Protein AF-A0A7C3BY90-F1 (afdb_monomer)

Sequence (572 aa):
ADVFVTVDCGITNHAELKSLVEDGVAVVVTDHHHPGKAPPPGTVVHPAYDPALEDRPKPTGAGVAFFLLWEVRRLLEKEPPLAYADLAAVGTIADVAPLLGLNRALVQAGLSRVRGSAHLGLRLLAERLLTRGTAIEVAFRVAPRINAAGRLGEPMTALRLLLTEDLFEARELADRLDRLNAERQRIEEAMLARVLPTLDPEDPAHVVHDPEGHPGVMGIVASRILERTGKPVFIIAKGKGSVRSPAGVSAVEALRAAAEHLLGFGGHAQAAGFSIEEEKIPAFREAIHAYVRAHPPRPPEILLDGPLFREELAEVWPALLELEPIGEGNPEPLFYLRGRPERVKPLAEGRHVSFFLGGVRVVRWRDAGEGLSGEVEVAAGVVLHEWNGEKSLELRAEAYRPPRGVRGSGPAALAVRRRELREALAEVVADRIPSFAEGEGAAWLRERRVPVVAPAEAEYWFAVPEACFELRPVVLALGDQALRALARARVSRAGFREAQRRRTAGLPLPPPYDRVLAEAGDDPYRSPTYRALLVLTAYARRLAWAYRAGDDALLAEALVGYRHALCQLERL

Mean predicted aligned error: 6.31 Å

pLDDT: mean 93.7, std 4.9, range [60.34, 98.69]

Nearest PDB structures (foldseek):
  2zxp-assembly1_A  TM=8.855E-01  e=9.952E-56  Thermus thermophilus HB8
  2zxr-assembly1_A  TM=9.068E-01  e=5.891E-51  Thermus thermophilus HB8
  6lrd-assembly1_A  TM=8.231E-01  e=9.473E-49  Deinococcus radiodurans
  5f54-assembly1_A  TM=8.459E-01  e=8.162E-48  Deinococcus radiodurans
  1ir6-assembly1_A  TM=8.995E-01  e=2.371E-36  Thermus thermophilus

Radius of gyration: 29.49 Å; Cα contacts (8 Å, |Δi|>4): 1053; chains: 1; bounding box: 70×57×81 Å

Solvent-accessible surface area (backbone atoms only — not comparable to full-atom values): 30432 Å² total; per-residue (Å²): 114,71,64,47,75,43,70,59,36,55,53,74,42,41,69,65,40,40,53,40,48,75,72,68,26,46,41,35,34,26,27,51,72,89,70,55,100,56,82,38,62,60,49,76,49,45,49,90,77,36,79,94,33,71,97,44,60,61,54,37,26,40,35,48,52,50,53,50,52,31,51,55,27,53,77,67,76,41,74,75,60,66,77,53,27,29,62,22,23,49,41,29,48,57,67,60,43,40,38,37,71,65,41,30,54,42,32,50,58,3,40,78,32,32,65,73,34,82,39,50,22,50,16,56,51,26,63,76,62,39,90,86,47,46,55,60,47,39,45,75,50,52,36,48,26,48,50,23,20,51,44,71,74,40,46,64,52,42,52,48,21,58,67,36,85,47,71,67,60,23,50,54,34,50,56,47,29,53,51,36,29,54,50,49,51,51,52,38,51,54,48,42,66,64,49,60,80,72,61,61,90,82,52,66,41,50,71,42,81,36,78,89,43,56,71,62,42,38,54,60,42,20,44,56,49,21,75,74,68,64,31,34,19,36,34,33,20,79,51,36,33,24,33,24,27,44,60,67,31,46,32,35,59,41,48,59,72,28,43,95,46,43,80,46,73,52,66,40,49,50,38,24,40,34,28,38,55,80,89,32,48,68,61,36,45,53,40,40,37,55,49,32,67,78,32,54,61,52,80,89,81,83,78,60,84,38,78,60,56,79,88,42,50,83,65,48,52,65,57,58,62,70,60,56,60,45,43,42,87,30,63,79,67,24,25,37,40,75,44,55,61,35,82,74,39,69,35,85,93,42,45,17,22,33,30,26,46,90,87,39,47,36,38,32,76,83,32,72,57,84,77,58,87,47,53,30,34,34,38,26,28,80,40,82,47,75,55,99,90,44,76,45,79,34,32,40,41,80,46,70,43,63,77,78,80,80,84,57,88,32,64,84,84,50,54,34,38,78,45,58,42,70,60,49,53,53,52,31,52,74,71,40,45,41,21,19,48,56,74,69,57,32,53,58,36,47,77,61,65,19,46,74,44,56,75,94,69,21,51,38,29,47,46,78,80,92,61,63,73,83,90,64,65,33,35,42,24,64,43,73,68,47,39,54,57,34,55,47,73,71,64,49,71,69,56,51,55,50,40,52,52,29,56,75,69,74,42,86,58,61,84,66,46,54,60,31,54,73,55,16,70,93,42,62,81,64,7,67,64,43,47,35,37,46,51,27,28,52,22,27,34,43,28,42,48,21,61,71,67,70,38,39,39,34,29,31,39,19,48,52,48,26,40,51,28,38,47,50,48,74,73,105

Secondary structure (DSSP, 8-state):
--EEEEES--TT-HHHHHHHHHTT-EEEEE--SPP-SSPPSSEEE-GGG-GGGTTSPPP-HHHHHHHHHHHHHHHTTPPP-GGGHHHHHHHHHHTT---SHHHHHHHHHHHHHHTT-SSHHHHHHHHHH-SS--HHHIIIIIHHHHHHHHHTT-HHHHHHHHH---HHHHHHHHHHHHHHHHHHHHHHHHHHHHHGGG--TTSSSEEEE-TT--TTTHHHHHHHHHHHH-S-EEEEETTEEEEE--TTS-HHHHHHHTGGGEEEEEE-SSEEEEEE-GGGHHHHHHHHHHHHHHSPPPPPP----EE--GGGHHHHHHHHHHTPSPBTTBPPP-EEEEE--EEEEEETTTTEEEEEETTEEEEESS---TTTTS-EEEEEEEEEEEETTEEEEEEEEEEEES---------TTS-EEE--HHHHHHHHHHHT--EE--HHHHHHHHHTT--B--TTT-SEESS--SS------EEE---HHHHHHHHS-S--HHHHHHHHHHHHTTPPPPTTHHHHHHHHTT-GGG-HHHHHHHHHHHHHHHHHHHHHHT-HHHHHHHHHHHHHHHHHHHH-

Foldseek 3Di:
DQEDEDFQDDLAVQPVVVVCVVVNHAYEYQHEDDHDPDGHPHHYDYLCPDPVPVVHFGAGSLRSVQVVVQVVCVVVVHDRPLLCLLVSLLRRLQVQTACDDPNVVSNVSNLVCQCVHPQLLSVVQCVVQPDRSASVSSNPRVSLLQLLCVLVVNNVLSVCLRPDPDNVSSVVSSVVSVVSSVVLVVLLVVVLVVQVVVDDLPQQAAAEEDQVHRQSNQQVSQVVVCVVNVHWYWYDYPQKIKIAGAPQAAPVVLCVQLVVQFPDKDDTGGIIMTGGDPVSSVVSSVSSSVRCVVGPHDPDDDDAPEADDPQCLVVVVVVQVVLPPAGRNRHFHKHKDKDQWAPWDADPVQQWIWTDGNNAIEIEGRGNCPANHGMKIFIWGWDWDADPNDTDIHTYTPDMHDDDFDAAPFDPPQQEAEDAQVVVVVVCLVVLFAEADDDPVLVVCVVSNRHHDDPVRGQEYQAQDLAADDGHNHYYHYDPVRLVVLLDQPDDPVLLVVQVVCVVVVHDRDPPNVQQCVQAPPHSVRRPLSVLSRQLSVLSNQLSVVSVSRHRRSNNRSSVSNNVSNVSNVVD

Structure (mmCIF, N/CA/C/O backbone):
data_AF-A0A7C3BY90-F1
#
_entry.id   AF-A0A7C3BY90-F1
#
loop_
_atom_site.group_PDB
_atom_site.id
_atom_site.type_symbol
_atom_site.label_atom_id
_atom_site.label_alt_id
_atom_site.label_comp_id
_atom_site.label_asym_id
_atom_site.label_entity_id
_atom_site.label_seq_id
_atom_site.pdbx_PDB_ins_code
_atom_site.Cartn_x
_atom_site.Cartn_y
_atom_site.Cartn_z
_atom_site.occupancy
_atom_site.B_iso_or_equiv
_atom_site.auth_seq_id
_atom_site.auth_comp_id
_atom_site.auth_asym_id
_atom_site.auth_atom_id
_atom_site.pdbx_PDB_model_num
ATOM 1 N N . ALA A 1 1 ? -31.889 11.657 24.280 1.00 80.94 1 ALA A N 1
ATOM 2 C CA . ALA A 1 1 ? -31.666 12.341 22.992 1.00 80.94 1 ALA A CA 1
ATOM 3 C C . ALA A 1 1 ? -32.780 11.902 22.063 1.00 80.94 1 ALA A C 1
ATOM 5 O O . ALA A 1 1 ? -33.119 10.730 22.124 1.00 80.94 1 ALA A O 1
ATOM 6 N N . ASP A 1 2 ? -33.344 12.793 21.251 1.00 95.00 2 ASP A N 1
ATOM 7 C CA . ASP A 1 2 ? -34.418 12.421 20.311 1.00 95.00 2 ASP A CA 1
ATOM 8 C C . ASP A 1 2 ? -33.874 11.663 19.090 1.00 95.00 2 ASP A C 1
ATOM 10 O O . ASP A 1 2 ? -34.561 10.836 18.495 1.00 95.00 2 ASP A O 1
ATOM 14 N N . VAL A 1 3 ? -32.606 11.919 18.748 1.00 97.25 3 VAL A N 1
ATOM 15 C CA . VAL A 1 3 ? -31.863 11.235 17.687 1.00 97.25 3 VAL A CA 1
ATOM 16 C C . VAL A 1 3 ? -30.525 10.746 18.240 1.00 97.25 3 VAL A C 1
ATOM 18 O O . VAL A 1 3 ? -29.826 11.487 18.935 1.00 97.25 3 VAL A O 1
ATOM 21 N N . PHE A 1 4 ? -30.158 9.512 17.910 1.00 97.5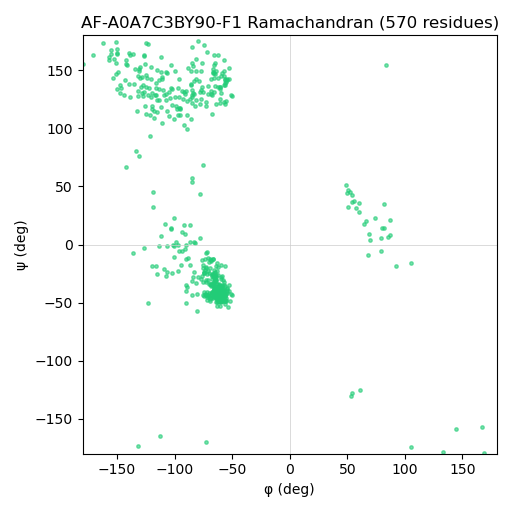6 4 PHE A N 1
ATOM 22 C CA . PHE A 1 4 ? -28.881 8.892 18.238 1.00 97.56 4 PHE A CA 1
ATOM 23 C C . PHE A 1 4 ? -28.154 8.501 16.951 1.00 97.56 4 PHE A C 1
ATOM 25 O O . PHE A 1 4 ? -28.646 7.675 16.183 1.00 97.56 4 PHE A O 1
ATOM 32 N N . VAL A 1 5 ? -26.992 9.112 16.710 1.00 97.94 5 VAL A N 1
ATOM 33 C CA . VAL A 1 5 ? -26.163 8.850 15.527 1.00 97.94 5 VAL A CA 1
ATOM 34 C C . VAL A 1 5 ? -24.887 8.152 15.972 1.00 97.94 5 VAL A C 1
ATOM 36 O O . VAL A 1 5 ? -24.115 8.727 16.740 1.00 97.94 5 VAL A O 1
ATOM 39 N N . THR A 1 6 ? -24.654 6.930 15.499 1.00 98.00 6 THR A N 1
ATOM 40 C CA . THR A 1 6 ? -23.360 6.265 15.691 1.00 98.00 6 THR A CA 1
ATOM 41 C C . THR A 1 6 ? -22.395 6.680 14.592 1.00 98.00 6 THR A C 1
ATOM 43 O O . THR A 1 6 ? -22.812 6.962 13.469 1.00 98.00 6 THR A O 1
ATOM 46 N N . VAL A 1 7 ? -21.103 6.714 14.912 1.00 97.69 7 VAL A N 1
ATOM 47 C CA . VAL A 1 7 ? -20.023 6.931 13.947 1.00 97.69 7 VAL A CA 1
ATOM 48 C C . VAL A 1 7 ? -18.965 5.876 14.198 1.00 97.69 7 VAL A C 1
ATOM 50 O O . VAL A 1 7 ? -18.517 5.736 15.335 1.00 97.69 7 VAL A O 1
ATOM 53 N N . ASP A 1 8 ? -18.574 5.167 13.139 1.00 96.25 8 ASP A N 1
ATOM 54 C CA . ASP A 1 8 ? -17.520 4.142 13.172 1.00 96.25 8 ASP A CA 1
ATOM 55 C C . ASP A 1 8 ? -17.857 2.927 14.058 1.00 96.25 8 ASP A C 1
ATOM 57 O O . ASP A 1 8 ? -16.982 2.182 14.494 1.00 96.25 8 ASP A O 1
ATOM 61 N N . CYS A 1 9 ? -19.139 2.743 14.384 1.00 94.81 9 CYS A N 1
ATOM 62 C CA . CYS A 1 9 ? -19.621 1.616 15.174 1.00 94.81 9 CYS A CA 1
ATOM 63 C C . CYS A 1 9 ? -21.135 1.419 15.020 1.00 94.81 9 CYS A C 1
ATOM 65 O O . CYS A 1 9 ? -21.847 2.253 14.453 1.00 94.81 9 CYS A O 1
ATOM 67 N N . GLY A 1 10 ? -21.644 0.330 15.596 1.00 94.00 10 GLY A N 1
ATOM 68 C CA . GLY A 1 10 ? -23.075 0.055 15.699 1.00 94.00 10 GLY A CA 1
ATOM 69 C C . GLY A 1 10 ? -23.591 -1.011 14.736 1.00 94.00 10 GLY A C 1
ATOM 70 O O . GLY A 1 10 ? -24.657 -1.563 15.002 1.00 94.00 10 GLY A O 1
ATOM 71 N N . ILE A 1 11 ? -22.850 -1.387 13.680 1.00 95.38 11 ILE A N 1
ATOM 72 C CA . ILE A 1 11 ? -23.347 -2.347 12.671 1.00 95.38 11 ILE A CA 1
ATOM 73 C C . ILE A 1 11 ? -23.654 -3.744 13.238 1.00 95.38 11 ILE A C 1
ATOM 75 O O . ILE A 1 11 ? -24.409 -4.503 12.635 1.00 95.38 11 ILE A O 1
ATOM 79 N N . THR A 1 12 ? -23.104 -4.081 14.410 1.00 92.00 12 THR A N 1
ATOM 80 C CA . THR A 1 12 ? -23.347 -5.353 15.116 1.00 92.00 12 THR A CA 1
ATOM 81 C C . THR A 1 12 ? -24.092 -5.199 16.450 1.00 92.00 12 THR A C 1
ATOM 83 O O . THR A 1 12 ? -24.421 -6.203 17.082 1.00 92.00 12 THR A O 1
ATOM 86 N N . ASN A 1 13 ? -24.424 -3.976 16.876 1.00 93.81 13 ASN A N 1
ATOM 87 C CA . ASN A 1 13 ? -25.049 -3.686 18.175 1.00 93.81 13 ASN A CA 1
ATOM 88 C C . ASN A 1 13 ? -26.579 -3.827 18.140 1.00 93.81 13 ASN A C 1
ATOM 90 O O . ASN A 1 13 ? -27.328 -2.892 18.414 1.00 93.81 13 ASN A O 1
ATOM 94 N N . HIS A 1 14 ? -27.072 -5.006 17.757 1.00 95.25 14 HIS A N 1
ATOM 95 C CA . HIS A 1 14 ? -28.507 -5.232 17.568 1.00 95.25 14 HIS A CA 1
ATOM 96 C C . HIS A 1 14 ? -29.330 -5.004 18.840 1.00 95.25 14 HIS A C 1
ATOM 98 O O . HIS A 1 14 ? -30.404 -4.412 18.766 1.00 95.25 14 HIS A O 1
ATOM 104 N N . ALA A 1 15 ? -28.860 -5.501 19.987 1.00 94.81 15 ALA A N 1
ATOM 105 C CA . ALA A 1 15 ? -29.618 -5.454 21.234 1.00 94.81 15 ALA A CA 1
ATOM 106 C C . ALA A 1 15 ? -29.677 -4.028 21.796 1.00 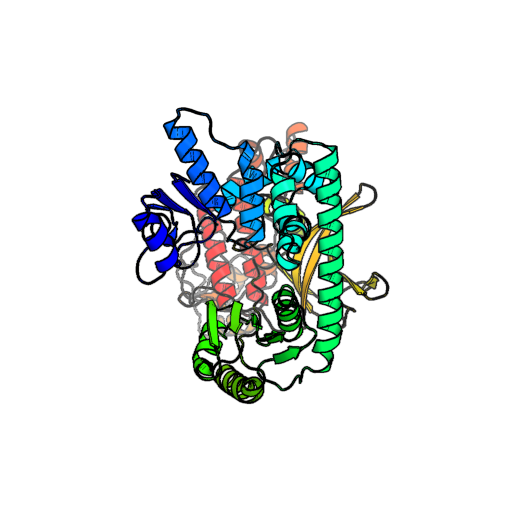94.81 15 ALA A C 1
ATOM 108 O O . ALA A 1 15 ? -30.750 -3.552 22.165 1.00 94.81 15 ALA A O 1
ATOM 109 N N . GLU A 1 16 ? -28.541 -3.332 21.799 1.00 95.62 16 GLU A N 1
ATOM 110 C CA . GLU A 1 16 ? -28.425 -1.969 22.313 1.00 95.62 16 GLU A CA 1
ATOM 111 C C . GLU A 1 16 ? -29.242 -0.989 21.466 1.00 95.62 16 GLU A C 1
ATOM 113 O O . GLU A 1 16 ? -29.997 -0.178 22.002 1.00 95.62 16 GLU A O 1
ATOM 118 N N . LEU A 1 17 ? -29.150 -1.098 20.136 1.00 96.75 17 LEU A N 1
ATOM 119 C CA . LEU A 1 17 ? -29.892 -0.224 19.228 1.00 96.75 17 LEU A CA 1
ATOM 120 C C . LEU A 1 17 ? -31.394 -0.532 19.226 1.00 96.75 17 LEU A C 1
ATOM 122 O O . LEU A 1 17 ? -32.199 0.383 19.072 1.00 96.75 17 LEU A O 1
ATOM 126 N N . LYS A 1 18 ? -31.791 -1.792 19.455 1.00 96.88 18 LYS A N 1
ATOM 127 C CA . LYS A 1 18 ? -33.202 -2.158 19.631 1.00 96.88 18 LYS A CA 1
ATOM 128 C C . LYS A 1 18 ? -33.816 -1.461 20.844 1.00 96.88 18 LYS A C 1
ATOM 130 O O . LYS A 1 18 ? -34.882 -0.875 20.701 1.00 96.88 18 LYS A O 1
ATOM 135 N N . SER A 1 19 ? -33.131 -1.486 21.990 1.00 96.75 19 SER A N 1
ATOM 136 C CA . SER A 1 19 ? -33.604 -0.821 23.211 1.00 96.75 19 SER A CA 1
ATOM 137 C C . SER A 1 19 ? -33.859 0.669 22.974 1.00 96.75 19 SER A C 1
ATOM 139 O O . SER A 1 19 ? -34.906 1.175 23.352 1.00 96.75 19 SER A O 1
ATOM 141 N N . LEU A 1 20 ? -32.946 1.360 22.279 1.00 96.69 20 LEU A N 1
ATOM 142 C CA . LEU A 1 20 ? -33.113 2.782 21.958 1.00 96.69 20 LEU A CA 1
ATOM 143 C C . LEU A 1 20 ? -34.345 3.049 21.085 1.00 96.69 20 LEU A C 1
ATOM 145 O O . LEU A 1 20 ? -35.088 3.995 21.338 1.00 96.69 20 LEU A O 1
ATOM 149 N N . VAL A 1 21 ? -34.573 2.215 20.069 1.00 96.06 21 VAL A N 1
ATOM 150 C CA . VAL A 1 21 ? -35.748 2.340 19.197 1.00 96.06 21 VAL A CA 1
ATOM 151 C C . VAL A 1 21 ? -37.043 2.075 19.972 1.00 96.06 21 VAL A C 1
ATOM 153 O O . VAL A 1 21 ? -38.026 2.785 19.769 1.00 96.06 21 VAL A O 1
ATOM 156 N N . GLU A 1 22 ? -37.052 1.084 20.868 1.00 96.31 22 GLU A N 1
ATOM 157 C CA . GLU A 1 22 ? -38.202 0.772 21.731 1.00 96.31 22 GLU A CA 1
ATOM 158 C C . GLU A 1 22 ? -38.514 1.909 22.717 1.00 96.31 22 GLU A C 1
ATOM 160 O O . GLU A 1 22 ? -39.686 2.178 22.981 1.00 96.31 22 GLU A O 1
ATOM 165 N N . ASP A 1 23 ? -37.493 2.645 23.159 1.00 96.56 23 ASP A N 1
ATOM 166 C CA . ASP A 1 23 ? -37.627 3.855 23.981 1.00 96.56 23 ASP A CA 1
ATOM 167 C C . ASP A 1 23 ? -38.040 5.106 23.171 1.00 96.56 23 ASP A C 1
ATOM 169 O O . ASP A 1 23 ? -38.102 6.215 23.707 1.00 96.56 23 ASP A O 1
ATOM 173 N N . GLY A 1 24 ? -38.335 4.955 21.875 1.00 96.44 24 GLY A N 1
ATOM 174 C CA . GLY A 1 24 ? -38.795 6.037 21.002 1.00 96.44 24 GLY A CA 1
ATOM 175 C C . GLY A 1 24 ? -37.686 6.950 20.470 1.00 96.44 24 GLY A C 1
ATOM 176 O O . GLY A 1 24 ? -37.986 8.018 19.937 1.00 96.44 24 GLY A O 1
ATOM 177 N N . VAL A 1 25 ? -36.415 6.554 20.588 1.00 98.06 25 VAL A N 1
ATOM 178 C CA . VAL A 1 25 ? -35.271 7.307 20.053 1.00 98.06 25 VAL A CA 1
ATOM 179 C C . VAL A 1 25 ? -35.061 6.964 18.578 1.00 98.06 25 VAL A C 1
ATOM 181 O O . VAL A 1 25 ? -34.953 5.795 18.203 1.00 98.06 25 VAL A O 1
ATOM 184 N N . ALA A 1 26 ? -34.939 7.978 17.718 1.00 97.94 26 ALA A N 1
ATOM 185 C CA . ALA A 1 26 ? -34.577 7.757 16.322 1.00 97.94 26 ALA A CA 1
ATOM 186 C C . ALA A 1 26 ? -33.092 7.376 16.209 1.00 97.94 26 ALA A C 1
ATOM 188 O O . ALA A 1 26 ? -32.218 8.132 16.629 1.00 97.94 26 ALA A O 1
ATOM 189 N N . VAL A 1 27 ? -32.790 6.221 15.614 1.00 98.12 27 VAL A N 1
ATOM 190 C CA . VAL A 1 27 ? -31.416 5.711 15.481 1.00 98.12 27 VAL A CA 1
ATOM 191 C C . VAL A 1 27 ? -30.928 5.823 14.036 1.00 98.12 27 VAL A C 1
ATOM 193 O O . VAL A 1 27 ? -31.588 5.339 13.112 1.00 98.12 27 VAL A O 1
ATOM 196 N N . VAL A 1 28 ? -29.744 6.413 13.854 1.00 97.94 28 VAL A N 1
ATOM 197 C CA . VAL A 1 28 ? -28.980 6.404 12.599 1.00 97.94 28 VAL A CA 1
ATOM 198 C C . VAL A 1 28 ? -27.626 5.746 12.849 1.00 97.94 28 VAL A C 1
ATOM 200 O O . VAL A 1 28 ? -26.833 6.226 13.654 1.00 97.94 28 VAL A O 1
ATOM 203 N N . VAL A 1 29 ? -27.351 4.651 12.149 1.00 98.19 29 VAL A N 1
ATOM 204 C CA . VAL A 1 29 ? -26.088 3.919 12.253 1.00 98.19 29 VAL A CA 1
ATOM 205 C C . VAL A 1 29 ? -25.186 4.319 11.096 1.00 98.19 29 VAL A C 1
ATOM 207 O O . VAL A 1 29 ? -25.553 4.086 9.944 1.00 98.19 29 VAL A O 1
ATOM 210 N N . THR A 1 30 ? -24.016 4.895 11.382 1.00 97.88 30 THR A N 1
ATOM 211 C CA . THR A 1 30 ? -22.986 5.159 10.364 1.00 97.88 30 THR A CA 1
ATOM 212 C C . THR A 1 30 ? -21.720 4.384 10.702 1.00 97.88 30 THR A C 1
ATOM 214 O O . THR A 1 30 ? -21.107 4.582 11.750 1.00 97.88 30 THR A O 1
ATOM 217 N N . ASP A 1 31 ? -21.364 3.436 9.840 1.00 96.62 31 ASP A N 1
ATOM 218 C CA . ASP A 1 31 ? -20.301 2.465 10.104 1.00 96.62 31 ASP A CA 1
ATOM 219 C C . ASP A 1 31 ? -19.724 1.940 8.773 1.00 96.62 31 ASP A C 1
ATOM 221 O O . ASP A 1 31 ? -20.295 2.171 7.703 1.00 96.62 31 ASP A O 1
ATOM 225 N N . HIS A 1 32 ? -18.587 1.253 8.835 1.00 95.00 32 HIS A N 1
ATOM 226 C CA . HIS A 1 32 ? -17.909 0.628 7.695 1.00 95.00 32 HIS A CA 1
ATOM 227 C C . HIS A 1 32 ? -17.393 -0.797 7.982 1.00 95.00 32 HIS A C 1
ATOM 229 O O . HIS A 1 32 ? -16.919 -1.475 7.062 1.00 95.00 32 HIS A O 1
ATOM 235 N N . HIS A 1 33 ? -17.479 -1.255 9.236 1.00 91.31 33 HIS A N 1
ATOM 236 C CA . HIS A 1 33 ? -17.055 -2.589 9.652 1.00 91.31 33 HIS A CA 1
ATOM 237 C C . HIS A 1 33 ? -17.842 -3.711 8.959 1.00 91.31 33 HIS A C 1
ATOM 239 O O . HIS A 1 33 ? -18.912 -3.511 8.394 1.00 91.31 33 HIS A O 1
ATOM 245 N N . HIS A 1 34 ? -17.326 -4.942 8.999 1.00 87.75 34 HIS A N 1
ATOM 246 C CA . HIS A 1 34 ? -18.009 -6.060 8.348 1.00 87.75 34 HIS A CA 1
ATOM 247 C C . HIS A 1 34 ? -19.416 -6.276 8.944 1.00 87.75 34 HIS A C 1
ATOM 249 O O . HIS A 1 34 ? -19.518 -6.523 10.151 1.00 87.75 34 HIS A O 1
ATOM 255 N N . PRO A 1 35 ? -20.495 -6.208 8.139 1.00 89.81 35 PRO A N 1
ATOM 256 C CA . PRO A 1 35 ? -21.840 -6.376 8.667 1.00 89.81 35 PRO A CA 1
ATOM 257 C C . PRO A 1 35 ? -22.101 -7.785 9.203 1.00 89.81 35 PRO A C 1
ATOM 259 O O . PRO A 1 35 ? -21.496 -8.767 8.766 1.00 89.81 35 PRO A O 1
ATOM 262 N N . GLY A 1 36 ? -23.047 -7.884 10.138 1.00 87.25 36 GLY A N 1
ATOM 263 C CA . GLY A 1 36 ? -23.603 -9.162 10.572 1.00 87.25 36 GLY A CA 1
ATOM 264 C C . GLY A 1 36 ? -24.526 -9.792 9.521 1.00 87.25 36 GLY A C 1
ATOM 265 O O . GLY A 1 36 ? -24.642 -9.334 8.388 1.00 87.25 36 GLY A O 1
ATOM 266 N N . LYS A 1 37 ? -25.245 -10.850 9.917 1.00 88.44 37 LYS A N 1
ATOM 267 C CA . LYS A 1 37 ? -26.210 -11.541 9.036 1.00 88.44 37 LYS A CA 1
ATOM 268 C C . LYS A 1 37 ? -27.393 -10.662 8.611 1.00 88.44 37 LYS A C 1
ATOM 270 O O . LYS A 1 37 ? -28.017 -10.939 7.594 1.00 88.44 37 LYS A O 1
ATOM 275 N N . ALA A 1 38 ? -27.729 -9.662 9.417 1.00 92.38 38 ALA A N 1
ATOM 276 C CA . ALA A 1 38 ? -28.795 -8.707 9.162 1.00 92.38 38 ALA A CA 1
ATOM 277 C C . ALA A 1 38 ? -28.339 -7.316 9.631 1.00 92.38 38 ALA A C 1
ATOM 279 O O . ALA A 1 38 ? -27.495 -7.241 10.526 1.00 92.38 38 ALA A O 1
ATOM 280 N N . PRO A 1 39 ? -28.880 -6.225 9.069 1.00 94.81 39 PRO A N 1
ATOM 281 C CA . PRO A 1 39 ? -28.648 -4.886 9.596 1.00 94.81 39 PRO A CA 1
ATOM 282 C C . PRO A 1 39 ? -29.294 -4.708 10.986 1.00 94.81 39 PRO A C 1
ATOM 284 O O . PRO A 1 39 ? -30.302 -5.360 11.287 1.00 94.81 39 PRO A O 1
ATOM 287 N N . PRO A 1 40 ? -28.737 -3.840 11.848 1.00 96.06 40 PRO A N 1
ATOM 288 C CA . PRO A 1 40 ? -29.344 -3.497 13.131 1.00 96.06 40 PRO A CA 1
ATOM 289 C C . PRO A 1 40 ? -30.602 -2.622 12.959 1.00 96.06 40 PRO A C 1
ATOM 291 O O . PRO A 1 40 ? -30.825 -2.068 11.879 1.00 96.06 40 PRO A O 1
ATOM 294 N N . PRO A 1 41 ? -31.430 -2.470 14.013 1.00 96.06 41 PRO A N 1
ATOM 295 C CA . PRO A 1 41 ? -32.549 -1.528 14.014 1.00 96.06 41 PRO A CA 1
ATOM 296 C C . PRO A 1 41 ? -32.104 -0.076 13.784 1.00 96.06 41 PRO A C 1
ATOM 298 O O . PRO A 1 41 ? -31.041 0.337 14.246 1.00 96.06 41 PRO A O 1
ATOM 301 N N . GLY A 1 42 ? -32.960 0.705 13.120 1.00 95.50 42 GLY A N 1
ATOM 302 C CA . GLY A 1 42 ? -32.700 2.102 12.761 1.00 95.50 42 GLY A CA 1
ATOM 303 C C . GLY A 1 42 ? -32.378 2.297 11.277 1.00 95.50 42 GLY A C 1
ATOM 304 O O . GLY A 1 42 ? -32.484 1.377 10.468 1.00 95.50 42 GLY A O 1
ATOM 305 N N . THR A 1 43 ? -32.011 3.525 10.909 1.00 96.69 43 THR A N 1
ATOM 306 C CA . THR A 1 43 ? -31.549 3.849 9.550 1.00 96.69 43 THR A CA 1
ATOM 307 C C . THR A 1 43 ? -30.059 3.561 9.446 1.00 96.69 43 THR A C 1
ATOM 309 O O . THR A 1 43 ? -29.278 4.143 10.192 1.00 96.69 43 THR A O 1
ATOM 312 N N . VAL A 1 44 ? -29.648 2.693 8.524 1.00 97.56 44 VAL A N 1
ATOM 313 C CA . VAL A 1 44 ? -28.244 2.278 8.389 1.00 97.56 44 VAL A CA 1
ATOM 314 C C . VAL A 1 44 ? -27.610 2.902 7.150 1.00 97.56 44 VAL A C 1
ATOM 316 O O . VAL A 1 44 ? -28.087 2.705 6.035 1.00 97.56 44 VAL A O 1
ATOM 319 N N . VAL A 1 45 ? -26.504 3.617 7.347 1.00 96.94 45 VAL A N 1
ATOM 320 C CA . VAL A 1 45 ? -25.651 4.172 6.294 1.00 96.94 45 VAL A CA 1
ATOM 321 C C . VAL A 1 45 ? -24.336 3.406 6.313 1.00 96.94 45 VAL A C 1
ATOM 323 O O . VAL A 1 45 ? -23.513 3.587 7.210 1.00 96.94 45 VAL A O 1
ATOM 326 N N . HIS A 1 46 ? -24.155 2.516 5.337 1.00 96.88 46 HIS A N 1
ATOM 327 C CA . HIS A 1 46 ? -23.017 1.606 5.312 1.00 96.88 46 HIS A CA 1
ATOM 328 C C . HIS A 1 46 ? -22.566 1.304 3.876 1.00 96.88 46 HIS A C 1
ATOM 330 O O . HIS A 1 46 ? -23.391 0.883 3.061 1.00 96.88 46 HIS A O 1
ATOM 336 N N . PRO A 1 47 ? -21.266 1.422 3.547 1.00 95.44 47 PRO A N 1
ATOM 337 C CA . PRO A 1 47 ? -20.785 1.250 2.176 1.00 95.44 47 PRO A CA 1
ATOM 338 C C . PRO A 1 47 ? -20.920 -0.185 1.654 1.00 95.44 47 PRO A C 1
ATOM 340 O O . PRO A 1 47 ? -21.024 -0.395 0.454 1.00 95.44 47 PRO A O 1
ATOM 343 N N . ALA A 1 48 ? -20.947 -1.190 2.535 1.00 92.88 48 ALA A N 1
ATOM 344 C CA . ALA A 1 48 ? -21.187 -2.579 2.124 1.00 92.88 48 ALA A CA 1
ATOM 345 C C . ALA A 1 48 ? -22.616 -2.851 1.614 1.00 92.88 48 ALA A C 1
ATOM 347 O O . ALA A 1 48 ? -22.834 -3.905 1.027 1.00 92.88 48 ALA A O 1
ATOM 348 N N . TYR A 1 49 ? -23.568 -1.937 1.833 1.00 93.81 49 TYR A N 1
ATOM 349 C CA . TYR A 1 49 ? -24.930 -2.047 1.302 1.00 93.81 49 TYR A CA 1
ATOM 350 C C . TYR A 1 49 ? -25.148 -1.226 0.026 1.00 93.81 49 TYR A C 1
ATOM 352 O O . TYR A 1 49 ? -26.262 -1.210 -0.490 1.00 93.81 49 TYR A O 1
ATOM 360 N N . ASP A 1 50 ? -24.110 -0.560 -0.491 1.00 92.88 50 ASP A N 1
ATOM 361 C CA . ASP A 1 50 ? -24.161 0.159 -1.762 1.00 92.88 50 ASP A CA 1
ATOM 362 C C . ASP A 1 50 ? -23.599 -0.725 -2.895 1.00 92.88 50 ASP A C 1
ATOM 364 O O . ASP A 1 50 ? -22.386 -0.965 -2.937 1.00 92.88 50 ASP A O 1
ATOM 368 N N . PRO A 1 51 ? -24.437 -1.187 -3.845 1.00 92.19 51 PRO A N 1
ATOM 369 C CA . PRO A 1 51 ? -23.980 -1.978 -4.987 1.00 92.19 51 PRO A CA 1
ATOM 370 C C . PRO A 1 51 ? -22.935 -1.257 -5.849 1.00 92.19 51 PRO A C 1
ATOM 372 O O . PRO A 1 51 ? -22.090 -1.898 -6.469 1.00 92.19 51 PRO A O 1
ATOM 375 N N . ALA A 1 52 ? -22.933 0.082 -5.878 1.00 91.06 52 ALA A N 1
ATOM 376 C CA . ALA A 1 52 ? -21.944 0.849 -6.633 1.00 91.06 52 ALA A CA 1
ATOM 377 C C . ALA A 1 52 ? -20.528 0.768 -6.030 1.00 91.06 52 ALA A C 1
ATOM 379 O O . ALA A 1 52 ? -19.559 1.178 -6.683 1.00 91.06 52 ALA A O 1
ATOM 380 N N . LEU A 1 53 ? -20.403 0.258 -4.798 1.00 91.06 53 LEU A N 1
ATOM 381 C CA . LEU A 1 53 ? -19.154 0.117 -4.053 1.00 91.06 53 LEU A CA 1
ATOM 382 C C . LEU A 1 53 ? -18.722 -1.342 -3.840 1.00 91.06 53 LEU A C 1
ATOM 384 O O . LEU A 1 53 ? -17.753 -1.570 -3.116 1.00 91.06 53 LEU A O 1
ATOM 388 N N . GLU A 1 54 ? -19.398 -2.323 -4.449 1.00 88.81 54 GLU A N 1
ATOM 389 C CA . GLU A 1 54 ? -19.132 -3.753 -4.225 1.00 88.81 54 GLU A CA 1
ATOM 390 C C . GLU A 1 54 ? -17.652 -4.116 -4.454 1.00 88.81 54 GLU A C 1
ATOM 392 O O . GLU A 1 54 ? -16.986 -4.576 -3.523 1.00 88.81 54 GLU A O 1
ATOM 397 N N . ASP A 1 55 ? -17.119 -3.764 -5.628 1.00 89.69 55 ASP A N 1
ATOM 398 C CA . ASP A 1 55 ? -15.727 -4.004 -6.043 1.00 89.69 55 ASP A CA 1
ATOM 399 C C . ASP A 1 55 ? -14.826 -2.766 -5.900 1.00 89.69 55 ASP A C 1
ATOM 401 O O . ASP A 1 55 ? -13.817 -2.615 -6.598 1.00 89.69 55 ASP A O 1
ATOM 405 N N . ARG A 1 56 ? -15.204 -1.812 -5.042 1.00 91.75 56 ARG A N 1
ATOM 406 C CA . ARG A 1 56 ? -14.469 -0.551 -4.882 1.00 91.75 56 ARG A CA 1
ATOM 407 C C . ARG A 1 56 ? -13.978 -0.357 -3.450 1.00 91.75 56 ARG A C 1
ATOM 409 O O . ARG A 1 56 ? -14.605 -0.838 -2.509 1.00 91.75 56 ARG A O 1
ATOM 416 N N . PRO A 1 57 ? -12.875 0.391 -3.263 1.00 92.25 57 PRO A N 1
ATOM 417 C CA . PRO A 1 57 ? -12.475 0.889 -1.953 1.00 92.25 57 PRO A CA 1
ATOM 418 C C . PRO A 1 57 ? -13.644 1.579 -1.247 1.00 92.25 57 PRO A C 1
ATOM 420 O O . PRO A 1 57 ? -14.278 2.473 -1.814 1.00 92.25 57 PRO A O 1
ATOM 423 N N . LYS A 1 58 ? -13.913 1.158 -0.011 1.00 94.06 58 LYS A N 1
ATOM 424 C CA . LYS A 1 58 ? -15.032 1.648 0.797 1.00 94.06 58 LYS A CA 1
ATOM 425 C C . LYS A 1 58 ? -14.554 2.768 1.734 1.00 94.06 58 LYS A C 1
ATOM 427 O O . LYS A 1 58 ? -13.428 2.683 2.233 1.00 94.06 58 LYS A O 1
ATOM 432 N N . PRO A 1 59 ? -15.367 3.815 1.960 1.00 96.94 59 PRO A N 1
ATOM 433 C CA . PRO A 1 59 ? -15.066 4.840 2.954 1.00 96.94 59 PRO A CA 1
ATOM 434 C C . PRO A 1 59 ? -15.040 4.264 4.372 1.00 96.94 59 PRO A C 1
ATOM 436 O O . PRO A 1 59 ? -15.773 3.325 4.677 1.00 96.94 59 PRO A O 1
ATOM 439 N N . THR A 1 60 ? -14.207 4.853 5.228 1.00 97.81 60 THR A N 1
ATOM 440 C CA . THR A 1 60 ? -14.118 4.545 6.670 1.00 97.81 60 THR A CA 1
ATOM 441 C C . THR A 1 60 ? -15.233 5.235 7.447 1.00 97.81 60 THR A C 1
ATOM 443 O O . THR A 1 60 ? -15.939 6.063 6.866 1.00 97.81 60 THR A O 1
ATOM 446 N N . GLY A 1 61 ? -15.382 4.995 8.755 1.00 97.75 61 GLY A N 1
ATOM 447 C CA . GLY A 1 61 ? -16.393 5.699 9.557 1.00 97.75 61 GLY A CA 1
ATOM 448 C C . GLY A 1 61 ? -16.284 7.226 9.465 1.00 97.75 61 GLY A C 1
ATOM 449 O O . GLY A 1 61 ? -17.288 7.913 9.273 1.00 97.75 61 GLY A O 1
ATOM 450 N N . ALA A 1 62 ? -15.062 7.773 9.469 1.00 98.38 62 ALA A N 1
ATOM 451 C CA . ALA A 1 62 ? -14.835 9.206 9.259 1.00 98.38 62 ALA A CA 1
ATOM 452 C C . ALA A 1 62 ? -15.221 9.672 7.839 1.00 98.38 62 ALA A C 1
ATOM 454 O O . ALA A 1 62 ? -15.761 10.766 7.667 1.00 98.38 62 ALA A O 1
ATOM 455 N N . GLY A 1 63 ? -14.979 8.841 6.819 1.00 98.31 63 GLY A N 1
ATOM 456 C CA . GLY A 1 63 ? -15.420 9.099 5.447 1.00 98.31 63 GLY A CA 1
ATOM 457 C C . GLY A 1 63 ? -16.946 9.071 5.305 1.00 98.31 63 GLY A C 1
ATOM 458 O O . GLY A 1 63 ? -17.522 9.975 4.702 1.00 98.31 63 GLY A O 1
ATOM 459 N N . VAL A 1 64 ? -17.619 8.086 5.907 1.00 98.38 64 VAL A N 1
ATOM 460 C CA . VAL A 1 64 ? -19.087 7.987 5.925 1.00 98.38 64 VAL A CA 1
ATOM 461 C C . VAL A 1 64 ? -19.696 9.193 6.642 1.00 98.38 64 VAL A C 1
ATOM 463 O O . VAL A 1 64 ? -20.617 9.807 6.108 1.00 98.38 64 VAL A O 1
ATOM 466 N N . ALA A 1 65 ? -19.148 9.602 7.791 1.00 98.50 65 ALA A N 1
ATOM 467 C CA . ALA A 1 65 ? -19.593 10.799 8.506 1.00 98.50 65 ALA A CA 1
ATOM 468 C C . ALA A 1 65 ? -19.451 12.077 7.656 1.00 98.50 65 ALA A C 1
ATOM 470 O O . ALA A 1 65 ? -20.351 12.920 7.642 1.00 98.50 65 ALA A O 1
ATOM 471 N N . PHE A 1 66 ? -18.356 12.207 6.900 1.00 98.62 66 PHE A N 1
ATOM 472 C CA . PHE A 1 66 ? -18.151 13.320 5.972 1.00 98.62 66 PHE A CA 1
ATOM 473 C C . PHE A 1 66 ? -19.200 13.346 4.854 1.00 98.62 66 PHE A C 1
ATOM 475 O O . PHE A 1 66 ? -19.773 14.401 4.577 1.00 98.62 66 PHE A O 1
ATOM 482 N N . PHE A 1 67 ? -19.490 12.199 4.234 1.00 97.75 67 PHE A N 1
ATOM 483 C CA . PHE A 1 67 ? -20.507 12.115 3.184 1.00 97.75 67 PHE A CA 1
ATOM 484 C C . PHE A 1 67 ? -21.931 12.301 3.723 1.00 97.75 67 PHE A C 1
ATOM 486 O O . PHE A 1 67 ? -22.743 12.938 3.055 1.00 97.75 67 PHE A O 1
ATOM 493 N N . LEU A 1 68 ? -22.224 11.850 4.947 1.00 97.88 68 LEU A N 1
ATOM 494 C CA . LEU A 1 68 ? -23.493 12.150 5.609 1.00 97.88 68 LEU A CA 1
ATOM 495 C C . LEU A 1 68 ? -23.654 13.660 5.826 1.00 97.88 68 LEU A C 1
ATOM 497 O O . LEU A 1 68 ? -24.684 14.226 5.466 1.00 97.88 68 LEU A O 1
ATOM 501 N N . LEU A 1 69 ? -22.632 14.337 6.363 1.00 98.25 69 LEU A N 1
ATOM 502 C CA . LEU A 1 69 ? -22.655 15.794 6.521 1.00 98.25 69 LEU A CA 1
ATOM 503 C C . LEU A 1 69 ? -22.807 16.500 5.169 1.00 98.25 69 LEU A C 1
ATOM 505 O O . LEU A 1 69 ? -23.521 17.499 5.073 1.00 98.25 69 LEU A O 1
ATOM 509 N N . TRP A 1 70 ? -22.152 15.991 4.126 1.00 98.19 70 TRP A N 1
ATOM 510 C CA . TRP A 1 70 ? -22.295 16.517 2.773 1.00 98.19 70 TRP A CA 1
ATOM 511 C C . TRP A 1 70 ? -23.745 16.446 2.308 1.00 98.19 70 TRP A C 1
ATOM 513 O O . TRP A 1 70 ? -24.284 17.454 1.853 1.00 98.19 70 TRP A O 1
ATOM 523 N N . GLU A 1 71 ? -24.391 15.294 2.470 1.00 97.56 71 GLU A N 1
ATOM 524 C CA . GLU A 1 71 ? -25.780 15.103 2.063 1.00 97.56 71 GLU A CA 1
ATOM 525 C C . GLU A 1 71 ? -26.741 15.979 2.873 1.00 97.56 71 GLU A C 1
ATOM 527 O O . GLU A 1 71 ? -27.606 16.641 2.301 1.00 97.56 71 GLU A O 1
ATOM 532 N N . VAL A 1 72 ? -26.529 16.098 4.187 1.00 97.62 72 VAL A N 1
ATOM 533 C CA . VAL A 1 72 ? -27.290 17.029 5.034 1.00 97.62 72 VAL A CA 1
ATOM 534 C C . VAL A 1 72 ? -27.146 18.467 4.531 1.00 97.62 72 VAL A C 1
ATOM 536 O O . VAL A 1 72 ? -28.139 19.183 4.419 1.00 97.62 72 VAL A O 1
ATOM 539 N N . ARG A 1 73 ? -25.932 18.915 4.183 1.00 98.12 73 ARG A N 1
ATOM 540 C CA . ARG A 1 73 ? -25.728 20.266 3.634 1.00 98.12 73 ARG A CA 1
ATOM 541 C C . ARG A 1 73 ? -26.387 20.436 2.271 1.00 98.12 73 ARG A C 1
ATOM 543 O O . ARG A 1 73 ? -26.988 21.482 2.053 1.00 98.12 73 ARG A O 1
ATOM 550 N N . ARG A 1 74 ? -26.342 19.420 1.406 1.00 98.31 74 ARG A N 1
ATOM 551 C CA . ARG A 1 74 ? -27.015 19.429 0.101 1.00 98.31 74 ARG A CA 1
ATOM 552 C C . ARG A 1 74 ? -28.529 19.596 0.253 1.00 98.31 74 ARG A C 1
ATOM 554 O O . ARG A 1 74 ? -29.110 20.427 -0.435 1.00 98.31 74 ARG A O 1
ATOM 561 N N . LEU A 1 75 ? -29.152 18.848 1.167 1.00 98.31 75 LEU A N 1
ATOM 562 C CA . LEU A 1 75 ? -30.585 18.953 1.476 1.00 98.31 75 LEU A CA 1
ATOM 563 C C . LEU A 1 75 ? -30.971 20.317 2.064 1.00 98.31 75 LEU A C 1
ATOM 565 O O . LEU A 1 75 ? -32.098 20.763 1.887 1.00 98.31 75 LEU A O 1
ATOM 569 N N . LEU A 1 76 ? -30.034 20.981 2.742 1.00 98.44 76 LEU A N 1
ATOM 570 C CA . LEU A 1 76 ? -30.191 22.339 3.268 1.00 98.44 76 LEU A CA 1
ATOM 571 C C . LEU A 1 76 ? -29.738 23.434 2.286 1.00 98.44 76 LEU A C 1
ATOM 573 O O . LEU A 1 76 ? -29.614 24.583 2.707 1.00 98.44 76 LEU A O 1
ATOM 577 N N . GLU A 1 77 ? -29.437 23.088 1.029 1.00 98.06 77 GLU A N 1
ATOM 578 C CA . GLU A 1 77 ? -28.951 24.013 -0.010 1.00 98.06 77 GLU A CA 1
ATOM 579 C C . GLU A 1 77 ? -27.699 24.812 0.415 1.00 98.06 77 GLU A C 1
ATOM 581 O O . GLU A 1 77 ? -27.527 25.987 0.096 1.00 98.06 77 GLU A O 1
ATOM 586 N N . LYS A 1 78 ? -26.799 24.169 1.168 1.00 98.25 78 LYS A N 1
ATOM 587 C CA . LYS A 1 78 ? -25.516 24.730 1.611 1.00 98.25 78 LYS A CA 1
ATOM 588 C C . LYS A 1 78 ? -24.358 24.178 0.785 1.00 98.25 78 LYS A C 1
ATOM 590 O O . LYS A 1 78 ? -24.398 23.049 0.304 1.00 98.25 78 LYS A O 1
ATOM 595 N N . GLU A 1 79 ? -23.280 24.95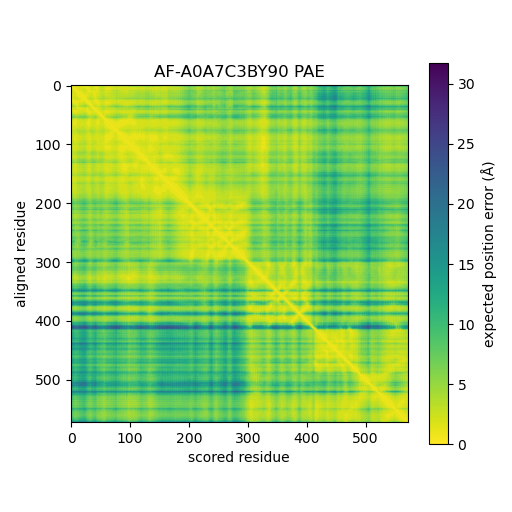7 0.720 1.00 97.56 79 GLU A N 1
ATOM 596 C CA . GLU A 1 79 ? -22.019 24.543 0.097 1.00 97.56 79 GLU A CA 1
ATOM 597 C C . GLU A 1 79 ? -21.501 23.194 0.639 1.00 97.56 79 GLU A C 1
ATOM 599 O O . GLU A 1 79 ? -21.723 22.868 1.814 1.00 97.56 79 GLU A O 1
ATOM 604 N N . PRO A 1 80 ? -20.739 22.419 -0.150 1.00 97.69 80 PRO A N 1
ATOM 605 C CA . PRO A 1 80 ? -20.066 21.218 0.332 1.00 97.69 80 PRO A CA 1
ATOM 606 C C . PRO A 1 80 ? -19.204 21.460 1.589 1.00 97.69 80 PRO A C 1
ATOM 608 O O . PRO A 1 80 ? -18.545 22.498 1.704 1.00 97.69 80 PRO A O 1
ATOM 611 N N . PRO A 1 81 ? -19.156 20.523 2.555 1.00 97.56 81 PRO A N 1
ATOM 612 C CA . PRO A 1 81 ? -18.421 20.674 3.815 1.00 97.56 81 PRO A CA 1
ATOM 613 C C . PRO A 1 81 ? -16.904 20.458 3.661 1.00 97.56 81 PRO A C 1
ATOM 615 O O . PRO A 1 81 ? -16.284 19.808 4.495 1.00 97.56 81 PRO A O 1
ATOM 618 N N . LEU A 1 82 ? -16.261 21.008 2.624 1.00 97.50 82 LEU A N 1
ATOM 619 C CA . LEU A 1 82 ? -14.833 20.769 2.343 1.00 97.50 82 LEU A CA 1
ATOM 620 C C . LEU A 1 82 ? -13.886 21.194 3.479 1.00 97.50 82 LEU A C 1
ATOM 622 O O . LEU A 1 82 ? -12.747 20.736 3.511 1.00 97.50 82 LEU A O 1
ATOM 626 N N . ALA A 1 83 ? -14.341 22.039 4.409 1.00 96.50 83 ALA A N 1
ATOM 627 C CA . ALA A 1 83 ? -13.603 22.389 5.622 1.00 96.50 83 ALA A CA 1
ATOM 628 C C . ALA A 1 83 ? -13.363 21.192 6.563 1.00 96.50 83 ALA A C 1
ATOM 630 O O . ALA A 1 83 ? -12.404 21.235 7.313 1.00 96.50 83 ALA A O 1
ATOM 631 N N . TYR A 1 84 ? -14.178 20.133 6.472 1.00 98.38 84 TYR A N 1
ATOM 632 C CA . TYR A 1 84 ? -14.078 18.912 7.287 1.00 98.38 84 TYR A CA 1
ATOM 633 C C . TYR A 1 84 ? -13.317 17.773 6.582 1.00 98.38 84 TYR A C 1
ATOM 635 O O . TYR A 1 84 ? -13.180 16.675 7.126 1.00 98.38 84 TYR A O 1
ATOM 643 N N . ALA A 1 85 ? -12.851 17.993 5.345 1.00 98.56 85 ALA A N 1
ATOM 644 C CA . ALA A 1 85 ? -12.182 16.957 4.557 1.00 98.56 85 ALA A CA 1
ATOM 645 C C . ALA A 1 85 ? -10.838 16.529 5.171 1.00 98.56 85 ALA A C 1
ATOM 647 O O . ALA A 1 85 ? -10.400 15.403 4.966 1.00 98.56 85 ALA A O 1
ATOM 648 N N . ASP A 1 86 ? -10.177 17.407 5.923 1.00 98.38 86 ASP A N 1
ATOM 649 C CA . ASP A 1 86 ? -8.927 17.118 6.628 1.00 98.38 86 ASP A CA 1
ATOM 650 C C . ASP A 1 86 ? -9.130 16.176 7.824 1.00 98.38 86 ASP A C 1
ATOM 652 O O . ASP A 1 86 ? -8.382 15.209 7.953 1.00 98.38 86 ASP A O 1
ATOM 656 N N . LEU A 1 87 ? -10.171 16.378 8.636 1.00 98.56 87 LEU A N 1
ATOM 657 C CA . LEU A 1 87 ? -10.570 15.454 9.701 1.00 98.56 87 LEU A CA 1
ATOM 658 C C . LEU A 1 87 ? -10.903 14.075 9.124 1.00 98.56 87 LEU A C 1
ATOM 660 O O . LEU A 1 87 ? -10.400 13.056 9.600 1.00 98.56 87 LEU A O 1
ATOM 664 N N . ALA A 1 88 ? -11.701 14.051 8.054 1.00 98.69 88 ALA A N 1
ATOM 665 C CA . ALA A 1 88 ? -12.083 12.819 7.379 1.00 98.69 88 ALA A CA 1
ATOM 666 C C . ALA A 1 88 ? -10.873 12.102 6.753 1.00 98.69 88 ALA A C 1
ATOM 668 O O . ALA A 1 88 ? -10.761 10.879 6.849 1.00 98.69 88 ALA A O 1
ATOM 669 N N . ALA A 1 89 ? -9.923 12.847 6.178 1.00 98.62 89 ALA A N 1
ATOM 670 C CA . ALA A 1 89 ? -8.676 12.298 5.654 1.00 98.62 89 ALA A CA 1
ATOM 671 C C . ALA A 1 89 ? -7.788 11.712 6.759 1.00 98.62 89 ALA A C 1
ATOM 673 O O . ALA A 1 89 ? -7.258 10.617 6.584 1.00 98.62 89 ALA A O 1
ATOM 674 N N . VAL A 1 90 ? -7.652 12.394 7.904 1.00 98.56 90 VAL A N 1
ATOM 675 C CA . VAL A 1 90 ? -6.911 11.870 9.064 1.00 98.56 90 VAL A CA 1
ATOM 676 C C . VAL A 1 90 ? -7.528 10.560 9.542 1.00 98.56 90 VAL A C 1
ATOM 678 O O . VAL A 1 90 ? -6.785 9.602 9.734 1.00 98.56 90 VAL A O 1
ATOM 681 N N . GLY A 1 91 ? -8.857 10.486 9.671 1.00 98.31 91 GLY A N 1
ATOM 682 C CA . GLY A 1 91 ? -9.551 9.245 10.029 1.00 98.31 91 GLY A CA 1
ATOM 683 C C . GLY A 1 91 ? -9.355 8.135 8.992 1.00 98.31 91 GLY A C 1
ATOM 684 O O . GLY A 1 91 ? -9.010 7.017 9.350 1.00 98.31 91 GLY A O 1
ATOM 685 N N . THR A 1 92 ? -9.479 8.455 7.701 1.00 98.44 92 THR A N 1
ATOM 686 C CA . THR A 1 92 ? -9.277 7.497 6.595 1.00 98.44 92 THR A CA 1
ATOM 687 C C . THR A 1 92 ? -7.861 6.913 6.586 1.00 98.44 92 THR A C 1
ATOM 689 O O . THR A 1 92 ? -7.683 5.709 6.425 1.00 98.44 92 THR A O 1
ATOM 692 N N . ILE A 1 93 ? -6.844 7.757 6.792 1.00 98.31 93 ILE A N 1
ATOM 693 C CA . ILE A 1 93 ? -5.441 7.329 6.868 1.00 98.31 93 ILE A CA 1
ATOM 694 C C . ILE A 1 93 ? -5.176 6.535 8.156 1.00 98.31 93 ILE A C 1
ATOM 696 O O . ILE A 1 93 ? -4.460 5.537 8.121 1.00 98.31 93 ILE A O 1
ATOM 700 N N . ALA A 1 94 ? -5.726 6.974 9.293 1.00 96.94 94 ALA A N 1
ATOM 701 C CA . ALA A 1 94 ? -5.533 6.323 10.590 1.00 96.94 94 ALA A CA 1
ATOM 702 C C . ALA A 1 94 ? -6.110 4.902 10.634 1.00 96.94 94 ALA A C 1
ATOM 704 O O . ALA A 1 94 ? -5.572 4.053 11.344 1.00 96.94 94 ALA A O 1
ATOM 705 N N . ASP A 1 95 ? -7.169 4.668 9.865 1.00 95.69 95 ASP A N 1
ATOM 706 C CA . ASP A 1 95 ? -7.844 3.382 9.724 1.00 95.69 95 ASP A CA 1
ATOM 707 C C . ASP A 1 95 ? -7.219 2.484 8.636 1.00 95.69 95 ASP A C 1
ATOM 709 O O . ASP A 1 95 ? -7.665 1.369 8.389 1.00 95.69 95 ASP A O 1
ATOM 713 N N . VAL A 1 96 ? -6.130 2.943 8.000 1.00 94.50 96 VAL A N 1
ATOM 714 C CA . VAL A 1 96 ? -5.368 2.167 7.006 1.00 94.50 96 VAL A CA 1
ATOM 715 C C . VAL A 1 96 ? -6.273 1.694 5.856 1.00 94.50 96 VAL A C 1
ATOM 717 O O . VAL A 1 96 ? -6.143 0.588 5.346 1.00 94.50 96 VAL A O 1
ATOM 720 N N . ALA A 1 97 ? -7.226 2.530 5.437 1.00 95.06 97 ALA A N 1
ATOM 721 C CA . ALA A 1 97 ? -8.108 2.191 4.328 1.00 95.06 97 ALA A CA 1
ATOM 722 C C . ALA A 1 97 ? -7.399 2.351 2.972 1.00 95.06 97 ALA A C 1
ATOM 724 O O . ALA A 1 97 ? -6.570 3.255 2.820 1.00 95.06 97 ALA A O 1
ATOM 725 N N . PRO A 1 98 ? -7.757 1.549 1.947 1.00 96.31 98 PRO A N 1
ATOM 726 C CA . PRO A 1 98 ? -7.166 1.682 0.621 1.00 96.31 98 PRO A CA 1
ATOM 727 C C . PRO A 1 98 ? -7.348 3.096 0.046 1.00 96.31 98 PRO A C 1
ATOM 729 O O . PRO A 1 98 ? -8.477 3.573 -0.106 1.00 96.31 98 PRO A O 1
ATOM 732 N N . LEU A 1 99 ? -6.243 3.759 -0.308 1.00 97.31 99 LEU A N 1
ATOM 733 C CA . LEU A 1 99 ? -6.172 5.132 -0.826 1.00 97.31 99 LEU A CA 1
ATOM 734 C C . LEU A 1 99 ? -6.406 5.187 -2.341 1.00 97.31 99 LEU A C 1
ATOM 736 O O . LEU A 1 99 ? -5.629 5.748 -3.116 1.00 97.31 99 LEU A O 1
ATOM 740 N N . LEU A 1 100 ? -7.526 4.606 -2.755 1.00 96.19 100 LEU A N 1
ATOM 741 C CA . LEU A 1 100 ? -7.998 4.529 -4.132 1.00 96.19 100 LEU A CA 1
ATOM 742 C C . LEU A 1 100 ? -9.436 5.075 -4.213 1.00 96.19 100 LEU A C 1
ATOM 744 O O . LEU A 1 100 ? -10.123 5.207 -3.199 1.00 96.19 100 LEU A O 1
ATOM 748 N N . GLY A 1 101 ? -9.905 5.425 -5.414 1.00 95.12 101 GLY A N 1
ATOM 749 C CA . GLY A 1 101 ? -11.287 5.878 -5.633 1.00 95.12 101 GLY A CA 1
ATOM 750 C C . GLY A 1 101 ? -11.710 7.058 -4.741 1.00 95.12 101 GLY A C 1
ATOM 751 O O . GLY A 1 101 ? -11.020 8.078 -4.683 1.00 95.12 101 GLY A O 1
ATOM 752 N N . LEU A 1 102 ? -12.844 6.913 -4.041 1.00 95.56 102 LEU A N 1
ATOM 753 C CA . LEU A 1 102 ? -13.393 7.950 -3.155 1.00 95.56 102 LEU A CA 1
ATOM 754 C C . LEU A 1 102 ? -12.433 8.320 -2.019 1.00 95.56 102 LEU A C 1
ATOM 756 O O . LEU A 1 102 ? -12.256 9.505 -1.740 1.00 95.56 102 LEU A O 1
ATOM 760 N N . ASN A 1 103 ? -11.764 7.332 -1.417 1.00 97.94 103 ASN A N 1
ATOM 761 C CA . ASN A 1 103 ? -10.790 7.571 -0.352 1.00 97.94 103 ASN A CA 1
ATOM 762 C C . ASN A 1 103 ? -9.615 8.405 -0.863 1.00 97.94 103 ASN A C 1
ATOM 764 O O . ASN A 1 103 ? -9.200 9.346 -0.194 1.00 97.94 103 ASN A O 1
ATOM 768 N N . ARG A 1 104 ? -9.118 8.126 -2.077 1.00 98.00 104 ARG A N 1
ATOM 769 C CA . ARG A 1 104 ? -8.056 8.931 -2.701 1.00 98.00 104 ARG A CA 1
ATOM 770 C C . ARG A 1 104 ? -8.482 10.386 -2.874 1.00 98.00 104 ARG A C 1
ATOM 772 O O . ARG A 1 104 ? -7.731 11.280 -2.495 1.00 98.00 104 ARG A O 1
ATOM 779 N N . ALA A 1 105 ? -9.679 10.620 -3.415 1.00 97.62 105 ALA A N 1
ATOM 780 C CA . ALA A 1 105 ? -10.202 11.968 -3.632 1.00 97.62 105 ALA A CA 1
ATOM 781 C C . ALA A 1 105 ? -10.384 12.732 -2.308 1.00 97.62 105 ALA A C 1
ATOM 783 O O . ALA A 1 105 ? -9.945 13.878 -2.185 1.00 97.62 105 ALA A O 1
ATOM 784 N N . LEU A 1 106 ? -10.972 12.079 -1.299 1.00 98.44 106 LEU A N 1
ATOM 785 C CA . LEU A 1 106 ? -11.159 12.637 0.040 1.00 98.44 106 LEU A CA 1
ATOM 786 C C . LEU A 1 106 ? -9.819 12.973 0.701 1.00 98.44 106 LEU A C 1
ATOM 788 O O . LEU A 1 106 ? -9.633 14.081 1.202 1.00 98.44 106 LEU A O 1
ATOM 792 N N . VAL A 1 107 ? -8.866 12.042 0.659 1.00 98.50 107 VAL A N 1
ATOM 793 C CA . VAL A 1 107 ? -7.549 12.221 1.269 1.00 98.50 107 VAL A CA 1
ATOM 794 C C . VAL A 1 107 ? -6.745 13.302 0.550 1.00 98.50 107 VAL A C 1
ATOM 796 O O . VAL A 1 107 ? -6.155 14.140 1.223 1.00 98.50 107 VAL A O 1
ATOM 799 N N . GLN A 1 108 ? -6.768 13.383 -0.784 1.00 98.00 108 GLN A N 1
ATOM 800 C CA . GLN A 1 108 ? -6.142 14.494 -1.515 1.00 98.00 108 GLN A CA 1
ATOM 801 C C . GLN A 1 108 ? -6.730 15.851 -1.100 1.00 98.00 108 GLN A C 1
ATOM 803 O O . GLN A 1 108 ? -5.988 16.789 -0.789 1.00 98.00 108 GLN A O 1
ATOM 808 N N . ALA A 1 109 ? -8.061 15.950 -1.027 1.00 98.00 109 ALA A N 1
ATOM 809 C CA . ALA A 1 109 ? -8.731 17.164 -0.577 1.00 98.00 109 ALA A CA 1
ATOM 810 C C . ALA A 1 109 ? -8.360 17.520 0.874 1.00 98.00 109 ALA A C 1
ATOM 812 O O . ALA A 1 109 ? -8.071 18.686 1.157 1.00 98.00 109 ALA A O 1
ATOM 813 N N . GLY A 1 110 ? -8.301 16.543 1.777 1.00 98.19 110 GLY A N 1
ATOM 814 C CA . GLY A 1 110 ? -7.943 16.758 3.177 1.00 98.19 110 GLY A CA 1
ATOM 815 C C . GLY A 1 110 ? -6.471 17.109 3.397 1.00 98.19 110 GLY A C 1
ATOM 816 O O . GLY A 1 110 ? -6.172 18.077 4.093 1.00 98.19 110 GLY A O 1
ATOM 817 N N . LEU A 1 111 ? -5.533 16.404 2.759 1.00 97.81 111 LEU A N 1
ATOM 818 C CA . LEU A 1 111 ? -4.094 16.677 2.884 1.00 97.81 111 LEU A CA 1
ATOM 819 C C . LEU A 1 111 ? -3.717 18.063 2.352 1.00 97.81 111 LEU A C 1
ATOM 821 O O . LEU A 1 111 ? -2.867 18.731 2.935 1.00 97.81 111 LEU A O 1
ATOM 825 N N . SER A 1 112 ? -4.398 18.551 1.308 1.00 96.75 112 SER A N 1
ATOM 826 C CA . SER A 1 112 ? -4.201 19.930 0.831 1.00 96.75 112 SER A CA 1
ATOM 827 C C . SER A 1 112 ? -4.610 20.999 1.860 1.00 96.75 112 SER A C 1
ATOM 829 O O . SER A 1 112 ? -4.180 22.146 1.757 1.00 96.75 112 SER A O 1
ATOM 831 N N . ARG A 1 113 ? -5.416 20.627 2.867 1.00 96.81 113 ARG A N 1
ATOM 832 C CA . ARG A 1 113 ? -5.960 21.515 3.907 1.00 96.81 113 ARG A CA 1
ATOM 833 C C . ARG A 1 113 ? -5.317 21.316 5.276 1.00 96.81 113 ARG A C 1
ATOM 835 O O . ARG A 1 113 ? -5.244 22.274 6.031 1.00 96.81 113 ARG A O 1
ATOM 842 N N . VAL A 1 114 ? -4.797 20.126 5.589 1.00 97.12 114 VAL A N 1
ATOM 843 C CA . VAL A 1 114 ? -4.407 19.725 6.956 1.00 97.12 114 VAL A CA 1
ATOM 844 C C . VAL A 1 114 ? -3.456 20.706 7.660 1.00 97.12 114 VAL A C 1
ATOM 846 O O . VAL A 1 114 ? -3.633 20.997 8.839 1.00 97.12 114 VAL A O 1
ATOM 849 N N . ARG A 1 115 ? -2.475 21.275 6.944 1.00 95.38 115 ARG A N 1
ATOM 850 C CA . ARG A 1 115 ? -1.509 22.239 7.513 1.00 95.38 115 ARG A CA 1
ATOM 851 C C . ARG A 1 115 ? -2.107 23.624 7.773 1.00 95.38 115 ARG A C 1
ATOM 853 O O . ARG A 1 115 ? -1.568 24.366 8.580 1.00 95.38 115 ARG A O 1
ATOM 860 N N . GLY A 1 116 ? -3.196 23.964 7.090 1.00 95.06 116 GLY A N 1
ATOM 861 C CA . GLY A 1 116 ? -3.949 25.208 7.248 1.00 95.06 116 GLY A CA 1
ATOM 862 C C . GLY A 1 116 ? -5.386 24.947 7.692 1.00 95.06 116 GLY A C 1
ATOM 863 O O . GLY A 1 116 ? -6.283 25.671 7.270 1.00 95.06 116 GLY A O 1
ATOM 864 N N . SER A 1 117 ? -5.599 23.886 8.479 1.00 97.19 117 SER A N 1
ATOM 865 C CA . SER A 1 117 ? -6.929 23.414 8.864 1.00 97.19 117 SER A CA 1
ATOM 866 C C . SER A 1 117 ? -7.763 24.526 9.506 1.00 97.19 117 SER A C 1
ATOM 868 O O . SER A 1 117 ? -7.249 25.336 10.284 1.00 97.19 117 SER A O 1
ATOM 870 N N . ALA A 1 118 ? -9.065 24.539 9.207 1.00 95.94 118 ALA A N 1
ATOM 871 C CA . ALA A 1 118 ? -10.029 25.385 9.909 1.00 95.94 118 ALA A CA 1
ATOM 872 C C . ALA A 1 118 ? -10.255 24.912 11.358 1.00 95.94 118 ALA A C 1
ATOM 874 O O . ALA A 1 118 ? -10.684 25.693 12.204 1.00 95.94 118 ALA A O 1
ATOM 875 N N . HIS A 1 119 ? -9.928 23.652 11.654 1.00 97.56 119 HIS A N 1
ATOM 876 C CA . HIS A 1 119 ? -10.027 23.061 12.980 1.00 97.56 119 HIS A CA 1
ATOM 877 C C . HIS A 1 119 ? -8.754 23.356 13.771 1.00 97.56 119 HIS A C 1
ATOM 879 O O . HIS A 1 119 ? -7.686 22.797 13.502 1.00 97.56 119 HIS A O 1
ATOM 885 N N . LEU A 1 120 ? -8.870 24.245 14.760 1.00 97.75 120 LEU A N 1
ATOM 886 C CA . LEU A 1 120 ? -7.736 24.809 15.489 1.00 97.75 120 LEU A CA 1
ATOM 887 C C . LEU A 1 120 ? -6.787 23.742 16.045 1.00 97.75 120 LEU A C 1
ATOM 889 O O . LEU A 1 120 ? -5.578 23.827 15.820 1.00 97.75 120 LEU A O 1
ATOM 893 N N . GLY A 1 121 ? -7.314 22.721 16.724 1.00 97.75 121 GLY A N 1
ATOM 894 C CA . GLY A 1 121 ? -6.482 21.666 17.296 1.00 97.75 121 GLY A CA 1
ATOM 895 C C . GLY A 1 121 ? -5.766 20.805 16.255 1.00 97.75 121 GLY A C 1
ATOM 896 O O . GLY A 1 121 ? -4.588 20.488 16.437 1.00 97.75 121 GLY A O 1
ATOM 897 N N . LEU A 1 122 ? -6.421 20.479 15.132 1.00 97.88 122 LEU A N 1
ATOM 898 C CA . LEU A 1 122 ? -5.770 19.755 14.035 1.00 97.88 122 LEU A CA 1
ATOM 899 C C . LEU A 1 122 ? -4.673 20.607 13.393 1.00 97.88 122 LEU A C 1
ATOM 901 O O . LEU A 1 122 ? -3.579 20.099 13.158 1.00 97.88 122 LEU A O 1
ATOM 905 N N . ARG A 1 123 ? -4.931 21.901 13.166 1.00 97.50 123 ARG A N 1
ATOM 906 C CA . ARG A 1 123 ? -3.929 22.835 12.640 1.00 97.50 123 ARG A CA 1
ATOM 907 C C . ARG A 1 123 ? -2.688 22.884 13.531 1.00 97.50 123 ARG A C 1
ATOM 909 O O . ARG A 1 123 ? -1.584 22.730 13.023 1.00 97.50 123 ARG A O 1
ATOM 916 N N . LEU A 1 124 ? -2.854 23.018 14.850 1.00 96.75 124 LEU A N 1
ATOM 917 C CA . LEU A 1 124 ? -1.722 23.052 15.786 1.00 96.75 124 LEU A CA 1
ATOM 918 C C . LEU A 1 124 ? -0.916 21.746 15.785 1.00 96.75 124 LEU A C 1
ATOM 920 O O . LEU A 1 124 ? 0.315 21.782 15.816 1.00 96.75 124 LEU A O 1
ATOM 924 N N . LEU A 1 125 ? -1.583 20.588 15.729 1.00 95.88 125 LEU A N 1
ATOM 925 C CA . LEU A 1 125 ? -0.889 19.309 15.564 1.00 95.88 125 LEU A CA 1
ATOM 926 C C . LEU A 1 125 ? -0.145 19.254 14.227 1.00 95.88 125 LEU A C 1
ATOM 928 O O . LEU A 1 125 ? 1.012 18.841 14.180 1.00 95.88 125 LEU A O 1
ATOM 932 N N . ALA A 1 126 ? -0.787 19.677 13.142 1.00 95.81 126 ALA A N 1
ATOM 933 C CA . ALA A 1 126 ? -0.212 19.647 11.809 1.00 95.81 126 ALA A CA 1
ATOM 934 C C . ALA A 1 126 ? 1.028 20.545 11.698 1.00 95.81 126 ALA A C 1
ATOM 936 O O . ALA A 1 126 ? 2.056 20.092 11.206 1.00 95.81 126 ALA A O 1
ATOM 937 N N . GLU A 1 127 ? 0.968 21.777 12.204 1.00 93.81 127 GLU A N 1
ATOM 938 C CA . GLU A 1 127 ? 2.093 22.722 12.230 1.00 93.81 127 GLU A CA 1
ATOM 939 C C . GLU A 1 127 ? 3.303 22.167 12.992 1.00 93.81 127 GLU A C 1
ATOM 941 O O . GLU A 1 127 ? 4.444 22.347 12.567 1.00 93.81 127 GLU A O 1
ATOM 946 N N . ARG A 1 128 ? 3.061 21.453 14.099 1.00 92.44 128 ARG A N 1
ATOM 947 C CA . ARG A 1 128 ? 4.119 20.854 14.927 1.00 92.44 128 ARG A CA 1
ATOM 948 C C . ARG A 1 128 ? 4.740 19.606 14.303 1.00 92.44 128 ARG A C 1
ATOM 950 O O . ARG A 1 128 ? 5.905 19.311 14.559 1.00 92.44 128 ARG A O 1
ATOM 957 N N . LEU A 1 129 ? 3.958 18.828 13.554 1.00 95.69 129 LEU A N 1
ATOM 958 C CA . LEU A 1 129 ? 4.302 17.441 13.220 1.00 95.69 129 LEU A CA 1
ATOM 959 C C . LEU A 1 129 ? 4.531 17.192 11.735 1.00 95.69 129 LEU A C 1
ATOM 961 O O . LEU A 1 129 ? 5.234 16.242 11.382 1.00 95.69 129 LEU A O 1
ATOM 965 N N . LEU A 1 130 ? 3.932 17.998 10.864 1.00 95.81 130 LEU A N 1
ATOM 966 C CA . LEU A 1 130 ? 3.960 17.793 9.423 1.00 95.81 130 LEU A CA 1
ATOM 967 C C . LEU A 1 130 ? 4.928 18.778 8.776 1.00 95.81 130 LEU A C 1
ATOM 969 O O . LEU A 1 130 ? 4.812 19.992 8.924 1.00 95.81 130 LEU A O 1
ATOM 973 N N . THR A 1 131 ? 5.864 18.247 7.998 1.00 91.88 131 THR A N 1
ATOM 974 C CA . THR A 1 131 ? 6.772 19.050 7.183 1.00 91.88 131 THR A CA 1
ATOM 975 C C . THR A 1 131 ? 6.165 19.284 5.805 1.00 91.88 131 THR A C 1
ATOM 977 O O . THR A 1 131 ? 6.091 20.425 5.347 1.00 91.88 131 THR A O 1
ATOM 980 N N . ARG A 1 132 ? 5.701 18.217 5.142 1.00 89.56 132 ARG A N 1
ATOM 981 C CA . ARG A 1 132 ? 5.123 18.287 3.789 1.00 89.56 132 ARG A CA 1
ATOM 982 C C . ARG A 1 132 ? 3.603 18.119 3.779 1.00 89.56 132 ARG A C 1
ATOM 984 O O . ARG A 1 132 ? 2.964 18.647 2.879 1.00 89.56 132 ARG A O 1
ATOM 991 N N . GLY A 1 133 ? 3.028 17.478 4.795 1.00 94.38 133 GLY A N 1
ATOM 992 C CA . GLY A 1 133 ? 1.594 17.178 4.855 1.00 94.38 133 GLY A CA 1
ATOM 993 C C . GLY A 1 133 ? 1.225 15.930 4.054 1.00 94.38 133 GLY A C 1
ATOM 994 O O . GLY A 1 133 ? 0.171 15.891 3.433 1.00 94.38 133 GLY A O 1
ATOM 995 N N . THR A 1 134 ? 2.112 14.934 4.019 1.00 95.94 134 THR A N 1
ATOM 996 C CA . THR A 1 134 ? 1.886 13.675 3.284 1.00 95.94 134 THR A CA 1
ATOM 997 C C . THR A 1 134 ? 1.025 12.689 4.077 1.00 95.94 134 THR A C 1
ATOM 999 O O . THR A 1 134 ? 0.973 12.753 5.309 1.00 95.94 134 THR A O 1
ATOM 1002 N N . ALA A 1 135 ? 0.403 11.724 3.387 1.00 97.38 135 ALA A N 1
ATOM 1003 C CA . ALA A 1 135 ? -0.340 10.640 4.035 1.00 97.38 135 ALA A CA 1
ATOM 1004 C C . ALA A 1 135 ? 0.540 9.848 5.018 1.00 97.38 135 ALA A C 1
ATOM 1006 O O . ALA A 1 135 ? 0.108 9.555 6.130 1.00 97.38 135 ALA A O 1
ATOM 1007 N N . ILE A 1 136 ? 1.804 9.596 4.656 1.00 95.38 136 ILE A N 1
ATOM 1008 C CA . ILE A 1 136 ? 2.792 8.941 5.526 1.00 95.38 136 ILE A CA 1
ATOM 1009 C C . ILE A 1 136 ? 3.011 9.745 6.814 1.00 95.38 136 ILE A C 1
ATOM 1011 O O . ILE A 1 136 ? 2.973 9.188 7.910 1.00 95.38 136 ILE A O 1
ATOM 1015 N N . GLU A 1 137 ? 3.219 11.062 6.730 1.00 96.75 137 GLU A N 1
ATOM 1016 C CA . GLU A 1 137 ? 3.398 11.874 7.939 1.00 96.75 137 GLU A CA 1
ATOM 1017 C C . GLU A 1 137 ? 2.141 11.874 8.821 1.00 96.75 137 GLU A C 1
ATOM 1019 O O . GLU A 1 137 ? 2.258 11.798 10.044 1.00 96.75 137 GLU A O 1
ATOM 1024 N N . VAL A 1 138 ? 0.943 11.899 8.231 1.00 98.06 138 VAL A N 1
ATOM 1025 C CA . VAL A 1 138 ? -0.309 11.774 8.991 1.00 98.06 138 VAL A CA 1
ATOM 1026 C C . VAL A 1 138 ? -0.390 10.413 9.691 1.00 98.06 138 VAL A C 1
ATOM 1028 O O . VAL A 1 138 ? -0.603 10.382 10.905 1.00 98.06 138 VAL A O 1
ATOM 1031 N N . ALA A 1 139 ? -0.136 9.315 8.972 1.00 97.00 139 ALA A N 1
ATOM 1032 C CA . ALA A 1 139 ? -0.186 7.945 9.489 1.00 97.00 139 ALA A CA 1
ATOM 1033 C C . ALA A 1 139 ? 0.805 7.698 10.638 1.00 97.00 139 ALA A C 1
ATOM 1035 O O . ALA A 1 139 ? 0.467 7.047 11.626 1.00 97.00 139 ALA A O 1
ATOM 1036 N N . PHE A 1 140 ? 2.023 8.240 10.540 1.00 95.50 140 PHE A N 1
ATOM 1037 C CA . PHE A 1 140 ? 3.101 7.966 11.497 1.00 95.50 140 PHE A CA 1
ATOM 1038 C C . PHE A 1 140 ? 3.325 9.063 12.543 1.00 95.50 140 PHE A C 1
ATOM 1040 O O . PHE A 1 140 ? 4.061 8.836 13.507 1.00 95.50 140 PHE A O 1
ATOM 1047 N N . ARG A 1 141 ? 2.716 10.248 12.398 1.00 97.31 141 ARG A N 1
ATOM 1048 C CA . ARG A 1 141 ? 2.901 11.357 13.352 1.00 97.31 141 ARG A CA 1
ATOM 1049 C C . ARG A 1 141 ? 1.599 11.854 13.962 1.00 97.31 141 ARG A C 1
ATOM 1051 O O . ARG A 1 141 ? 1.542 11.941 15.187 1.00 97.31 141 ARG A O 1
ATOM 1058 N N . VAL A 1 142 ? 0.575 12.155 13.165 1.00 97.88 142 VAL A N 1
ATOM 1059 C CA . VAL A 1 142 ? -0.688 12.735 13.668 1.00 97.88 142 VAL A CA 1
ATOM 1060 C C . VAL A 1 142 ? -1.597 11.656 14.252 1.00 97.88 142 VAL A C 1
ATOM 1062 O O . VAL A 1 142 ? -1.917 11.704 15.441 1.00 97.88 142 VAL A O 1
ATOM 1065 N N . ALA A 1 143 ? -1.947 10.640 13.458 1.00 97.62 143 ALA A N 1
ATOM 1066 C CA . ALA A 1 143 ? -2.831 9.555 13.879 1.00 97.62 143 ALA A CA 1
ATOM 1067 C C . ALA A 1 143 ? -2.360 8.845 15.169 1.00 97.62 143 ALA A C 1
ATOM 1069 O O . ALA A 1 143 ? -3.184 8.625 16.058 1.00 97.62 143 ALA A O 1
ATOM 1070 N N . PRO A 1 144 ? -1.055 8.559 15.379 1.00 96.75 144 PRO A N 1
ATOM 1071 C CA . PRO A 1 144 ? -0.607 7.885 16.595 1.00 96.75 144 PRO A CA 1
ATOM 1072 C C . PRO A 1 144 ? -0.820 8.693 17.880 1.00 96.75 144 PRO A C 1
ATOM 1074 O O . PRO A 1 144 ? -0.998 8.091 18.935 1.00 96.75 144 PRO A O 1
ATOM 1077 N N . ARG A 1 145 ? -0.837 10.031 17.810 1.00 97.50 145 ARG A N 1
ATOM 1078 C CA . ARG A 1 145 ? -1.099 10.903 18.969 1.00 97.50 145 ARG A CA 1
ATOM 1079 C C . ARG A 1 145 ? -2.565 10.918 19.356 1.00 97.50 145 ARG A C 1
ATOM 1081 O O . ARG A 1 145 ? -2.881 10.788 20.533 1.00 97.50 145 ARG A O 1
ATOM 1088 N N . ILE A 1 146 ? -3.439 11.004 18.358 1.00 97.25 146 ILE A N 1
ATOM 1089 C CA . ILE A 1 146 ? -4.887 10.882 18.543 1.00 97.25 146 ILE A CA 1
ATOM 1090 C C . ILE A 1 146 ? -5.203 9.502 19.141 1.00 97.25 146 ILE A C 1
ATOM 1092 O O . ILE A 1 146 ? -5.839 9.402 20.189 1.00 97.25 146 ILE A O 1
ATOM 1096 N N . ASN A 1 147 ? -4.653 8.438 18.552 1.00 96.38 147 ASN A N 1
ATOM 1097 C CA . ASN A 1 147 ? -4.892 7.064 18.993 1.00 96.38 147 ASN A CA 1
ATOM 1098 C C . ASN A 1 147 ? -4.288 6.750 20.370 1.00 96.38 147 ASN A C 1
ATOM 1100 O O . ASN A 1 147 ? -4.824 5.906 21.090 1.00 96.38 147 ASN A O 1
ATOM 1104 N N . ALA A 1 148 ? -3.184 7.398 20.759 1.00 96.94 148 ALA A N 1
ATOM 1105 C CA . ALA A 1 148 ? -2.586 7.202 22.079 1.00 96.94 148 ALA A CA 1
ATOM 1106 C C . ALA A 1 148 ? -3.563 7.561 23.205 1.00 96.94 148 ALA A C 1
ATOM 1108 O O . ALA A 1 148 ? -3.601 6.859 24.212 1.00 96.94 148 ALA A O 1
ATOM 1109 N N . ALA A 1 149 ? -4.400 8.582 23.004 1.00 96.62 149 ALA A N 1
ATOM 1110 C CA . ALA A 1 149 ? -5.406 8.983 23.977 1.00 96.62 149 ALA A CA 1
ATOM 1111 C C . ALA A 1 149 ? -6.418 7.864 24.251 1.00 96.62 149 ALA A C 1
ATOM 1113 O O . ALA A 1 149 ? -6.614 7.485 25.401 1.00 96.62 149 ALA A O 1
ATOM 1114 N N . GLY A 1 150 ? -6.986 7.253 23.206 1.00 93.75 150 GLY A N 1
ATOM 1115 C CA . GLY A 1 150 ? -7.891 6.110 23.368 1.00 93.75 150 GLY A CA 1
ATOM 1116 C C . GLY A 1 150 ? -7.209 4.891 23.997 1.00 93.75 150 GLY A C 1
ATOM 1117 O O . GLY A 1 150 ? -7.768 4.252 24.886 1.00 93.75 150 GLY A O 1
ATOM 1118 N N . ARG A 1 151 ? -5.964 4.594 23.600 1.00 94.00 151 ARG A N 1
ATOM 1119 C CA . ARG A 1 151 ? -5.199 3.443 24.118 1.00 94.00 151 ARG A CA 1
ATOM 1120 C C . ARG A 1 151 ? -4.847 3.554 25.598 1.00 94.00 151 ARG A C 1
ATOM 1122 O O . ARG A 1 151 ? -4.693 2.516 26.239 1.00 94.00 151 ARG A O 1
ATOM 1129 N N . LEU A 1 152 ? -4.703 4.775 26.111 1.00 95.19 152 LEU A N 1
ATOM 1130 C CA . LEU A 1 152 ? -4.376 5.064 27.509 1.00 95.19 152 LEU A CA 1
ATOM 1131 C C . LEU A 1 152 ? -5.594 5.529 28.329 1.00 95.19 152 LEU A C 1
ATOM 1133 O O . LEU A 1 152 ? -5.430 6.005 29.444 1.00 95.19 152 LEU A O 1
ATOM 1137 N N . GLY A 1 153 ? -6.815 5.365 27.805 1.00 93.12 153 GLY A N 1
ATOM 1138 C CA . GLY A 1 153 ? -8.047 5.616 28.563 1.00 93.12 153 GLY A CA 1
ATOM 1139 C C . GLY A 1 153 ? -8.485 7.082 28.645 1.00 93.12 153 GLY A C 1
ATOM 1140 O O . GLY A 1 153 ? -9.374 7.402 29.426 1.00 93.12 153 GLY A O 1
ATOM 1141 N N . GLU A 1 154 ? -7.928 7.964 27.813 1.00 96.06 154 GLU A N 1
ATOM 1142 C CA . GLU A 1 154 ? -8.277 9.391 27.733 1.00 96.06 154 GLU A CA 1
ATOM 1143 C C . GLU A 1 154 ? -8.825 9.825 26.355 1.00 96.06 154 GLU A C 1
ATOM 1145 O O . GLU A 1 154 ? -8.428 10.873 25.839 1.00 96.06 154 GLU A O 1
ATOM 1150 N N . PRO A 1 155 ? -9.756 9.085 25.716 1.00 93.31 155 PRO A N 1
ATOM 1151 C CA . PRO A 1 155 ? -10.225 9.409 24.362 1.00 93.31 155 PRO A CA 1
ATOM 1152 C C . PRO A 1 155 ? -10.825 10.822 24.245 1.00 93.31 155 PRO A C 1
ATOM 1154 O O . PRO A 1 155 ? -10.679 11.477 23.212 1.00 93.31 155 PRO A O 1
ATOM 1157 N N . MET A 1 156 ? -11.427 11.338 25.324 1.00 97.44 156 MET A N 1
ATOM 1158 C CA . MET A 1 156 ? -12.007 12.685 25.360 1.00 97.44 156 MET A CA 1
ATOM 1159 C C . MET A 1 156 ? -10.979 13.797 25.149 1.00 97.44 156 MET A C 1
ATOM 1161 O O . MET A 1 156 ? -11.342 14.855 24.644 1.00 97.44 156 MET A O 1
ATOM 1165 N N . THR A 1 157 ? -9.705 13.574 25.482 1.00 97.69 157 THR A N 1
ATOM 1166 C CA . THR A 1 157 ? -8.634 14.551 25.238 1.00 97.69 157 THR A CA 1
ATOM 1167 C C . THR A 1 157 ? -8.464 14.807 23.741 1.00 97.69 157 THR A C 1
ATOM 1169 O O . THR A 1 157 ? -8.374 15.958 23.317 1.00 97.69 157 THR A O 1
ATOM 1172 N N . ALA A 1 158 ? -8.472 13.746 22.928 1.00 97.50 158 ALA A N 1
ATOM 1173 C CA . ALA A 1 158 ? -8.364 13.874 21.479 1.00 97.50 158 ALA A CA 1
ATOM 1174 C C . ALA A 1 158 ? -9.612 14.530 20.875 1.00 97.50 158 ALA A C 1
ATOM 1176 O O . ALA A 1 158 ? -9.485 15.432 20.052 1.00 97.50 158 ALA A O 1
ATOM 1177 N N . LEU A 1 159 ? -10.810 14.138 21.321 1.00 97.75 159 LEU A N 1
ATOM 1178 C CA . LEU A 1 159 ? -12.056 14.738 20.838 1.00 97.75 159 LEU A CA 1
ATOM 1179 C C . LEU A 1 159 ? -12.140 16.234 21.170 1.00 97.75 159 LEU A C 1
ATOM 1181 O O . LEU A 1 159 ? -12.421 17.038 20.287 1.00 97.75 159 LEU A O 1
ATOM 1185 N N . ARG A 1 160 ? -11.841 16.625 22.416 1.00 98.19 160 ARG A N 1
ATOM 1186 C CA . ARG A 1 160 ? -11.821 18.039 22.826 1.00 98.19 160 ARG A CA 1
ATOM 1187 C C . ARG A 1 160 ? -10.849 18.857 21.990 1.00 98.19 160 ARG A C 1
ATOM 1189 O O . ARG A 1 160 ? -11.190 19.965 21.597 1.00 98.19 160 ARG A O 1
ATOM 1196 N N . LEU A 1 161 ? -9.680 18.302 21.662 1.00 98.25 161 LEU A N 1
ATOM 1197 C CA . LEU A 1 161 ? -8.707 18.998 20.822 1.00 98.25 161 LEU A CA 1
ATOM 1198 C C . LEU A 1 161 ? -9.280 19.294 19.432 1.00 98.25 161 LEU A C 1
ATOM 1200 O O . LEU A 1 161 ? -9.076 20.381 18.905 1.00 98.25 161 LEU A O 1
ATOM 1204 N N . LEU A 1 162 ? -9.992 18.339 18.833 1.00 97.75 162 LEU A N 1
ATOM 1205 C CA . LEU A 1 162 ? -10.565 18.506 17.495 1.00 97.75 162 LEU A CA 1
ATOM 1206 C C . LEU A 1 162 ? -11.772 19.460 17.467 1.00 97.75 162 LEU A C 1
ATOM 1208 O O . LEU A 1 162 ? -12.107 19.964 16.397 1.00 97.75 162 LEU A O 1
ATOM 1212 N N . LEU A 1 163 ? -12.405 19.710 18.618 1.00 97.88 163 LEU A N 1
ATOM 1213 C CA . LEU A 1 163 ? -13.600 20.549 18.747 1.00 97.88 163 LEU A CA 1
ATOM 1214 C C . LEU A 1 163 ? -13.329 21.954 19.295 1.00 97.88 163 LEU A C 1
ATOM 1216 O O . LEU A 1 163 ? -14.143 22.844 19.070 1.00 97.88 163 LEU A O 1
ATOM 1220 N N . THR A 1 164 ? -12.242 22.158 20.043 1.00 98.06 164 THR A N 1
ATOM 1221 C CA . THR A 1 164 ? -11.985 23.444 20.701 1.00 98.06 164 THR A CA 1
ATOM 1222 C C . THR A 1 164 ? -11.662 24.558 19.702 1.00 98.06 164 THR A C 1
ATOM 1224 O O . THR A 1 164 ? -10.955 24.359 18.710 1.00 98.06 164 THR A O 1
ATOM 1227 N N . GLU A 1 165 ? -12.158 25.756 20.005 1.00 97.19 165 GLU A N 1
ATOM 1228 C CA . GLU A 1 165 ? -11.848 27.008 19.308 1.00 97.19 165 GLU A CA 1
ATOM 1229 C C . GLU A 1 165 ? -10.931 27.920 20.152 1.00 97.19 165 GLU A C 1
ATOM 1231 O O . GLU A 1 165 ? -10.518 28.987 19.694 1.00 97.19 165 GLU A O 1
ATOM 1236 N N . ASP A 1 166 ? -10.570 27.493 21.369 1.00 98.31 166 ASP A N 1
ATOM 1237 C CA . ASP A 1 166 ? -9.683 28.220 22.278 1.00 98.31 166 ASP A CA 1
ATOM 1238 C C . ASP A 1 166 ? -8.216 27.828 22.035 1.00 98.31 166 ASP A C 1
ATOM 1240 O O . ASP A 1 166 ? -7.822 26.663 22.113 1.00 98.31 166 ASP A O 1
ATOM 1244 N N . LEU A 1 167 ? -7.374 28.823 21.745 1.00 97.69 167 LEU A N 1
ATOM 1245 C CA . LEU A 1 167 ? -5.956 28.616 21.446 1.00 97.69 167 LEU A CA 1
ATOM 1246 C C . LEU A 1 167 ? -5.145 28.091 22.637 1.00 97.69 167 LEU A C 1
ATOM 1248 O O . LEU A 1 167 ? -4.196 27.332 22.431 1.00 97.69 167 LEU A O 1
ATOM 1252 N N . PHE A 1 168 ? -5.469 28.508 23.857 1.00 97.75 168 PHE A N 1
ATOM 1253 C CA . PHE A 1 168 ? -4.798 28.033 25.061 1.00 97.75 168 PHE A CA 1
ATOM 1254 C C . PHE A 1 168 ? -5.200 26.591 25.352 1.00 97.75 168 PHE A C 1
ATOM 1256 O O . PHE A 1 168 ? -4.314 25.746 25.495 1.00 97.75 168 PHE A O 1
ATOM 1263 N N . GLU A 1 169 ? -6.499 26.284 25.319 1.00 98.12 169 GLU A N 1
ATOM 1264 C CA . GLU A 1 169 ? -6.982 24.911 25.509 1.00 98.12 169 GLU A CA 1
ATOM 1265 C C . GLU A 1 169 ? -6.395 23.966 24.448 1.00 98.12 169 GLU A C 1
ATOM 1267 O O . GLU A 1 169 ? -5.876 22.896 24.771 1.00 98.12 169 GLU A O 1
ATOM 1272 N N . ALA A 1 170 ? -6.399 24.376 23.177 1.00 97.94 170 ALA A N 1
ATOM 1273 C CA . ALA A 1 170 ? -5.867 23.567 22.087 1.00 97.94 170 ALA A CA 1
ATOM 1274 C C . ALA A 1 170 ? -4.370 23.252 22.261 1.00 97.94 170 ALA A C 1
ATOM 1276 O O . ALA A 1 170 ? -3.931 22.136 21.972 1.00 97.94 170 ALA A O 1
ATOM 1277 N N . ARG A 1 171 ? -3.570 24.206 22.760 1.00 97.56 171 ARG A N 1
ATOM 1278 C CA . ARG A 1 171 ? -2.143 23.985 23.055 1.00 97.56 171 ARG A CA 1
ATOM 1279 C C . ARG A 1 171 ? -1.948 22.992 24.196 1.00 97.56 171 ARG A C 1
ATOM 1281 O O . ARG A 1 171 ? -1.158 22.060 24.047 1.00 97.56 171 ARG A O 1
ATOM 1288 N N . GLU A 1 172 ? -2.691 23.150 25.288 1.00 98.19 172 GLU A N 1
ATOM 1289 C CA . GLU A 1 172 ? -2.624 22.239 26.435 1.00 98.19 172 GLU A CA 1
ATOM 1290 C C . GLU A 1 172 ? -3.016 20.807 26.055 1.00 98.19 172 GLU A C 1
ATOM 1292 O O . GLU A 1 172 ? -2.334 19.845 26.427 1.00 98.19 172 GLU A O 1
ATOM 1297 N N . LEU A 1 173 ? -4.088 20.658 25.274 1.00 98.38 173 LEU A N 1
ATOM 1298 C CA . LEU A 1 173 ? -4.551 19.364 24.784 1.00 98.38 173 LEU A CA 1
ATOM 1299 C C . LEU A 1 173 ? -3.550 18.738 23.803 1.00 98.38 173 LEU A C 1
ATOM 1301 O O . LEU A 1 173 ? -3.268 17.544 23.910 1.00 98.38 173 LEU A O 1
ATOM 1305 N N . ALA A 1 174 ? -2.944 19.520 22.902 1.00 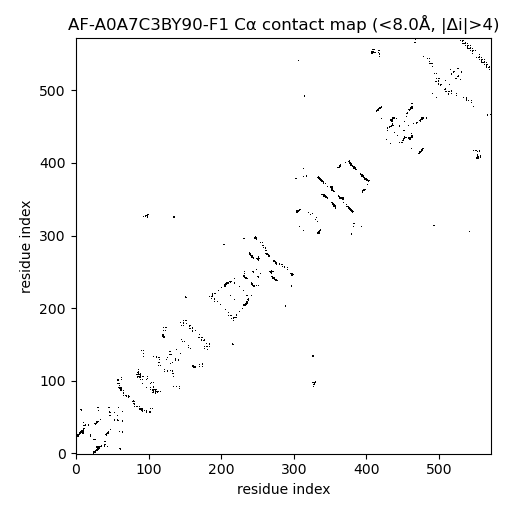97.38 174 ALA A N 1
ATOM 1306 C CA . ALA A 1 174 ? -1.891 19.029 22.012 1.00 97.38 174 ALA A CA 1
ATOM 1307 C C . ALA A 1 174 ? -0.661 18.530 22.798 1.00 97.38 174 ALA A C 1
ATOM 1309 O O . ALA A 1 174 ? -0.151 17.442 22.521 1.00 97.38 174 ALA A O 1
ATOM 1310 N N . ASP A 1 175 ? -0.235 19.260 23.834 1.00 97.62 175 ASP A N 1
ATOM 1311 C CA . ASP A 1 175 ? 0.852 18.834 24.727 1.00 97.62 175 ASP A CA 1
ATOM 1312 C C . ASP A 1 175 ? 0.474 17.599 25.558 1.00 97.62 175 ASP A C 1
ATOM 1314 O O . ASP A 1 175 ? 1.321 16.755 25.873 1.00 97.62 175 ASP A O 1
ATOM 1318 N N . ARG A 1 176 ? -0.804 17.450 25.932 1.00 97.88 176 ARG A N 1
ATOM 1319 C CA . ARG A 1 176 ? -1.298 16.220 26.565 1.00 97.88 176 ARG A CA 1
ATOM 1320 C C . ARG A 1 176 ? -1.209 15.037 25.603 1.00 97.88 176 ARG A C 1
ATOM 1322 O O . ARG A 1 176 ? -0.706 13.996 26.020 1.00 97.88 176 ARG A O 1
ATOM 1329 N N . LEU A 1 177 ? -1.609 15.189 24.339 1.00 97.88 177 LEU A N 1
ATOM 1330 C CA . LEU A 1 177 ? -1.486 14.121 23.340 1.00 97.88 177 LEU A CA 1
ATOM 1331 C C . LEU A 1 177 ? -0.028 13.724 23.070 1.00 97.88 177 LEU A C 1
ATOM 1333 O O . LEU A 1 177 ? 0.257 12.534 22.931 1.00 97.88 177 LEU A O 1
ATOM 1337 N N . ASP A 1 178 ? 0.908 14.678 23.043 1.00 96.81 178 ASP A N 1
ATOM 1338 C CA . ASP A 1 178 ? 2.342 14.373 22.938 1.00 96.81 178 ASP A CA 1
ATOM 1339 C C . ASP A 1 178 ? 2.831 13.534 24.130 1.00 96.81 178 ASP A C 1
ATOM 1341 O O . ASP A 1 178 ? 3.515 12.523 23.939 1.00 96.81 178 ASP A O 1
ATOM 1345 N N . ARG A 1 179 ? 2.433 13.903 25.357 1.00 97.88 179 ARG A N 1
ATOM 1346 C CA . ARG A 1 179 ? 2.764 13.143 26.576 1.00 97.88 179 ARG A CA 1
ATOM 1347 C C . ARG A 1 179 ? 2.168 11.738 26.558 1.00 97.88 179 ARG A C 1
ATOM 1349 O O . ARG A 1 179 ? 2.900 10.787 26.816 1.00 97.88 179 ARG A O 1
ATOM 1356 N N . LEU A 1 180 ? 0.894 11.601 26.191 1.00 98.06 180 LEU A N 1
ATOM 1357 C CA . LEU A 1 180 ? 0.221 10.304 26.064 1.00 98.06 180 LEU A CA 1
ATOM 1358 C C . LEU A 1 180 ? 0.891 9.430 24.999 1.00 98.06 180 LEU A C 1
ATOM 1360 O O . LEU A 1 180 ? 1.101 8.239 25.206 1.00 98.06 180 LEU A O 1
ATOM 1364 N N . ASN A 1 181 ? 1.296 10.005 23.865 1.00 97.81 181 ASN A N 1
ATOM 1365 C CA . ASN A 1 181 ? 2.019 9.251 22.848 1.00 97.81 181 ASN A CA 1
ATOM 1366 C C . ASN A 1 181 ? 3.401 8.785 23.336 1.00 97.81 181 ASN A C 1
ATOM 1368 O O . ASN A 1 181 ? 3.767 7.637 23.085 1.00 97.81 181 ASN A O 1
ATOM 1372 N N . ALA A 1 182 ? 4.149 9.640 24.040 1.00 97.69 182 ALA A N 1
ATOM 1373 C CA . ALA A 1 182 ? 5.443 9.277 24.617 1.00 97.69 182 ALA A CA 1
ATOM 1374 C C . ALA A 1 182 ? 5.305 8.192 25.699 1.00 97.69 182 ALA A C 1
ATOM 1376 O O . ALA A 1 182 ? 6.089 7.247 25.739 1.00 97.69 182 ALA A O 1
ATOM 1377 N N . GLU A 1 183 ? 4.287 8.289 26.554 1.00 97.81 183 GLU A N 1
ATOM 1378 C CA . GLU A 1 183 ? 3.962 7.269 27.550 1.00 97.81 183 GLU A CA 1
ATOM 1379 C C . GLU A 1 183 ? 3.586 5.938 26.893 1.00 97.81 183 GLU A C 1
ATOM 1381 O O . GLU A 1 183 ? 4.153 4.900 27.236 1.00 97.81 183 GLU A O 1
ATOM 1386 N N . ARG A 1 184 ? 2.725 5.969 25.869 1.00 97.69 184 ARG A N 1
ATOM 1387 C CA . ARG A 1 184 ? 2.370 4.784 25.081 1.00 97.69 184 ARG A CA 1
ATOM 1388 C C . ARG A 1 184 ? 3.609 4.115 24.489 1.00 97.69 184 ARG A C 1
ATOM 1390 O O . ARG A 1 184 ? 3.709 2.894 24.555 1.00 97.69 184 ARG A O 1
ATOM 1397 N N . GLN A 1 185 ? 4.541 4.886 23.924 1.00 97.00 185 GLN A N 1
ATOM 1398 C CA . GLN A 1 185 ? 5.799 4.365 23.371 1.00 97.00 185 GLN A CA 1
ATOM 1399 C C . GLN A 1 185 ? 6.684 3.724 24.450 1.00 97.00 185 GLN A C 1
ATOM 1401 O O . GLN A 1 185 ? 7.217 2.644 24.222 1.00 97.00 185 GLN A O 1
ATOM 1406 N N . ARG A 1 186 ? 6.788 4.322 25.645 1.00 97.69 186 ARG A N 1
ATOM 1407 C CA . ARG A 1 186 ? 7.534 3.721 26.768 1.00 97.69 186 ARG A CA 1
ATOM 1408 C C . ARG A 1 186 ? 6.930 2.391 27.216 1.00 97.69 186 ARG A C 1
ATOM 1410 O O . ARG A 1 186 ? 7.666 1.433 27.430 1.00 97.69 186 ARG A O 1
ATOM 1417 N N . ILE A 1 187 ? 5.602 2.322 27.341 1.00 96.69 187 ILE A N 1
ATOM 1418 C CA . ILE A 1 187 ? 4.888 1.083 27.693 1.00 96.69 187 ILE A CA 1
ATOM 1419 C C . ILE A 1 187 ? 5.120 0.015 26.618 1.00 96.69 187 ILE A C 1
ATOM 1421 O O . ILE A 1 187 ? 5.398 -1.138 26.942 1.00 96.69 187 ILE A O 1
ATOM 1425 N N . GLU A 1 188 ? 5.038 0.403 25.344 1.00 96.12 188 GLU A N 1
ATOM 1426 C CA . GLU A 1 188 ? 5.295 -0.468 24.195 1.00 96.12 188 GLU A CA 1
ATOM 1427 C C . GLU A 1 188 ? 6.715 -1.049 24.223 1.00 96.12 188 GLU A C 1
ATOM 1429 O O . GLU A 1 188 ? 6.888 -2.257 24.079 1.00 96.12 188 GLU A O 1
ATOM 1434 N N . GLU A 1 189 ? 7.728 -0.209 24.441 1.00 96.19 189 GLU A N 1
ATOM 1435 C CA . GLU A 1 189 ? 9.130 -0.625 24.521 1.00 96.19 189 GLU A CA 1
ATOM 1436 C C . GLU A 1 189 ? 9.400 -1.531 25.724 1.00 96.19 189 GLU A C 1
ATOM 1438 O O . GLU A 1 189 ? 10.056 -2.560 25.568 1.00 96.19 189 GLU A O 1
ATOM 1443 N N . ALA A 1 190 ? 8.855 -1.199 26.898 1.00 96.75 190 ALA A N 1
ATOM 1444 C CA . ALA A 1 190 ? 8.988 -2.022 28.096 1.00 96.75 190 ALA A CA 1
ATOM 1445 C C . ALA A 1 190 ? 8.350 -3.407 27.906 1.00 96.75 190 ALA A C 1
ATOM 1447 O O . ALA A 1 190 ? 8.954 -4.421 28.252 1.00 96.75 190 ALA A O 1
ATOM 1448 N N . MET A 1 191 ? 7.154 -3.460 27.315 1.00 97.06 191 MET A N 1
ATOM 1449 C CA . MET A 1 191 ? 6.470 -4.714 27.006 1.00 97.06 191 MET A CA 1
ATOM 1450 C C . MET A 1 191 ? 7.258 -5.542 25.985 1.00 97.06 191 MET A C 1
ATOM 1452 O O . MET A 1 191 ? 7.484 -6.732 26.190 1.00 97.06 191 MET A O 1
ATOM 1456 N N . LEU A 1 192 ? 7.742 -4.912 24.912 1.00 95.88 192 LEU A N 1
ATOM 1457 C CA . LEU A 1 192 ? 8.552 -5.583 23.899 1.00 95.88 192 LEU A CA 1
ATOM 1458 C C . LEU A 1 192 ? 9.859 -6.144 24.488 1.00 95.88 192 LEU A C 1
ATOM 1460 O O . LEU A 1 192 ? 10.242 -7.261 24.151 1.00 95.88 192 LEU A O 1
ATOM 1464 N N . ALA A 1 193 ? 10.522 -5.405 25.383 1.00 95.56 193 ALA A N 1
ATOM 1465 C CA . ALA A 1 193 ? 11.741 -5.847 26.060 1.00 95.56 193 ALA A CA 1
ATOM 1466 C C . ALA A 1 193 ? 11.511 -7.042 27.000 1.00 95.56 193 ALA A C 1
ATOM 1468 O O . ALA A 1 193 ? 12.402 -7.876 27.135 1.00 95.56 193 ALA A O 1
ATOM 1469 N N . ARG A 1 194 ? 10.324 -7.151 27.617 1.00 95.25 194 ARG A N 1
ATOM 1470 C CA . ARG A 1 194 ? 9.937 -8.329 28.413 1.00 95.25 194 ARG A CA 1
ATOM 1471 C C . ARG A 1 194 ? 9.609 -9.541 27.549 1.00 95.25 194 ARG A C 1
ATOM 1473 O O . ARG A 1 194 ? 9.988 -10.650 27.899 1.00 95.25 194 ARG A O 1
ATOM 1480 N N . VAL A 1 195 ? 8.888 -9.330 26.449 1.00 95.44 195 VAL A N 1
ATOM 1481 C CA . VAL A 1 195 ? 8.350 -10.417 25.621 1.00 95.44 195 VAL A CA 1
ATOM 1482 C C . VAL A 1 195 ? 9.387 -11.002 24.665 1.00 95.44 195 VAL A C 1
ATOM 1484 O O . VAL A 1 195 ? 9.447 -12.212 24.510 1.00 95.44 195 VAL A O 1
ATOM 1487 N N . LEU A 1 196 ? 10.212 -10.184 24.007 1.00 94.12 196 LEU A N 1
ATOM 1488 C CA . LEU A 1 196 ? 11.132 -10.687 22.977 1.00 94.12 196 LEU A CA 1
ATOM 1489 C C . LEU A 1 196 ? 12.069 -11.816 23.446 1.00 94.12 196 LEU A C 1
ATOM 1491 O O . LEU A 1 196 ? 12.237 -12.764 22.684 1.00 94.12 196 LEU A O 1
ATOM 1495 N N . PRO A 1 197 ? 12.673 -11.762 24.650 1.00 95.31 197 PRO A N 1
ATOM 1496 C CA . PRO A 1 197 ? 13.572 -12.819 25.112 1.00 95.31 197 PRO A CA 1
ATOM 1497 C C . PRO A 1 197 ? 12.872 -14.142 25.444 1.00 95.31 197 PRO A C 1
ATOM 1499 O O . PRO A 1 197 ? 13.554 -15.148 25.604 1.00 95.31 197 PRO A O 1
ATOM 1502 N N . THR A 1 198 ? 11.541 -14.150 25.591 1.00 93.50 198 THR A N 1
ATOM 1503 C CA . THR A 1 198 ? 10.772 -15.361 25.923 1.00 93.50 198 THR A CA 1
ATOM 1504 C C . THR A 1 198 ? 10.284 -16.112 24.688 1.00 93.50 198 THR A C 1
ATOM 1506 O O . THR A 1 198 ? 9.679 -17.174 24.822 1.00 93.50 198 THR A O 1
ATOM 1509 N N . LEU A 1 199 ? 10.523 -15.568 23.491 1.00 95.69 199 LEU A N 1
ATOM 1510 C CA . LEU A 1 199 ? 10.088 -16.170 22.238 1.00 95.69 199 LEU A CA 1
ATOM 1511 C C . LEU A 1 199 ? 11.002 -17.332 21.853 1.00 95.69 199 LEU A C 1
ATOM 1513 O O . LEU A 1 199 ? 12.207 -17.143 21.683 1.00 95.69 199 LEU A O 1
ATOM 1517 N N . ASP A 1 200 ? 10.411 -18.504 21.634 1.00 95.06 200 ASP A N 1
ATOM 1518 C CA . ASP A 1 200 ? 11.108 -19.625 21.015 1.00 95.06 200 ASP A CA 1
ATOM 1519 C C . ASP A 1 200 ? 11.089 -19.458 19.482 1.00 95.06 200 ASP A C 1
ATOM 1521 O O . ASP A 1 200 ? 10.009 -19.395 18.880 1.00 95.06 200 ASP A O 1
ATOM 1525 N N . PRO A 1 201 ? 12.251 -19.346 18.812 1.00 92.94 201 PRO A N 1
ATOM 1526 C CA . PRO A 1 201 ? 12.311 -19.247 17.362 1.00 92.94 201 PRO A CA 1
ATOM 1527 C C . PRO A 1 201 ? 11.848 -20.522 16.648 1.00 92.94 201 PRO A C 1
ATOM 1529 O O . PRO A 1 201 ? 11.596 -20.433 15.450 1.00 92.94 201 PRO A O 1
ATOM 1532 N N . GLU A 1 202 ? 11.685 -21.661 17.323 1.00 94.56 202 GLU A N 1
ATOM 1533 C CA . GLU A 1 202 ? 11.159 -22.905 16.742 1.00 94.56 202 GLU A CA 1
ATOM 1534 C C . GLU A 1 202 ? 9.624 -22.982 16.789 1.00 94.56 202 GLU A C 1
ATOM 1536 O O . GLU A 1 202 ? 9.016 -23.713 16.003 1.00 94.56 202 GLU A O 1
ATOM 1541 N N . ASP A 1 203 ? 8.966 -22.169 17.626 1.00 95.88 203 ASP A N 1
ATOM 1542 C CA . ASP A 1 203 ? 7.503 -22.158 17.726 1.00 95.88 203 ASP A CA 1
ATOM 1543 C C . ASP A 1 203 ? 6.857 -21.776 16.381 1.00 95.88 203 ASP A C 1
ATOM 1545 O O . ASP A 1 203 ? 7.275 -20.801 15.749 1.00 95.88 203 ASP A O 1
ATOM 1549 N N . PRO A 1 204 ? 5.795 -22.464 15.918 1.00 96.19 204 PRO A N 1
ATOM 1550 C CA . PRO A 1 204 ? 5.112 -22.098 14.674 1.00 96.19 204 PRO A CA 1
ATOM 1551 C C . PRO A 1 204 ? 4.395 -20.739 14.782 1.00 96.19 204 PRO A C 1
ATOM 1553 O O . PRO A 1 204 ? 4.205 -20.061 13.773 1.00 96.19 204 PRO A O 1
ATOM 1556 N N . ALA A 1 205 ? 4.016 -20.331 15.996 1.00 97.75 205 ALA A N 1
ATOM 1557 C CA . ALA A 1 205 ? 3.416 -19.040 16.309 1.00 97.75 205 ALA A CA 1
ATOM 1558 C C . ALA A 1 205 ? 3.802 -18.598 17.722 1.00 97.75 205 ALA A C 1
ATOM 1560 O O . ALA A 1 205 ? 3.933 -19.415 18.622 1.00 97.75 205 ALA A O 1
ATOM 1561 N N . HIS A 1 206 ? 3.924 -17.294 17.943 1.00 98.06 20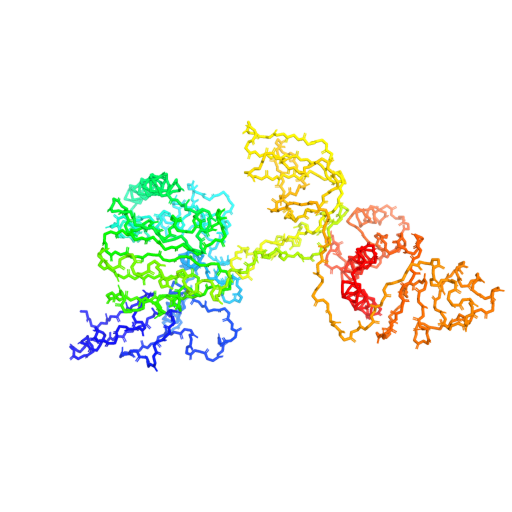6 HIS A N 1
ATOM 1562 C CA . HIS A 1 206 ? 4.282 -16.752 19.246 1.00 98.06 206 HIS A CA 1
ATOM 1563 C C . HIS A 1 206 ? 3.033 -16.493 20.080 1.00 98.06 206 HIS A C 1
ATOM 1565 O O . HIS A 1 206 ? 2.376 -15.465 19.922 1.00 98.06 206 HIS A O 1
ATOM 1571 N N . VAL A 1 207 ? 2.712 -17.412 20.988 1.00 97.88 207 VAL A N 1
ATOM 1572 C CA . VAL A 1 207 ? 1.686 -17.199 22.016 1.00 97.88 207 VAL A CA 1
ATOM 1573 C C . VAL A 1 207 ? 2.373 -16.715 23.289 1.00 97.88 207 VAL A C 1
ATOM 1575 O O . VAL A 1 207 ? 3.207 -17.411 23.859 1.00 97.88 207 VAL A O 1
ATOM 1578 N N . VAL A 1 208 ? 2.071 -15.508 23.753 1.00 95.94 208 VAL A N 1
ATOM 1579 C CA . VAL A 1 208 ? 2.770 -14.889 24.885 1.00 95.94 208 VAL A CA 1
ATOM 1580 C C . VAL A 1 208 ? 1.771 -14.411 25.920 1.00 95.94 208 VAL A C 1
ATOM 1582 O O . VAL A 1 208 ? 0.837 -13.685 25.593 1.00 95.94 208 VAL A O 1
ATOM 1585 N N . HIS A 1 209 ? 2.008 -14.783 27.175 1.00 96.19 209 HIS A N 1
ATOM 1586 C CA . HIS A 1 209 ? 1.315 -14.216 28.321 1.00 96.19 209 HIS A CA 1
ATOM 1587 C C . HIS A 1 209 ? 2.230 -13.201 29.019 1.00 96.19 209 HIS A C 1
ATOM 1589 O O . HIS A 1 209 ? 3.320 -13.560 29.457 1.00 96.19 209 HIS A O 1
ATOM 1595 N N . ASP A 1 210 ? 1.798 -11.942 29.098 1.00 95.88 210 ASP A N 1
ATOM 1596 C CA . ASP A 1 210 ? 2.457 -10.870 29.852 1.00 95.88 210 ASP A CA 1
ATOM 1597 C C . ASP A 1 210 ? 1.469 -10.313 30.894 1.00 95.88 210 ASP A C 1
ATOM 1599 O O . ASP A 1 210 ? 0.678 -9.421 30.566 1.00 95.88 210 ASP A O 1
ATOM 1603 N N . PRO A 1 211 ? 1.479 -10.825 32.141 1.00 92.75 211 PRO A N 1
ATOM 1604 C CA . PRO A 1 211 ? 0.551 -10.397 33.196 1.00 92.75 211 PRO A CA 1
ATOM 1605 C C . PRO A 1 211 ? 0.590 -8.882 33.468 1.00 92.75 211 PRO A C 1
ATOM 1607 O O . PRO A 1 211 ? -0.443 -8.247 33.688 1.00 92.75 211 PRO A O 1
ATOM 1610 N N . GLU A 1 212 ? 1.784 -8.289 33.369 1.00 91.81 212 GLU A N 1
ATOM 1611 C CA . GLU A 1 212 ? 2.060 -6.857 33.557 1.00 91.81 212 GLU A CA 1
ATOM 1612 C C . GLU A 1 212 ? 1.791 -6.028 32.281 1.00 91.81 212 GLU A C 1
ATOM 1614 O O . GLU A 1 212 ? 2.039 -4.818 32.225 1.00 91.81 212 GLU A O 1
ATOM 1619 N N . GLY A 1 213 ? 1.311 -6.672 31.217 1.00 93.81 213 GLY A N 1
ATOM 1620 C CA . GLY A 1 213 ? 1.046 -6.056 29.927 1.00 93.81 213 GLY A CA 1
ATOM 1621 C C . GLY A 1 213 ? -0.093 -5.040 29.974 1.00 93.81 213 GLY A C 1
ATOM 1622 O O . GLY A 1 213 ? -1.068 -5.172 30.720 1.00 93.81 213 GLY A O 1
ATOM 1623 N N . HIS A 1 214 ? 0.004 -4.008 29.132 1.00 95.12 214 HIS A N 1
ATOM 1624 C CA . HIS A 1 214 ? -1.059 -3.015 28.981 1.00 95.12 214 HIS A CA 1
ATOM 1625 C C . HIS A 1 214 ? -1.979 -3.379 27.801 1.00 95.12 214 HIS A C 1
ATOM 1627 O O . HIS A 1 214 ? -1.531 -3.314 26.649 1.00 95.12 214 HIS A O 1
ATOM 1633 N N . PRO A 1 215 ? -3.281 -3.667 28.025 1.00 92.56 215 PRO A N 1
ATOM 1634 C CA . PRO A 1 215 ? -4.185 -4.116 26.965 1.00 92.56 215 PRO A CA 1
ATOM 1635 C C . PRO A 1 215 ? -4.261 -3.186 25.745 1.00 92.56 215 PRO A C 1
ATOM 1637 O O . PRO A 1 215 ? -4.292 -3.654 24.610 1.00 92.56 215 PRO A O 1
ATOM 1640 N N . GLY A 1 216 ? -4.207 -1.866 25.958 1.00 92.31 216 GLY A N 1
ATOM 1641 C CA . GLY A 1 216 ? -4.239 -0.863 24.882 1.00 92.31 216 GLY A CA 1
ATOM 1642 C C . GLY A 1 216 ? -3.019 -0.850 23.941 1.00 92.31 216 GLY A C 1
ATOM 1643 O O . GLY A 1 216 ? -3.066 -0.215 22.883 1.00 92.31 216 GLY A O 1
ATOM 1644 N N . VAL A 1 217 ? -1.931 -1.547 24.295 1.00 95.12 217 VAL A N 1
ATOM 1645 C CA . VAL A 1 217 ? -0.647 -1.522 23.565 1.00 95.12 217 VAL A CA 1
ATOM 1646 C C . VAL A 1 217 ? -0.280 -2.886 22.963 1.00 95.12 217 VAL A C 1
ATOM 1648 O O . VAL A 1 217 ? 0.470 -2.932 21.988 1.00 95.12 217 VAL A O 1
ATOM 1651 N N . MET A 1 218 ? -0.877 -3.986 23.442 1.00 94.81 218 MET A N 1
ATOM 1652 C CA . MET A 1 218 ? -0.563 -5.358 23.005 1.00 94.81 218 MET A CA 1
ATOM 1653 C C . MET A 1 218 ? -0.572 -5.541 21.486 1.00 94.81 218 MET A C 1
ATOM 1655 O O . MET A 1 218 ? 0.332 -6.153 20.932 1.00 94.81 218 MET A O 1
ATOM 1659 N N . GLY A 1 219 ? -1.560 -4.975 20.786 1.00 94.50 219 GLY A N 1
ATOM 1660 C CA . GLY A 1 219 ? -1.653 -5.108 19.329 1.00 94.50 219 GLY A CA 1
ATOM 1661 C C . GLY A 1 219 ? -0.487 -4.469 18.568 1.00 94.50 219 GLY A C 1
ATOM 1662 O O . GLY A 1 219 ? -0.106 -4.964 17.507 1.00 94.50 219 GLY A O 1
ATOM 1663 N N . ILE A 1 220 ? 0.112 -3.403 19.111 1.00 94.69 220 ILE A N 1
ATOM 1664 C CA . ILE A 1 220 ? 1.290 -2.758 18.512 1.00 94.69 220 ILE A CA 1
ATOM 1665 C C . ILE A 1 220 ? 2.522 -3.636 18.739 1.00 94.69 220 ILE A C 1
ATOM 1667 O O . ILE A 1 220 ? 3.271 -3.902 17.801 1.00 94.69 220 ILE A O 1
ATOM 1671 N N . VAL A 1 221 ? 2.689 -4.157 19.957 1.00 97.19 221 VAL A N 1
ATOM 1672 C CA . VAL A 1 221 ? 3.781 -5.083 20.292 1.00 97.19 221 VAL A CA 1
ATOM 1673 C C . VAL A 1 221 ? 3.695 -6.350 19.437 1.00 97.19 221 VAL A C 1
ATOM 1675 O O . VAL A 1 221 ? 4.695 -6.752 18.848 1.00 97.19 221 VAL A O 1
ATOM 1678 N N . ALA A 1 222 ? 2.496 -6.917 19.272 1.00 97.12 222 ALA A N 1
ATOM 1679 C CA . ALA A 1 222 ? 2.261 -8.079 18.418 1.00 97.12 222 ALA A CA 1
ATOM 1680 C C . ALA A 1 222 ? 2.650 -7.810 16.956 1.00 97.12 222 ALA A C 1
ATOM 1682 O O . ALA A 1 222 ? 3.281 -8.654 16.330 1.00 97.12 222 ALA A O 1
ATOM 1683 N N . SER A 1 223 ? 2.344 -6.615 16.434 1.00 95.50 223 SER A N 1
ATOM 1684 C CA . SER A 1 223 ? 2.717 -6.222 15.064 1.00 95.50 223 SER A CA 1
ATOM 1685 C C . SER A 1 223 ? 4.241 -6.128 14.909 1.00 95.50 223 SER A C 1
ATOM 1687 O O . SER A 1 223 ? 4.797 -6.653 13.952 1.00 95.50 223 SER A O 1
ATOM 1689 N N . ARG A 1 224 ? 4.945 -5.552 15.895 1.00 94.88 224 ARG A N 1
ATOM 1690 C CA . ARG A 1 224 ? 6.417 -5.455 15.877 1.00 94.88 224 ARG A CA 1
ATOM 1691 C C . ARG A 1 224 ? 7.111 -6.809 16.003 1.00 94.88 224 ARG A C 1
ATOM 1693 O O . ARG A 1 224 ? 8.189 -6.986 15.441 1.00 94.88 224 ARG A O 1
ATOM 1700 N N . ILE A 1 225 ? 6.539 -7.750 16.753 1.00 96.12 225 ILE A N 1
ATOM 1701 C CA . ILE A 1 225 ? 7.064 -9.121 16.833 1.00 96.12 225 ILE A CA 1
ATOM 1702 C C . ILE A 1 225 ? 6.811 -9.851 15.512 1.00 96.12 225 ILE A C 1
ATOM 1704 O O . ILE A 1 225 ? 7.730 -10.486 14.999 1.00 96.12 225 ILE A O 1
ATOM 1708 N N . LEU A 1 226 ? 5.618 -9.705 14.925 1.00 95.19 226 LEU A N 1
ATOM 1709 C CA . LEU A 1 226 ? 5.281 -10.265 13.615 1.00 95.19 226 LEU A CA 1
ATOM 1710 C C . LEU A 1 226 ? 6.272 -9.787 12.544 1.00 95.19 226 LEU A C 1
ATOM 1712 O O . LEU A 1 226 ? 6.839 -10.610 11.835 1.00 95.19 226 LEU A O 1
ATOM 1716 N N . GLU A 1 227 ? 6.545 -8.481 12.472 1.00 91.12 227 GLU A N 1
ATOM 1717 C CA . GLU A 1 227 ? 7.519 -7.898 11.533 1.00 91.12 227 GLU A CA 1
ATOM 1718 C C . GLU A 1 227 ? 8.939 -8.462 11.709 1.00 91.12 227 GLU A C 1
ATOM 1720 O O . GLU A 1 227 ? 9.671 -8.608 10.734 1.00 91.12 227 GLU A O 1
ATOM 1725 N N . ARG A 1 228 ? 9.345 -8.778 12.946 1.00 89.75 228 ARG A N 1
ATOM 1726 C CA . ARG A 1 228 ? 10.689 -9.304 13.252 1.00 89.75 228 ARG A CA 1
ATOM 1727 C C . ARG A 1 228 ? 10.834 -10.799 12.997 1.00 89.75 228 ARG A C 1
ATOM 1729 O O . ARG A 1 228 ? 11.930 -11.249 12.689 1.00 89.75 228 ARG A O 1
ATOM 1736 N N . THR A 1 229 ? 9.763 -11.559 13.199 1.00 92.12 229 THR A N 1
ATOM 1737 C CA . THR A 1 229 ? 9.803 -13.031 13.243 1.00 92.12 229 THR A CA 1
ATOM 1738 C C . THR A 1 229 ? 9.151 -13.678 12.026 1.00 92.12 229 THR A C 1
ATOM 1740 O O . THR A 1 229 ? 9.428 -14.835 11.728 1.00 92.12 229 THR A O 1
ATOM 1743 N N . GLY A 1 230 ? 8.278 -12.952 11.320 1.00 92.31 230 GLY A N 1
ATOM 1744 C CA . GLY A 1 230 ? 7.463 -13.478 10.224 1.00 92.31 230 GLY A CA 1
ATOM 1745 C C . GLY A 1 230 ? 6.377 -14.465 10.671 1.00 92.31 230 GLY A C 1
ATOM 1746 O O . GLY A 1 230 ? 5.760 -15.106 9.821 1.00 92.31 230 GLY A O 1
ATOM 1747 N N . LYS A 1 231 ? 6.140 -14.611 11.982 1.00 94.88 231 LYS A N 1
ATOM 1748 C CA . LYS A 1 231 ? 5.246 -15.621 12.564 1.00 94.88 231 LYS A CA 1
ATOM 1749 C C . LYS A 1 231 ? 4.001 -14.989 13.187 1.00 94.88 231 LYS A C 1
ATOM 1751 O O . LYS A 1 231 ? 4.100 -13.879 13.705 1.00 94.88 231 LYS A O 1
ATOM 1756 N N . PRO A 1 232 ? 2.839 -15.673 13.182 1.00 97.38 232 PRO A N 1
ATOM 1757 C CA . PRO A 1 232 ? 1.648 -15.197 13.882 1.00 97.38 232 PRO A CA 1
ATOM 1758 C C . PRO A 1 232 ? 1.945 -14.937 15.363 1.00 97.38 232 PRO A C 1
ATOM 1760 O O . PRO A 1 232 ? 2.644 -15.724 15.999 1.00 97.38 232 PRO A O 1
ATOM 1763 N N . VAL A 1 233 ? 1.403 -13.852 15.915 1.00 98.38 233 VAL A N 1
ATOM 1764 C CA . VAL A 1 233 ? 1.658 -13.419 17.294 1.00 98.38 233 VAL A CA 1
ATOM 1765 C C . VAL A 1 233 ? 0.346 -13.210 18.037 1.00 98.38 233 VAL A C 1
ATOM 1767 O O . VAL A 1 233 ? -0.518 -12.453 17.595 1.00 98.38 233 VAL A O 1
ATOM 1770 N N . PHE A 1 234 ? 0.234 -13.844 19.198 1.00 98.31 234 PHE A N 1
ATOM 1771 C CA . PHE A 1 234 ? -0.886 -13.775 20.125 1.00 98.31 234 PHE A CA 1
ATOM 1772 C C . PHE A 1 234 ? -0.341 -13.274 21.459 1.00 98.31 234 PHE A C 1
ATOM 1774 O O . PHE A 1 234 ? 0.419 -13.978 22.116 1.00 98.31 234 PHE A O 1
ATOM 1781 N N . ILE A 1 235 ? -0.707 -12.062 21.864 1.00 97.94 235 ILE A N 1
ATOM 1782 C CA . ILE A 1 235 ? -0.294 -11.498 23.154 1.00 97.94 235 ILE A CA 1
ATOM 1783 C C . ILE A 1 235 ? -1.501 -11.440 24.072 1.00 97.94 235 ILE A C 1
ATOM 1785 O O . ILE A 1 235 ? -2.534 -10.896 23.684 1.00 97.94 235 ILE A O 1
ATOM 1789 N N . ILE A 1 236 ? -1.350 -11.971 25.280 1.00 97.69 236 ILE A N 1
ATOM 1790 C CA . ILE A 1 236 ? -2.367 -12.027 26.323 1.00 97.69 236 ILE A CA 1
ATOM 1791 C C . ILE A 1 236 ? -1.883 -11.186 27.504 1.00 97.69 236 ILE A C 1
ATOM 1793 O O . ILE A 1 236 ? -0.769 -11.384 27.983 1.00 97.69 236 ILE A O 1
ATOM 1797 N N . ALA A 1 237 ? -2.719 -10.268 27.981 1.00 95.88 237 ALA A N 1
ATOM 1798 C CA . ALA A 1 237 ? -2.509 -9.533 29.223 1.00 95.88 237 ALA A CA 1
ATOM 1799 C C . ALA A 1 237 ? -3.854 -9.243 29.892 1.00 95.88 237 ALA A C 1
ATOM 1801 O O . ALA A 1 237 ? -4.800 -8.787 29.240 1.00 95.88 237 ALA A O 1
ATOM 1802 N N . LYS A 1 238 ? -3.931 -9.467 31.209 1.00 93.56 238 LYS A N 1
ATOM 1803 C CA . LYS A 1 238 ? -5.116 -9.164 32.033 1.00 93.56 238 LYS A CA 1
ATOM 1804 C C . LYS A 1 238 ? -6.410 -9.776 31.465 1.00 93.56 238 LYS A C 1
ATOM 1806 O O . LYS A 1 238 ? -7.418 -9.085 31.316 1.00 93.56 238 LYS A O 1
ATOM 1811 N N . GLY A 1 239 ? -6.348 -11.050 31.062 1.00 93.69 239 GLY A N 1
ATOM 1812 C CA . GLY A 1 239 ? -7.476 -11.804 30.493 1.00 93.69 239 GLY A CA 1
ATOM 1813 C C . GLY A 1 239 ? -7.930 -11.367 29.092 1.00 93.69 239 GLY A C 1
ATOM 1814 O O . GLY A 1 239 ? -8.909 -11.899 28.568 1.00 93.69 239 GLY A O 1
ATOM 1815 N N . LYS A 1 240 ? -7.240 -10.404 28.462 1.00 96.69 240 LYS A N 1
ATOM 1816 C CA . LYS A 1 240 ? -7.496 -9.950 27.088 1.00 96.69 240 LYS A CA 1
ATOM 1817 C C . LYS A 1 240 ? -6.354 -10.362 26.173 1.00 96.69 240 LYS A C 1
ATOM 1819 O O . LYS A 1 240 ? -5.191 -10.278 26.551 1.00 96.69 240 LYS A O 1
ATOM 1824 N N . GLY A 1 241 ? -6.691 -10.744 24.951 1.00 96.94 241 GLY A N 1
ATOM 1825 C CA . GLY A 1 241 ? -5.765 -11.178 23.921 1.00 96.94 241 GLY A CA 1
ATOM 1826 C C . GLY A 1 241 ? -5.839 -10.316 22.664 1.00 96.94 241 GLY A C 1
ATOM 1827 O O . GLY A 1 241 ? -6.920 -9.899 22.246 1.00 96.94 241 GLY A O 1
ATOM 1828 N N . SER A 1 242 ? -4.689 -10.059 22.044 1.00 97.50 242 SER A N 1
ATOM 1829 C CA . SER A 1 242 ? -4.569 -9.410 20.736 1.00 97.50 242 SER A CA 1
ATOM 1830 C C . SER A 1 242 ? -3.751 -10.281 19.789 1.00 97.50 242 SER A C 1
ATOM 1832 O O . SER A 1 242 ? -2.677 -10.756 20.151 1.00 97.50 242 SER A O 1
ATOM 1834 N N . VAL A 1 243 ? -4.229 -10.421 18.553 1.00 97.62 243 VAL A N 1
ATOM 1835 C CA . VAL A 1 243 ? -3.613 -11.247 17.505 1.00 97.62 243 VAL A CA 1
ATOM 1836 C C . VAL A 1 243 ? -3.141 -10.388 16.342 1.00 97.62 243 VAL A C 1
ATOM 1838 O O . VAL A 1 243 ? -3.848 -9.467 15.917 1.00 97.62 243 VAL A O 1
ATOM 1841 N N . ARG A 1 244 ? -1.964 -10.705 15.805 1.00 97.44 244 ARG A N 1
ATOM 1842 C CA . ARG A 1 244 ? -1.471 -10.230 14.507 1.00 97.44 244 ARG A CA 1
ATOM 1843 C C . ARG A 1 244 ? -0.945 -11.410 13.712 1.00 97.44 244 ARG A C 1
ATOM 1845 O O . ARG A 1 244 ? -0.208 -12.225 14.255 1.00 97.44 244 ARG A O 1
ATOM 1852 N N . SER A 1 245 ? -1.341 -11.513 12.450 1.00 95.88 245 SER A N 1
ATOM 1853 C CA . SER A 1 245 ? -1.072 -12.701 11.641 1.00 95.88 245 SER A CA 1
ATOM 1854 C C . SER A 1 245 ? -0.570 -12.332 10.240 1.00 95.88 245 SER A C 1
ATOM 1856 O O . SER A 1 245 ? -1.098 -11.385 9.649 1.00 95.88 245 SER A O 1
ATOM 1858 N N . PRO A 1 246 ? 0.447 -13.038 9.705 1.00 94.12 246 PRO A N 1
ATOM 1859 C CA . PRO A 1 246 ? 0.956 -12.827 8.355 1.00 94.12 246 PRO A CA 1
ATOM 1860 C C . PRO A 1 246 ? 0.004 -13.397 7.296 1.00 94.12 246 PRO A C 1
ATOM 1862 O O . PRO A 1 246 ? -0.935 -14.142 7.585 1.00 94.12 246 PRO A O 1
ATOM 1865 N N . ALA A 1 247 ? 0.300 -13.103 6.028 1.00 89.62 247 ALA A N 1
ATOM 1866 C CA . ALA A 1 247 ? -0.360 -13.754 4.905 1.00 89.62 247 ALA A CA 1
ATOM 1867 C C . ALA A 1 247 ? -0.222 -15.288 4.983 1.00 89.62 247 ALA A C 1
ATOM 1869 O O . ALA A 1 247 ? 0.821 -15.826 5.353 1.00 89.62 247 ALA A O 1
ATOM 1870 N N . GLY A 1 248 ? -1.287 -15.996 4.605 1.00 90.25 248 GLY A N 1
ATOM 1871 C CA . GLY A 1 248 ? -1.363 -17.459 4.685 1.00 90.25 248 GLY A CA 1
ATOM 1872 C C . GLY A 1 248 ? -1.968 -17.996 5.983 1.00 90.25 248 GLY A C 1
ATOM 1873 O O . GLY A 1 248 ? -2.455 -19.121 5.974 1.00 90.25 248 GLY A O 1
ATOM 1874 N N . VAL A 1 249 ? -2.032 -17.192 7.053 1.00 95.44 249 VAL A N 1
ATOM 1875 C CA . VAL A 1 249 ? -2.602 -17.607 8.343 1.00 95.44 249 VAL A CA 1
ATOM 1876 C C . VAL A 1 249 ? -3.700 -16.637 8.764 1.00 95.44 249 VAL A C 1
ATOM 1878 O O . VAL A 1 249 ? -3.425 -15.485 9.087 1.00 95.44 249 VAL A O 1
ATOM 1881 N N . SER A 1 250 ? -4.955 -17.085 8.786 1.00 96.81 250 SER A N 1
ATOM 1882 C CA . SER A 1 250 ? -6.065 -16.245 9.259 1.00 96.81 250 SER A CA 1
ATOM 1883 C C . SER A 1 250 ? -6.109 -16.185 10.791 1.00 96.81 250 SER A C 1
ATOM 1885 O O . SER A 1 250 ? -6.277 -17.218 11.439 1.00 96.81 250 SER A O 1
ATOM 1887 N N . ALA A 1 251 ? -6.001 -14.979 11.362 1.00 96.50 251 ALA A N 1
ATOM 1888 C CA . ALA A 1 251 ? -6.070 -14.722 12.801 1.00 96.50 251 ALA A CA 1
ATOM 1889 C C . ALA A 1 251 ? -7.420 -15.140 13.401 1.00 96.50 251 ALA A C 1
ATOM 1891 O O . ALA A 1 251 ? -7.456 -15.833 14.414 1.00 96.50 251 ALA A O 1
ATOM 1892 N N . VAL A 1 252 ? -8.534 -14.746 12.776 1.00 95.12 252 VAL A N 1
ATOM 1893 C CA . VAL A 1 252 ? -9.877 -15.078 13.279 1.00 95.12 252 VAL A CA 1
ATOM 1894 C C . VAL A 1 252 ? -10.194 -16.571 13.168 1.00 95.12 252 VAL A C 1
ATOM 1896 O O . VAL A 1 252 ? -10.814 -17.126 14.071 1.00 95.12 252 VAL A O 1
ATOM 1899 N N . GLU A 1 253 ? -9.730 -17.248 12.113 1.00 97.31 253 GLU A N 1
ATOM 1900 C CA . GLU A 1 253 ? -9.928 -18.699 11.984 1.00 97.31 253 GLU A CA 1
ATOM 1901 C C . GLU A 1 253 ? -9.028 -19.477 12.956 1.00 97.31 253 GLU A C 1
ATOM 1903 O O . GLU A 1 253 ? -9.466 -20.485 13.501 1.00 97.31 253 GLU A O 1
ATOM 1908 N N . ALA A 1 254 ? -7.829 -18.969 13.274 1.00 97.31 254 ALA A N 1
ATOM 1909 C CA . ALA A 1 254 ? -6.995 -19.527 14.340 1.00 97.31 254 ALA A CA 1
ATOM 1910 C C . ALA A 1 254 ? -7.698 -19.452 15.707 1.00 97.31 254 ALA A C 1
ATOM 1912 O O . ALA A 1 254 ? -7.712 -20.426 16.455 1.00 97.31 254 ALA A O 1
ATOM 1913 N N . LEU A 1 255 ? -8.337 -18.316 16.018 1.00 97.94 255 LEU A N 1
ATOM 1914 C CA . LEU A 1 255 ? -9.139 -18.175 17.238 1.00 97.94 255 LEU A CA 1
ATOM 1915 C C . LEU A 1 255 ? -10.373 -19.079 17.223 1.00 97.94 255 LEU A C 1
ATOM 1917 O O . LEU A 1 255 ? -10.692 -19.682 18.243 1.00 97.94 255 LEU A O 1
ATOM 1921 N N . ARG A 1 256 ? -11.038 -19.225 16.070 1.00 97.25 256 ARG A N 1
ATOM 1922 C CA . ARG A 1 256 ? -12.173 -20.144 15.914 1.00 97.25 256 ARG A CA 1
ATOM 1923 C C . ARG A 1 256 ? -11.762 -21.598 16.153 1.00 97.25 256 ARG A C 1
ATOM 1925 O O . ARG A 1 256 ? -12.505 -22.324 16.805 1.00 97.25 256 ARG A O 1
ATOM 1932 N N . ALA A 1 257 ? -10.587 -22.006 15.678 1.00 96.75 257 ALA A N 1
ATOM 1933 C CA . ALA A 1 257 ? -10.040 -23.339 15.923 1.00 96.75 257 ALA A CA 1
ATOM 1934 C C . ALA A 1 257 ? -9.731 -23.598 17.411 1.00 96.75 257 ALA A C 1
ATOM 1936 O O . ALA A 1 257 ? -9.734 -24.748 17.833 1.00 96.75 257 ALA A O 1
ATOM 1937 N N . ALA A 1 258 ? -9.514 -22.544 18.204 1.00 97.69 258 ALA A N 1
ATOM 1938 C CA . ALA A 1 258 ? -9.260 -22.612 19.643 1.00 97.69 258 ALA A CA 1
ATOM 1939 C C . ALA A 1 258 ? -10.447 -22.109 20.497 1.00 97.69 258 ALA A C 1
ATOM 1941 O O . ALA A 1 258 ? -10.268 -21.780 21.671 1.00 97.69 258 ALA A O 1
ATOM 1942 N N . ALA A 1 259 ? -11.656 -22.025 19.924 1.00 96.81 259 ALA A N 1
ATOM 1943 C CA . ALA A 1 259 ? -12.805 -21.356 20.542 1.00 96.81 259 ALA A CA 1
ATOM 1944 C C . ALA A 1 259 ? -13.224 -21.948 21.898 1.00 96.81 259 ALA A C 1
ATOM 1946 O O . ALA A 1 259 ? -13.699 -21.212 22.757 1.00 96.81 259 ALA A O 1
ATOM 1947 N N . GLU A 1 260 ? -13.012 -23.247 22.121 1.00 97.19 260 GLU A N 1
ATOM 1948 C CA . GLU A 1 260 ? -13.322 -23.929 23.389 1.00 97.19 260 GLU A CA 1
ATOM 1949 C C . GLU A 1 260 ? -12.508 -23.418 24.595 1.00 97.19 260 GLU A C 1
ATOM 1951 O O . GLU A 1 260 ? -12.853 -23.686 25.747 1.00 97.19 260 GLU A O 1
ATOM 1956 N N . HIS A 1 261 ? -11.424 -22.679 24.347 1.00 97.62 261 HIS A N 1
ATOM 1957 C CA . HIS A 1 261 ? -10.562 -22.095 25.375 1.00 97.62 261 HIS A CA 1
ATOM 1958 C C . HIS A 1 261 ? -10.828 -20.602 25.606 1.00 97.62 261 HIS A C 1
ATOM 1960 O O . HIS A 1 261 ? -10.155 -19.988 26.432 1.00 97.62 261 HIS A O 1
ATOM 1966 N N . LEU A 1 262 ? -11.770 -20.003 24.871 1.00 97.81 262 LEU A N 1
ATOM 1967 C CA . LEU A 1 262 ? -12.004 -18.562 24.841 1.00 97.81 262 LEU A CA 1
ATOM 1968 C C . LEU A 1 262 ? -13.335 -18.199 25.502 1.00 97.81 262 LEU A C 1
ATOM 1970 O O . LEU A 1 262 ? -14.337 -18.889 25.341 1.00 97.81 262 LEU A O 1
ATOM 1974 N N . LEU A 1 263 ? -13.360 -17.057 26.189 1.00 95.75 263 LEU A N 1
ATOM 1975 C CA . LEU A 1 263 ? -14.594 -16.453 26.706 1.00 95.75 263 LEU A CA 1
ATOM 1976 C C . LEU A 1 263 ? -15.350 -15.689 25.604 1.00 95.75 263 LEU A C 1
ATOM 1978 O O . LEU A 1 263 ? -16.569 -15.553 25.649 1.00 95.75 263 LEU A O 1
ATOM 1982 N N . GLY A 1 264 ? -14.622 -15.183 24.608 1.00 90.81 264 GLY A N 1
ATOM 1983 C CA . GLY A 1 264 ? -15.160 -14.485 23.446 1.00 90.81 264 GLY A CA 1
ATOM 1984 C C . GLY A 1 264 ? -14.045 -14.056 22.497 1.00 90.81 264 GLY A C 1
ATOM 1985 O O . GLY A 1 264 ? -12.895 -13.904 22.910 1.00 90.81 264 GLY A O 1
ATOM 1986 N N . PHE A 1 265 ? -14.362 -13.875 21.214 1.00 94.75 265 PHE A N 1
ATOM 1987 C CA . PHE A 1 265 ? -13.396 -13.426 20.211 1.00 94.75 265 PHE A CA 1
ATOM 1988 C C . PHE A 1 265 ? -14.063 -12.764 19.003 1.00 94.75 265 PHE A C 1
ATOM 1990 O O . PHE A 1 265 ? -15.250 -12.954 18.745 1.00 94.75 265 PHE A O 1
ATOM 1997 N N . GLY A 1 266 ? -13.277 -12.006 18.241 1.00 87.25 266 GLY A N 1
ATOM 1998 C CA . GLY A 1 266 ? -13.700 -11.386 16.989 1.00 87.25 266 GLY A CA 1
ATOM 1999 C C . GLY A 1 266 ? -12.527 -10.772 16.230 1.00 87.25 266 GLY A C 1
ATOM 2000 O O . GLY A 1 266 ? -11.447 -10.571 16.787 1.00 87.25 266 GLY A O 1
ATOM 2001 N N . GLY A 1 267 ? -12.722 -10.486 14.945 1.00 87.12 267 GLY A N 1
ATOM 2002 C CA . GLY A 1 267 ? -11.704 -9.866 14.098 1.00 87.12 267 GLY A CA 1
ATOM 2003 C C . GLY A 1 267 ? -11.723 -10.375 12.664 1.00 87.12 267 GLY A C 1
ATOM 2004 O O . GLY A 1 267 ? -12.724 -10.912 12.186 1.00 87.12 267 GLY A O 1
ATOM 2005 N N . HIS A 1 268 ? -10.597 -10.203 11.981 1.00 86.56 268 HIS A N 1
ATOM 2006 C CA . HIS A 1 268 ? -10.409 -10.508 10.565 1.00 86.56 268 HIS A CA 1
ATOM 2007 C C . HIS A 1 268 ? -9.123 -11.319 10.344 1.00 86.56 268 HIS A C 1
ATOM 2009 O O . HIS A 1 268 ? -8.476 -11.763 11.292 1.00 86.56 268 HIS A O 1
ATOM 2015 N N . ALA A 1 269 ? -8.747 -11.548 9.084 1.00 89.81 269 ALA A N 1
ATOM 2016 C CA . ALA A 1 269 ? -7.631 -12.428 8.737 1.00 89.81 269 ALA A CA 1
ATOM 2017 C C . ALA A 1 269 ? -6.268 -11.960 9.291 1.00 89.81 269 ALA A C 1
ATOM 2019 O O . ALA A 1 269 ? -5.467 -12.796 9.690 1.00 89.81 269 ALA A O 1
ATOM 2020 N N . GLN A 1 270 ? -6.000 -10.653 9.357 1.00 92.25 270 GLN A N 1
ATOM 2021 C CA . GLN A 1 270 ? -4.693 -10.123 9.789 1.00 92.25 270 GLN A CA 1
ATOM 2022 C C . GLN A 1 270 ? -4.646 -9.707 11.267 1.00 92.25 270 GLN A C 1
ATOM 2024 O O . GLN A 1 270 ? -3.571 -9.654 11.867 1.00 92.25 270 GLN A O 1
ATOM 2029 N N . ALA A 1 271 ? -5.798 -9.407 11.870 1.00 93.12 271 ALA A N 1
ATOM 2030 C CA . ALA A 1 271 ? -5.895 -8.901 13.233 1.00 93.12 271 ALA A CA 1
ATOM 2031 C C . ALA A 1 271 ? -7.181 -9.381 13.905 1.00 93.12 271 ALA A C 1
ATOM 2033 O O . ALA A 1 271 ? -8.254 -9.343 13.307 1.00 93.12 271 ALA A O 1
ATOM 2034 N N . ALA A 1 272 ? -7.073 -9.791 15.165 1.00 94.12 272 ALA A N 1
ATOM 2035 C CA . ALA A 1 272 ? -8.213 -10.212 15.968 1.00 94.12 272 ALA A CA 1
ATOM 2036 C C . ALA A 1 272 ? -7.987 -9.922 17.458 1.00 94.12 272 ALA A C 1
ATOM 2038 O O . ALA A 1 272 ? -6.861 -9.648 17.884 1.00 94.12 272 ALA A O 1
ATOM 2039 N N . GLY A 1 273 ? -9.063 -9.967 18.239 1.00 95.75 273 GLY A N 1
ATOM 2040 C CA . GLY A 1 273 ? -9.056 -9.828 19.692 1.00 95.75 273 GLY A CA 1
ATOM 2041 C C . GLY A 1 273 ? -9.859 -10.942 20.355 1.00 95.75 273 GLY A C 1
ATOM 2042 O O . GLY A 1 273 ? -10.794 -11.479 19.758 1.00 95.75 273 GLY A O 1
ATOM 2043 N N . PHE A 1 274 ? -9.484 -11.303 21.579 1.00 97.25 274 PHE A N 1
ATOM 2044 C CA . PHE A 1 274 ? -10.153 -12.351 22.350 1.00 97.25 274 PHE A CA 1
ATOM 2045 C C . PHE A 1 274 ? -10.073 -12.105 23.857 1.00 97.25 274 PHE A C 1
ATOM 2047 O O . PHE A 1 274 ? -9.322 -11.247 24.321 1.00 97.25 274 PHE A O 1
ATOM 2054 N N . SER A 1 275 ? -10.845 -12.865 24.622 1.00 97.44 275 SER A N 1
ATOM 2055 C CA . SER A 1 275 ? -10.746 -12.973 26.076 1.00 97.44 275 SER A CA 1
ATOM 2056 C C . SER A 1 275 ? -10.543 -14.431 26.479 1.00 97.44 275 SER A C 1
ATOM 2058 O O . SER A 1 275 ? -11.069 -15.343 25.840 1.00 97.44 275 SER A O 1
ATOM 2060 N N . ILE A 1 276 ? -9.739 -14.650 27.516 1.00 97.62 276 ILE A N 1
ATOM 2061 C CA . ILE A 1 276 ? -9.282 -15.978 27.939 1.00 97.62 276 ILE A CA 1
ATOM 2062 C C . ILE A 1 276 ? -9.019 -15.993 29.448 1.00 97.62 276 ILE A C 1
ATOM 2064 O O . ILE A 1 276 ? -8.584 -14.989 30.014 1.00 97.62 276 ILE A O 1
ATOM 2068 N N . GLU A 1 277 ? -9.269 -17.136 30.082 1.00 97.38 277 GLU A N 1
ATOM 2069 C CA . GLU A 1 277 ? -8.855 -17.423 31.460 1.00 97.38 277 GLU A CA 1
ATOM 2070 C C . GLU A 1 277 ? -7.396 -17.900 31.486 1.00 97.38 277 GLU A C 1
ATOM 2072 O O . GLU A 1 277 ? -6.968 -18.655 30.609 1.00 97.38 277 GLU A O 1
ATOM 2077 N N . GLU A 1 278 ? -6.617 -17.476 32.480 1.00 94.75 278 GLU A N 1
ATOM 2078 C CA . GLU A 1 278 ? -5.171 -17.738 32.534 1.00 94.75 278 GLU A CA 1
ATOM 2079 C C . GLU A 1 278 ? -4.847 -19.242 32.518 1.00 94.75 278 GLU A C 1
ATOM 2081 O O . GLU A 1 278 ? -3.918 -19.693 31.844 1.00 94.75 278 GLU A O 1
ATOM 2086 N N . GLU A 1 279 ? -5.692 -20.045 33.159 1.00 97.00 279 GLU A N 1
ATOM 2087 C CA . GLU A 1 279 ? -5.584 -21.498 33.253 1.00 97.00 279 GLU A CA 1
ATOM 2088 C C . GLU A 1 279 ? -5.755 -22.197 31.894 1.00 97.00 279 GLU A C 1
ATOM 2090 O O . GLU A 1 279 ? -5.296 -23.327 31.709 1.00 97.00 279 GLU A O 1
ATOM 2095 N N . LYS A 1 280 ? -6.406 -21.544 30.922 1.00 98.00 280 LYS A N 1
ATOM 2096 C CA . LYS A 1 280 ? -6.640 -22.083 29.572 1.00 98.00 280 LYS A CA 1
ATOM 2097 C C . LYS A 1 280 ? -5.503 -21.778 28.598 1.00 98.00 280 LYS A C 1
ATOM 2099 O O . LYS A 1 280 ? -5.458 -22.380 27.524 1.00 98.00 280 LYS A O 1
ATOM 2104 N N . ILE A 1 281 ? -4.565 -20.896 28.957 1.00 97.69 281 ILE A N 1
ATOM 2105 C CA . ILE A 1 281 ? -3.470 -20.457 28.075 1.00 97.69 281 ILE A CA 1
ATOM 2106 C C . ILE A 1 281 ? -2.617 -21.627 27.546 1.00 97.69 281 ILE A C 1
ATOM 2108 O O . ILE A 1 281 ? -2.308 -21.614 26.351 1.00 97.69 281 ILE A O 1
ATOM 2112 N N . PRO A 1 282 ? -2.244 -22.651 28.345 1.00 97.81 282 PRO A N 1
ATOM 2113 C CA . PRO A 1 282 ? -1.470 -23.781 27.828 1.00 97.81 282 PRO A CA 1
ATOM 2114 C C . PRO A 1 282 ? -2.203 -24.570 26.734 1.00 97.81 282 PRO A C 1
ATOM 2116 O O . PRO A 1 282 ? -1.622 -24.849 25.690 1.00 97.81 282 PRO A O 1
ATOM 2119 N N . ALA A 1 283 ? -3.490 -24.873 26.930 1.00 98.00 283 ALA A N 1
ATOM 2120 C CA . ALA A 1 283 ? -4.292 -25.593 25.938 1.00 98.00 283 ALA A CA 1
ATOM 2121 C C . ALA A 1 283 ? -4.523 -24.746 24.675 1.00 98.00 283 ALA A C 1
ATOM 2123 O O . ALA A 1 283 ? -4.361 -25.226 23.553 1.00 98.00 283 ALA A O 1
ATOM 2124 N N . PHE A 1 284 ? -4.789 -23.449 24.859 1.00 98.50 284 PHE A N 1
ATOM 2125 C CA . PHE A 1 284 ? -4.888 -22.482 23.770 1.00 98.50 284 PHE A CA 1
ATOM 2126 C C . PHE A 1 284 ? -3.615 -22.432 22.917 1.00 98.50 284 PHE A C 1
ATOM 2128 O O . PHE A 1 284 ? -3.702 -22.473 21.691 1.00 98.50 284 PHE A O 1
ATOM 2135 N N . ARG A 1 285 ? -2.430 -22.394 23.542 1.00 98.31 285 ARG A N 1
ATOM 2136 C CA . ARG A 1 285 ? -1.143 -22.407 22.831 1.00 98.31 285 ARG A CA 1
ATOM 2137 C C . ARG A 1 285 ? -1.025 -23.613 21.903 1.00 98.31 285 ARG A C 1
ATOM 2139 O O . ARG A 1 285 ? -0.697 -23.438 20.731 1.00 98.31 285 ARG A O 1
ATOM 2146 N N . GLU A 1 286 ? -1.339 -24.808 22.395 1.00 98.12 286 GLU A N 1
ATOM 2147 C CA . GLU A 1 286 ? -1.249 -26.030 21.591 1.00 98.12 286 GLU A CA 1
ATOM 2148 C C . GLU A 1 286 ? -2.243 -26.048 20.426 1.00 98.12 286 GLU A C 1
ATOM 2150 O O . GLU A 1 286 ? -1.867 -26.407 19.305 1.00 98.12 286 GLU A O 1
ATOM 2155 N N . ALA A 1 287 ? -3.477 -25.586 20.646 1.00 98.25 287 ALA A N 1
ATOM 2156 C CA . ALA A 1 287 ? -4.475 -25.455 19.586 1.00 98.25 287 ALA A CA 1
ATOM 2157 C C . ALA A 1 287 ? -4.007 -24.492 18.477 1.00 98.25 287 ALA A C 1
ATOM 2159 O O . ALA A 1 287 ? -4.083 -24.815 17.288 1.00 98.25 287 ALA A O 1
ATOM 2160 N N . ILE A 1 288 ? -3.442 -23.339 18.855 1.00 98.38 288 ILE A N 1
ATOM 2161 C CA . ILE A 1 288 ? -2.871 -22.376 17.904 1.00 98.38 288 ILE A CA 1
ATOM 2162 C C . ILE A 1 288 ? -1.678 -22.979 17.158 1.00 98.38 288 ILE A C 1
ATOM 2164 O O . ILE A 1 288 ? -1.600 -22.872 15.933 1.00 98.38 288 ILE A O 1
ATOM 2168 N N . HIS A 1 289 ? -0.764 -23.651 17.857 1.00 98.31 289 HIS A N 1
ATOM 2169 C CA . HIS A 1 289 ? 0.384 -24.296 17.227 1.00 98.31 289 HIS A CA 1
ATOM 2170 C C . HIS A 1 289 ? -0.044 -25.360 16.207 1.00 98.31 289 HIS A C 1
ATOM 2172 O O . HIS A 1 289 ? 0.514 -25.422 15.109 1.00 98.31 289 HIS A O 1
ATOM 2178 N N . ALA A 1 290 ? -1.051 -26.175 16.532 1.00 98.06 290 ALA A N 1
ATOM 2179 C CA . ALA A 1 290 ? -1.612 -27.160 15.613 1.00 98.06 290 ALA A CA 1
ATOM 2180 C C . ALA A 1 290 ? -2.222 -26.499 14.368 1.00 98.06 290 ALA A C 1
ATOM 2182 O O . ALA A 1 290 ? -1.926 -26.917 13.246 1.00 98.06 290 ALA A O 1
ATOM 2183 N N . TYR A 1 291 ? -3.001 -25.430 14.551 1.00 98.06 291 TYR A N 1
ATOM 2184 C CA . TYR A 1 291 ? -3.599 -24.688 13.444 1.00 98.06 291 TYR A CA 1
ATOM 2185 C C . TYR A 1 291 ? -2.544 -24.095 12.500 1.00 98.06 291 TYR A C 1
ATOM 2187 O O . TYR A 1 291 ? -2.657 -24.249 11.283 1.00 98.06 291 TYR A O 1
ATOM 2195 N N . VAL A 1 292 ? -1.500 -23.458 13.040 1.00 97.19 292 VAL A N 1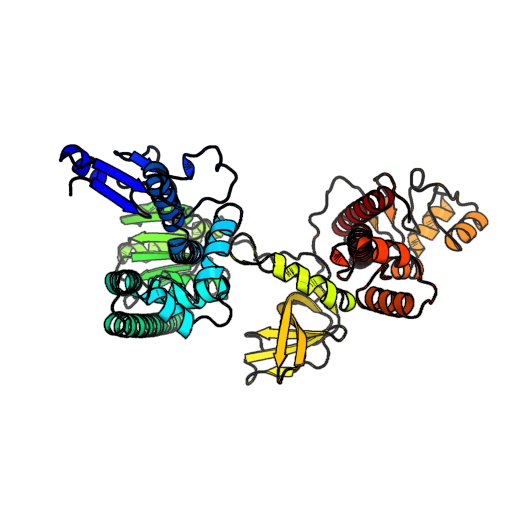
ATOM 2196 C CA . VAL A 1 292 ? -0.455 -22.808 12.229 1.00 97.19 292 VAL A CA 1
ATOM 2197 C C . VAL A 1 292 ? 0.457 -23.825 11.544 1.00 97.19 292 VAL A C 1
ATOM 2199 O O . VAL A 1 292 ? 0.896 -23.590 10.423 1.00 97.19 292 VAL A O 1
ATOM 2202 N N . ARG A 1 293 ? 0.686 -25.003 12.138 1.00 96.69 293 ARG A N 1
ATOM 2203 C CA . ARG A 1 293 ? 1.365 -26.107 11.435 1.00 96.69 293 ARG A CA 1
ATOM 2204 C C . ARG A 1 293 ? 0.572 -26.601 10.224 1.00 96.69 293 ARG A C 1
ATOM 2206 O O . ARG A 1 293 ? 1.172 -26.923 9.203 1.00 96.69 293 ARG A O 1
ATOM 2213 N N . ALA A 1 294 ? -0.757 -26.641 10.323 1.00 96.69 294 ALA A N 1
ATOM 2214 C CA . ALA A 1 294 ? -1.626 -26.996 9.200 1.00 96.69 294 ALA A CA 1
ATOM 2215 C C . ALA A 1 294 ? -1.741 -25.872 8.150 1.00 96.69 294 ALA A C 1
ATOM 2217 O O . ALA A 1 294 ? -2.001 -26.149 6.980 1.00 96.69 294 ALA A O 1
ATOM 2218 N N . HIS A 1 295 ? -1.514 -24.619 8.553 1.00 95.62 295 HIS A N 1
ATOM 2219 C CA . HIS A 1 295 ? -1.615 -23.429 7.709 1.00 95.62 295 HIS A CA 1
ATOM 2220 C C . HIS A 1 295 ? -0.353 -22.572 7.867 1.00 95.62 295 HIS A C 1
ATOM 2222 O O . HIS A 1 295 ? -0.381 -21.572 8.586 1.00 95.62 295 HIS A O 1
ATOM 2228 N N . PRO A 1 296 ? 0.778 -22.963 7.256 1.00 91.31 296 PRO A N 1
ATOM 2229 C CA . PRO A 1 296 ? 2.035 -22.256 7.451 1.00 91.31 296 PRO A CA 1
ATOM 2230 C C . PRO A 1 296 ? 1.991 -20.835 6.857 1.00 91.31 296 PRO A C 1
ATOM 2232 O O . PRO A 1 296 ? 1.357 -20.619 5.815 1.00 91.31 296 PRO A O 1
ATOM 2235 N N . PRO A 1 297 ? 2.698 -19.862 7.468 1.00 90.94 297 PRO A N 1
ATOM 2236 C CA . PRO A 1 297 ? 2.865 -18.527 6.903 1.00 90.94 297 PRO A CA 1
ATOM 2237 C C . PRO A 1 297 ? 3.430 -18.571 5.487 1.00 90.94 297 PRO A C 1
ATOM 2239 O O . PRO A 1 297 ? 4.335 -19.352 5.182 1.00 90.94 297 PRO A O 1
ATOM 2242 N N . ARG A 1 298 ? 2.931 -17.689 4.620 1.00 87.25 298 ARG A N 1
ATOM 2243 C CA . ARG A 1 298 ? 3.550 -17.454 3.315 1.00 87.25 298 ARG A CA 1
ATOM 2244 C C . ARG A 1 298 ? 4.729 -16.495 3.482 1.00 87.25 298 ARG A C 1
ATOM 2246 O O . ARG A 1 298 ? 4.627 -15.555 4.273 1.00 87.25 298 ARG A O 1
ATOM 2253 N N . PRO A 1 299 ? 5.836 -16.701 2.746 1.00 81.12 299 PRO A N 1
ATOM 2254 C CA . PRO A 1 299 ? 6.937 -15.750 2.762 1.00 81.12 299 PRO A CA 1
ATOM 2255 C C . PRO A 1 299 ? 6.446 -14.375 2.283 1.00 81.12 299 PRO A C 1
ATOM 2257 O O . PRO A 1 299 ? 5.592 -14.319 1.394 1.00 81.12 299 PRO A O 1
ATOM 2260 N N . PRO A 1 300 ? 6.972 -13.273 2.844 1.00 81.69 300 PRO A N 1
ATOM 2261 C CA . PRO A 1 300 ? 6.627 -11.942 2.376 1.00 81.69 300 PRO A CA 1
ATOM 2262 C C . PRO A 1 300 ? 7.070 -11.778 0.920 1.00 81.69 300 PRO A C 1
ATOM 2264 O O . PRO A 1 300 ? 8.183 -12.154 0.542 1.00 81.69 300 PRO A O 1
ATOM 2267 N N . GLU A 1 301 ? 6.189 -11.210 0.106 1.00 86.81 301 GLU A N 1
ATOM 2268 C CA . GLU A 1 301 ? 6.465 -10.901 -1.291 1.00 86.81 301 GLU A CA 1
ATOM 2269 C C . GLU A 1 301 ? 6.729 -9.403 -1.433 1.00 86.81 301 GLU A C 1
ATOM 2271 O O . GLU A 1 301 ? 6.002 -8.579 -0.881 1.00 86.81 301 GLU A O 1
ATOM 2276 N N . ILE A 1 302 ? 7.781 -9.054 -2.175 1.00 89.62 302 ILE A N 1
ATOM 2277 C CA . ILE A 1 302 ? 8.045 -7.677 -2.589 1.00 89.62 302 ILE A CA 1
ATOM 2278 C C . ILE A 1 302 ? 7.675 -7.592 -4.061 1.00 89.62 302 ILE A C 1
ATOM 2280 O O . ILE A 1 302 ? 8.339 -8.196 -4.907 1.00 89.62 302 ILE A O 1
ATOM 2284 N N . LEU A 1 303 ? 6.600 -6.866 -4.346 1.00 91.44 303 LEU A N 1
ATOM 2285 C CA . LEU A 1 303 ? 6.195 -6.559 -5.710 1.00 91.44 303 LEU A CA 1
ATOM 2286 C C . LEU A 1 303 ? 7.114 -5.471 -6.265 1.00 91.44 303 LEU A C 1
ATOM 2288 O O . LEU A 1 303 ? 7.438 -4.512 -5.567 1.00 91.44 303 LEU A O 1
ATOM 2292 N N . LEU A 1 304 ? 7.560 -5.656 -7.506 1.00 93.00 304 LEU A N 1
ATOM 2293 C CA . LEU A 1 304 ? 8.458 -4.736 -8.195 1.00 93.00 304 LEU A CA 1
ATOM 2294 C C . LEU A 1 304 ? 7.767 -4.222 -9.457 1.00 93.00 304 LEU A C 1
ATOM 2296 O O . LEU A 1 304 ? 7.313 -5.020 -10.273 1.00 93.00 304 LEU A O 1
ATOM 2300 N N . ASP A 1 305 ? 7.761 -2.909 -9.660 1.00 91.75 305 ASP A N 1
ATOM 2301 C CA . ASP A 1 305 ? 7.161 -2.241 -10.824 1.00 91.75 305 ASP A CA 1
ATOM 2302 C C . ASP A 1 305 ? 7.971 -2.431 -12.119 1.00 91.75 305 ASP A C 1
ATOM 2304 O O . ASP A 1 305 ? 7.550 -2.040 -13.215 1.00 91.75 305 ASP A O 1
ATOM 2308 N N . GLY A 1 306 ? 9.158 -3.030 -11.997 1.00 89.75 306 GLY A N 1
ATOM 2309 C CA . GLY A 1 306 ? 10.054 -3.392 -13.089 1.00 89.75 306 GLY A CA 1
ATOM 2310 C C . GLY A 1 306 ? 11.505 -2.975 -12.835 1.00 89.75 306 GLY A C 1
ATOM 2311 O O . GLY A 1 306 ? 11.826 -2.424 -11.778 1.00 89.75 306 GLY A O 1
ATOM 2312 N N . PRO A 1 307 ? 12.411 -3.235 -13.795 1.00 91.81 307 PRO A N 1
ATOM 2313 C CA . PRO A 1 307 ? 13.773 -2.727 -13.733 1.00 91.81 307 PRO A CA 1
ATOM 2314 C C . PRO A 1 307 ? 13.788 -1.199 -13.831 1.00 91.81 307 PRO A C 1
ATOM 2316 O O . PRO A 1 307 ? 13.010 -0.620 -14.592 1.00 91.81 307 PRO A O 1
ATOM 2319 N N . LEU A 1 308 ? 14.704 -0.565 -13.099 1.00 92.12 308 LEU A N 1
ATOM 2320 C CA . LEU A 1 308 ? 14.970 0.870 -13.196 1.00 92.12 308 LEU A CA 1
ATOM 2321 C C . LEU A 1 308 ? 16.421 1.120 -13.585 1.00 92.12 308 LEU A C 1
ATOM 2323 O O . LEU A 1 308 ? 17.353 0.655 -12.923 1.00 92.12 308 LEU A O 1
ATOM 2327 N N . PHE A 1 309 ? 16.606 1.904 -14.643 1.00 88.69 309 PHE A N 1
ATOM 2328 C CA . PHE A 1 309 ? 17.921 2.312 -15.116 1.00 88.69 309 PHE A CA 1
ATOM 2329 C C . PHE A 1 309 ? 18.250 3.731 -14.644 1.00 88.69 309 PHE A C 1
ATOM 2331 O O . PHE A 1 309 ? 17.376 4.587 -14.499 1.00 88.69 309 PHE A O 1
ATOM 2338 N N . ARG A 1 310 ? 19.538 4.015 -14.419 1.00 88.44 310 ARG A N 1
ATOM 2339 C CA . ARG A 1 310 ? 20.003 5.320 -13.915 1.00 88.44 310 ARG A CA 1
ATOM 2340 C C . ARG A 1 310 ? 19.515 6.485 -14.774 1.00 88.44 310 ARG A C 1
ATOM 2342 O O . ARG A 1 310 ? 19.176 7.542 -14.248 1.00 88.44 310 ARG A O 1
ATOM 2349 N N . GLU A 1 311 ? 19.490 6.297 -16.087 1.00 85.25 311 GLU A N 1
ATOM 2350 C CA . GLU A 1 311 ? 19.105 7.316 -17.061 1.00 85.25 311 GLU A CA 1
ATOM 2351 C C . GLU A 1 311 ? 17.611 7.669 -16.984 1.00 85.25 311 GLU A C 1
ATOM 2353 O O . GLU A 1 311 ? 17.199 8.683 -17.539 1.00 85.25 311 GLU A O 1
ATOM 2358 N N . GLU A 1 312 ? 16.803 6.852 -16.305 1.00 87.62 312 GLU A N 1
ATOM 2359 C CA . GLU A 1 312 ? 15.348 7.011 -16.195 1.00 87.62 312 GLU A CA 1
ATOM 2360 C C . GLU A 1 312 ? 14.932 7.765 -14.941 1.00 87.62 312 GLU A C 1
ATOM 2362 O O . GLU A 1 312 ? 13.830 8.301 -14.902 1.00 87.62 312 GLU A O 1
ATOM 2367 N N . LEU A 1 313 ? 15.806 7.875 -13.935 1.00 88.81 313 LEU A N 1
ATOM 2368 C CA . LEU A 1 313 ? 15.485 8.506 -12.650 1.00 88.81 313 LEU A CA 1
ATOM 2369 C C . LEU A 1 313 ? 14.864 9.901 -12.813 1.00 88.81 313 LEU A C 1
ATOM 2371 O O . LEU A 1 313 ? 13.881 10.230 -12.153 1.00 88.81 313 LEU A O 1
ATOM 2375 N N . ALA A 1 314 ? 15.414 10.712 -13.720 1.00 84.06 314 ALA A N 1
ATOM 2376 C CA . ALA A 1 314 ? 14.953 12.079 -13.960 1.00 84.06 314 ALA A CA 1
ATOM 2377 C C . ALA A 1 314 ? 13.576 12.169 -14.651 1.00 84.06 314 ALA A C 1
ATOM 2379 O O . ALA A 1 314 ? 12.916 13.210 -14.541 1.00 84.06 314 ALA A O 1
ATOM 2380 N N . GLU A 1 315 ? 13.179 11.112 -15.365 1.00 84.56 315 GLU A N 1
ATOM 2381 C CA . GLU A 1 315 ? 11.882 10.979 -16.041 1.00 84.56 315 GLU A CA 1
ATOM 2382 C C . GLU A 1 315 ? 10.842 10.343 -15.104 1.00 84.56 315 GLU A C 1
ATOM 2384 O O . GLU A 1 315 ? 9.699 10.786 -15.046 1.00 84.56 315 GLU A O 1
ATOM 2389 N N . VAL A 1 316 ? 11.255 9.343 -14.316 1.00 88.38 316 VAL A N 1
ATOM 2390 C CA . VAL A 1 316 ? 10.393 8.587 -13.395 1.00 88.38 316 VAL A CA 1
ATOM 2391 C C . VAL A 1 316 ? 9.991 9.424 -12.183 1.00 88.38 316 VAL A C 1
ATOM 2393 O O . VAL A 1 316 ? 8.834 9.387 -11.779 1.00 88.38 316 VAL A O 1
ATOM 2396 N N . TRP A 1 317 ? 10.906 10.214 -11.611 1.00 90.25 317 TRP A N 1
ATOM 2397 C CA . TRP A 1 317 ? 10.630 10.948 -10.371 1.00 90.25 317 TRP A CA 1
ATOM 2398 C C . TRP A 1 317 ? 9.387 11.861 -10.432 1.00 90.25 317 TRP A C 1
ATOM 2400 O O . TRP A 1 317 ? 8.552 11.757 -9.537 1.00 90.25 317 TRP A O 1
ATOM 2410 N N . PRO A 1 318 ? 9.193 12.720 -11.456 1.00 85.88 318 PRO A N 1
ATOM 2411 C CA . PRO A 1 318 ? 7.967 13.511 -11.572 1.00 85.88 318 PRO A CA 1
ATOM 2412 C C . PRO A 1 318 ? 6.694 12.661 -11.653 1.00 85.88 318 PRO A C 1
ATOM 2414 O O . PRO A 1 318 ? 5.705 13.016 -11.023 1.00 85.88 318 PRO A O 1
ATOM 2417 N N . ALA A 1 319 ? 6.732 11.532 -12.367 1.00 86.81 319 ALA A N 1
ATOM 2418 C CA . ALA A 1 319 ? 5.584 10.634 -12.486 1.00 86.81 319 ALA A CA 1
ATOM 2419 C C . ALA A 1 319 ? 5.227 9.975 -11.143 1.00 86.81 319 ALA A C 1
ATOM 2421 O O . ALA A 1 319 ? 4.051 9.824 -10.825 1.00 86.81 319 ALA A O 1
ATOM 2422 N N . LEU A 1 320 ? 6.224 9.647 -10.311 1.00 91.88 320 LEU A N 1
ATOM 2423 C CA . LEU A 1 320 ? 5.984 9.117 -8.963 1.00 91.88 320 LEU A CA 1
ATOM 2424 C C . LEU A 1 320 ? 5.229 10.111 -8.071 1.00 91.88 320 LEU A C 1
ATOM 2426 O O . LEU A 1 320 ? 4.404 9.698 -7.262 1.00 91.88 320 LEU A O 1
ATOM 2430 N N . LEU A 1 321 ? 5.461 11.416 -8.239 1.00 90.06 321 LEU A N 1
ATOM 2431 C CA . LEU A 1 321 ? 4.749 12.443 -7.473 1.00 90.06 321 LEU A CA 1
ATOM 2432 C C . LEU A 1 321 ? 3.256 12.515 -7.826 1.00 90.06 321 LEU A C 1
ATOM 2434 O O . LEU A 1 321 ? 2.454 12.890 -6.976 1.00 90.06 321 LEU A O 1
ATOM 2438 N N . GLU A 1 322 ? 2.862 12.138 -9.045 1.00 90.31 322 GLU A N 1
ATOM 2439 C CA . GLU A 1 322 ? 1.449 12.094 -9.452 1.00 90.31 322 GLU A CA 1
ATOM 2440 C C . GLU A 1 322 ? 0.685 10.928 -8.802 1.00 90.31 322 GLU A C 1
ATOM 2442 O O . GLU A 1 322 ? -0.544 10.969 -8.680 1.00 90.31 322 GLU A O 1
ATOM 2447 N N . LEU A 1 323 ? 1.405 9.904 -8.331 1.00 93.94 323 LEU A N 1
ATOM 2448 C CA . LEU A 1 323 ? 0.823 8.767 -7.619 1.00 93.94 323 LEU A CA 1
ATOM 2449 C C . LEU A 1 323 ? 0.449 9.107 -6.176 1.00 93.94 323 LEU A C 1
ATOM 2451 O O . LEU A 1 323 ? -0.336 8.379 -5.571 1.00 93.94 323 LEU A O 1
ATOM 2455 N N . GLU A 1 324 ? 0.901 10.237 -5.634 1.00 94.31 324 GLU A N 1
ATOM 2456 C CA . GLU A 1 324 ? 0.530 10.677 -4.289 1.00 94.31 324 GLU A CA 1
ATOM 2457 C C . GLU A 1 324 ? -0.991 10.934 -4.160 1.00 94.31 324 GLU A C 1
ATOM 2459 O O . GLU A 1 324 ? -1.627 11.447 -5.089 1.00 94.31 324 GLU A O 1
ATOM 2464 N N . PRO A 1 325 ? -1.617 10.619 -3.011 1.00 96.38 325 PRO A N 1
ATOM 2465 C CA . PRO A 1 325 ? -1.017 10.074 -1.797 1.00 96.38 325 PRO A CA 1
ATOM 2466 C C . PRO A 1 325 ? -0.711 8.575 -1.913 1.00 96.38 325 PRO A C 1
ATOM 2468 O O . PRO A 1 325 ? -1.578 7.791 -2.307 1.00 96.38 325 PRO A O 1
ATOM 2471 N N . ILE A 1 326 ? 0.497 8.178 -1.518 1.00 95.88 326 ILE A N 1
ATOM 2472 C CA . ILE A 1 326 ? 0.837 6.765 -1.294 1.00 95.88 326 ILE A CA 1
ATOM 2473 C C . ILE A 1 326 ? 0.369 6.289 0.091 1.00 95.88 326 ILE A C 1
ATOM 2475 O O . ILE A 1 326 ? 0.305 7.066 1.046 1.00 95.88 326 ILE A O 1
ATOM 2479 N N . GLY A 1 327 ? 0.028 5.006 0.201 1.00 94.94 327 GLY A N 1
ATOM 2480 C CA . GLY A 1 327 ? -0.491 4.373 1.416 1.00 94.94 327 GLY A CA 1
ATOM 2481 C C . GLY A 1 327 ? -1.082 2.992 1.133 1.00 94.94 327 GLY A C 1
ATOM 2482 O O . GLY A 1 327 ? -0.733 2.361 0.136 1.00 94.94 327 GLY A O 1
ATOM 2483 N N . GLU A 1 328 ? -1.985 2.516 1.991 1.00 93.38 328 GLU A N 1
ATOM 2484 C CA . GLU A 1 328 ? -2.663 1.231 1.771 1.00 93.38 328 GLU A CA 1
ATOM 2485 C C . GLU A 1 328 ? -3.378 1.219 0.410 1.00 93.38 328 GLU A C 1
ATOM 2487 O O . GLU A 1 328 ? -3.948 2.227 -0.009 1.00 93.38 328 GLU A O 1
ATOM 2492 N N . GLY A 1 329 ? -3.317 0.106 -0.322 1.00 92.88 329 GLY A N 1
ATOM 2493 C CA . GLY A 1 329 ? -3.866 -0.012 -1.681 1.00 92.88 329 GLY A CA 1
ATOM 2494 C C . GLY A 1 329 ? -3.160 0.807 -2.778 1.00 92.88 329 GLY A C 1
ATOM 2495 O O . GLY A 1 329 ? -3.449 0.598 -3.952 1.00 92.88 329 GLY A O 1
ATOM 2496 N N . ASN A 1 330 ? -2.235 1.707 -2.433 1.00 94.88 330 ASN A N 1
ATOM 2497 C CA . ASN A 1 330 ? -1.406 2.472 -3.369 1.00 94.88 330 ASN A CA 1
ATOM 2498 C C . ASN A 1 330 ? 0.015 2.628 -2.788 1.00 94.88 330 ASN A C 1
ATOM 2500 O O . ASN A 1 330 ? 0.387 3.729 -2.365 1.00 94.88 330 ASN A O 1
ATOM 2504 N N . PRO A 1 331 ? 0.776 1.523 -2.655 1.00 93.94 331 PRO A N 1
ATOM 2505 C CA . PRO A 1 331 ? 2.088 1.547 -2.018 1.00 93.94 331 PRO A CA 1
ATOM 2506 C C . PRO A 1 331 ? 3.096 2.366 -2.833 1.00 93.94 331 PRO A C 1
ATOM 2508 O O . PRO A 1 331 ? 2.895 2.645 -4.013 1.00 93.94 331 PRO A O 1
ATOM 2511 N N . GLU A 1 332 ? 4.208 2.742 -2.198 1.00 93.25 332 GLU A N 1
ATOM 2512 C CA . GLU A 1 332 ? 5.332 3.352 -2.912 1.00 93.25 332 GLU A CA 1
ATOM 2513 C C . GLU A 1 332 ? 5.857 2.388 -3.988 1.00 93.25 332 GLU A C 1
ATOM 2515 O O . GLU A 1 332 ? 6.135 1.232 -3.657 1.00 93.25 332 GLU A O 1
ATOM 2520 N N . PRO A 1 333 ? 6.038 2.844 -5.240 1.00 95.25 333 PRO A N 1
ATOM 2521 C CA . PRO A 1 333 ? 6.619 2.008 -6.280 1.00 95.25 333 PRO A CA 1
ATOM 2522 C C . PRO A 1 333 ? 8.036 1.550 -5.933 1.00 95.25 333 PRO A C 1
ATOM 2524 O O . PRO A 1 333 ? 8.887 2.349 -5.523 1.00 95.25 333 PRO A O 1
ATOM 2527 N N . LEU A 1 334 ? 8.300 0.261 -6.134 1.00 96.38 334 LEU A N 1
ATOM 2528 C CA . LEU A 1 334 ? 9.587 -0.372 -5.871 1.00 96.38 334 LEU A CA 1
ATOM 2529 C C . LEU A 1 334 ? 10.172 -0.915 -7.166 1.00 96.38 334 LEU A C 1
ATOM 2531 O O . LEU A 1 334 ? 9.553 -1.687 -7.890 1.00 96.38 334 LEU A O 1
ATOM 2535 N N . PHE A 1 335 ? 11.419 -0.559 -7.436 1.00 95.81 335 PHE A N 1
ATOM 2536 C CA . PHE A 1 335 ? 12.099 -0.940 -8.660 1.00 95.81 335 PHE A CA 1
ATOM 2537 C C . PHE A 1 335 ? 13.168 -1.998 -8.419 1.00 95.81 335 PHE A C 1
ATOM 2539 O O . PHE A 1 335 ? 13.823 -2.020 -7.374 1.00 95.81 335 PHE A O 1
ATOM 2546 N N . TYR A 1 336 ? 13.369 -2.847 -9.426 1.00 94.62 336 TYR A N 1
ATOM 2547 C CA . TYR A 1 336 ? 14.448 -3.823 -9.473 1.00 94.62 336 TYR A CA 1
ATOM 2548 C C . TYR A 1 336 ? 15.736 -3.178 -9.979 1.00 94.62 336 TYR A C 1
ATOM 2550 O O . TYR A 1 336 ? 15.777 -2.593 -11.065 1.00 94.62 336 TYR A O 1
ATOM 2558 N N . LEU A 1 337 ? 16.821 -3.375 -9.239 1.00 94.00 337 LEU A N 1
ATOM 2559 C CA . LEU A 1 337 ? 18.171 -3.104 -9.708 1.00 94.00 337 LEU A CA 1
ATOM 2560 C C . LEU A 1 337 ? 19.071 -4.308 -9.447 1.00 94.00 337 LEU A C 1
ATOM 2562 O O . LEU A 1 337 ? 18.864 -5.067 -8.503 1.00 94.00 337 LEU A O 1
ATOM 2566 N N . ARG A 1 338 ? 20.109 -4.458 -10.268 1.00 92.31 338 ARG A N 1
ATOM 2567 C CA . ARG A 1 338 ? 21.127 -5.493 -10.098 1.00 92.31 338 ARG A CA 1
ATOM 2568 C C . ARG A 1 338 ? 22.506 -4.937 -10.407 1.00 92.31 338 ARG A C 1
ATOM 2570 O O . ARG A 1 338 ? 22.676 -4.200 -11.376 1.00 92.31 338 ARG A O 1
ATOM 2577 N N . GLY A 1 339 ? 23.487 -5.304 -9.595 1.00 92.88 339 GLY A N 1
ATOM 2578 C CA . GLY A 1 339 ? 24.879 -4.950 -9.837 1.00 92.88 339 GLY A CA 1
ATOM 2579 C C . GLY A 1 339 ? 25.772 -5.239 -8.642 1.00 92.88 339 GLY A C 1
ATOM 2580 O O . GLY A 1 339 ? 25.323 -5.726 -7.606 1.00 92.88 339 GLY A O 1
ATOM 2581 N N . ARG A 1 340 ? 27.060 -4.929 -8.783 1.00 95.50 340 ARG A N 1
ATOM 2582 C CA . ARG A 1 340 ? 28.018 -5.029 -7.682 1.00 95.50 340 ARG A CA 1
ATOM 2583 C C . ARG A 1 340 ? 28.002 -3.729 -6.867 1.00 95.50 340 ARG A C 1
ATOM 2585 O O . ARG A 1 340 ? 28.197 -2.675 -7.471 1.00 95.50 340 ARG A O 1
ATOM 2592 N N . PRO A 1 341 ? 27.790 -3.771 -5.540 1.00 96.19 341 PRO A N 1
ATOM 2593 C CA . PRO A 1 341 ? 27.863 -2.588 -4.695 1.00 96.19 341 PRO A CA 1
ATOM 2594 C C . PRO A 1 341 ? 29.250 -1.946 -4.745 1.00 96.19 341 PRO A C 1
ATOM 2596 O O . PRO A 1 341 ? 30.280 -2.611 -4.631 1.00 96.19 341 PRO A O 1
ATOM 2599 N N . GLU A 1 342 ? 29.268 -0.628 -4.871 1.00 95.75 342 GLU A N 1
ATOM 2600 C CA . GLU A 1 342 ? 30.461 0.208 -4.849 1.00 95.75 342 GLU A CA 1
ATOM 2601 C C . GLU A 1 342 ? 30.422 1.130 -3.627 1.00 95.75 342 GLU A C 1
ATOM 2603 O O . GLU A 1 342 ? 29.354 1.553 -3.189 1.00 95.75 342 GLU A O 1
ATOM 2608 N N . ARG A 1 343 ? 31.588 1.509 -3.088 1.00 95.38 343 ARG A N 1
ATOM 2609 C CA . ARG A 1 343 ? 31.704 2.520 -2.013 1.00 95.38 343 ARG A CA 1
ATOM 2610 C C . ARG A 1 343 ? 30.759 2.265 -0.823 1.00 95.38 343 ARG A C 1
ATOM 2612 O O . ARG A 1 343 ? 30.129 3.202 -0.332 1.00 95.38 343 ARG A O 1
ATOM 2619 N N . VAL A 1 344 ? 30.664 1.013 -0.376 1.00 95.19 344 VAL A N 1
ATOM 2620 C CA . VAL A 1 344 ? 29.853 0.629 0.788 1.00 95.19 344 VAL A CA 1
ATOM 2621 C C . VAL A 1 344 ? 30.368 1.359 2.030 1.00 95.19 344 VAL A C 1
ATOM 2623 O O . VAL A 1 344 ? 31.560 1.313 2.336 1.00 95.19 344 VAL A O 1
ATOM 2626 N N . LYS A 1 345 ? 29.478 2.072 2.721 1.00 93.44 345 LYS A N 1
ATOM 2627 C CA . LYS A 1 345 ? 29.782 2.875 3.905 1.00 93.44 345 LYS A CA 1
ATOM 2628 C C . LYS A 1 345 ? 28.693 2.706 4.965 1.00 93.44 345 LYS A C 1
ATOM 2630 O O . LYS A 1 345 ? 27.525 2.964 4.650 1.00 93.44 345 LYS A O 1
ATOM 2635 N N . PRO A 1 346 ? 29.052 2.362 6.214 1.00 92.88 346 PRO A N 1
ATOM 2636 C CA . PRO A 1 346 ? 28.121 2.459 7.327 1.00 92.88 346 PRO A CA 1
ATOM 2637 C C . PRO A 1 346 ? 27.766 3.929 7.585 1.00 92.88 346 PRO A C 1
ATOM 2639 O O . PRO A 1 346 ? 28.581 4.834 7.395 1.00 92.88 346 PRO A O 1
ATOM 2642 N N . LEU A 1 347 ? 26.540 4.166 8.033 1.00 89.75 347 LEU A N 1
ATOM 2643 C CA . LEU A 1 347 ? 26.006 5.464 8.429 1.00 89.75 347 LEU A CA 1
ATOM 2644 C C . LEU A 1 347 ? 25.451 5.369 9.855 1.00 89.75 347 LEU A C 1
ATOM 2646 O O . LEU A 1 347 ? 25.053 4.292 10.302 1.00 89.75 347 LEU A O 1
ATOM 2650 N N . ALA A 1 348 ? 25.404 6.505 10.558 1.00 86.88 348 ALA A N 1
ATOM 2651 C CA . ALA A 1 348 ? 24.848 6.612 11.911 1.00 86.88 348 ALA A CA 1
ATOM 2652 C C . ALA A 1 348 ? 25.378 5.529 12.878 1.00 86.88 348 ALA A C 1
ATOM 2654 O O . ALA A 1 348 ? 24.588 4.836 13.522 1.00 86.88 348 ALA A O 1
ATOM 2655 N N . GLU A 1 349 ? 26.709 5.383 12.942 1.00 87.12 349 GLU A N 1
ATOM 2656 C CA . GLU A 1 349 ? 27.410 4.393 13.784 1.00 87.12 349 GLU A CA 1
ATOM 2657 C C . GLU A 1 349 ? 27.044 2.933 13.450 1.00 87.12 349 GLU A C 1
ATOM 2659 O O . GLU A 1 349 ? 26.949 2.082 14.325 1.00 87.12 349 GLU A O 1
ATOM 2664 N N . GLY A 1 350 ? 26.814 2.632 12.167 1.00 82.62 350 GLY A N 1
ATOM 2665 C CA . GLY A 1 350 ? 26.513 1.272 11.701 1.00 82.62 350 GLY A CA 1
ATOM 2666 C C . GLY A 1 350 ? 25.039 0.879 11.795 1.00 82.62 350 GLY A C 1
ATOM 2667 O O . GLY A 1 350 ? 24.690 -0.257 11.493 1.00 82.62 350 GLY A O 1
ATOM 2668 N N . ARG A 1 351 ? 24.148 1.811 12.161 1.00 87.06 351 ARG A N 1
ATOM 2669 C CA . ARG A 1 351 ? 22.696 1.570 12.149 1.00 87.06 351 ARG A CA 1
ATOM 2670 C C . ARG A 1 351 ? 22.114 1.491 10.741 1.00 87.06 351 ARG A C 1
ATOM 2672 O O . ARG A 1 351 ? 21.024 0.944 10.568 1.00 87.06 351 ARG A O 1
ATOM 2679 N N . HIS A 1 352 ? 22.755 2.119 9.761 1.00 92.75 352 HIS A N 1
ATOM 2680 C CA . HIS A 1 352 ? 22.311 2.156 8.367 1.00 92.75 352 HIS A CA 1
ATOM 2681 C C . HIS A 1 352 ? 23.508 1.924 7.446 1.00 92.75 352 HIS A C 1
ATOM 2683 O O . HIS A 1 352 ? 24.655 2.129 7.848 1.00 92.75 352 HIS A O 1
ATOM 2689 N N . VAL A 1 353 ? 23.245 1.597 6.184 1.00 95.44 353 VAL A N 1
ATOM 2690 C CA . VAL A 1 353 ? 24.283 1.444 5.164 1.00 95.44 353 VAL A CA 1
ATOM 2691 C C . VAL A 1 353 ? 23.952 2.274 3.932 1.00 95.44 353 VAL A C 1
ATOM 2693 O O . VAL A 1 353 ? 22.794 2.420 3.535 1.00 95.44 353 VAL A O 1
ATOM 2696 N N . SER A 1 354 ? 24.991 2.830 3.315 1.00 96.19 354 SER A N 1
ATOM 2697 C CA . SER A 1 354 ? 24.907 3.412 1.980 1.00 96.19 354 SER A CA 1
ATOM 2698 C C . SER A 1 354 ? 25.931 2.789 1.052 1.00 96.19 354 SER A C 1
ATOM 2700 O O . SER A 1 354 ? 27.030 2.441 1.472 1.00 96.19 354 SER A O 1
ATOM 2702 N N . PHE A 1 355 ? 25.574 2.658 -0.215 1.00 96.69 355 PHE A N 1
ATOM 2703 C CA . PHE A 1 355 ? 26.453 2.163 -1.267 1.00 96.69 355 PHE A CA 1
ATOM 2704 C C . PHE A 1 355 ? 26.044 2.781 -2.603 1.00 96.69 355 PHE A C 1
ATOM 2706 O O . PHE A 1 355 ? 25.068 3.523 -2.686 1.00 96.69 355 PHE A O 1
ATOM 2713 N N . PHE A 1 356 ? 26.812 2.521 -3.649 1.00 96.31 356 PHE A N 1
ATOM 2714 C CA . PHE A 1 356 ? 26.501 2.922 -5.012 1.00 96.31 356 PHE A CA 1
ATOM 2715 C C . PHE A 1 356 ? 26.237 1.684 -5.859 1.00 96.31 356 PHE A C 1
ATOM 2717 O O . PHE A 1 356 ? 26.911 0.668 -5.710 1.00 96.31 356 PHE A O 1
ATOM 2724 N N . LEU A 1 357 ? 25.261 1.780 -6.754 1.00 95.00 357 LEU A N 1
ATOM 2725 C CA . LEU A 1 357 ? 24.947 0.748 -7.732 1.00 95.00 357 LEU A CA 1
ATOM 2726 C C . LEU A 1 357 ? 24.798 1.428 -9.093 1.00 95.00 357 LEU A C 1
ATOM 2728 O O . LEU A 1 357 ? 23.936 2.290 -9.263 1.00 95.00 357 LEU A O 1
ATOM 2732 N N . GLY A 1 358 ? 25.690 1.125 -10.040 1.00 88.88 358 GLY A N 1
ATOM 2733 C CA . GLY A 1 358 ? 25.668 1.763 -11.363 1.00 88.88 358 GLY A CA 1
ATOM 2734 C C . GLY A 1 358 ? 25.781 3.295 -11.310 1.00 88.88 358 GLY A C 1
ATOM 2735 O O . GLY A 1 358 ? 25.195 3.993 -12.134 1.00 88.88 358 GLY A O 1
ATOM 2736 N N . GLY A 1 359 ? 26.491 3.836 -10.313 1.00 91.12 359 GLY A N 1
ATOM 2737 C CA . GLY A 1 359 ? 26.644 5.280 -10.103 1.00 91.12 359 GLY A CA 1
ATOM 2738 C C . GLY A 1 359 ? 25.461 5.986 -9.426 1.00 91.12 359 GLY A C 1
ATOM 2739 O O . GLY A 1 359 ? 25.497 7.210 -9.301 1.00 91.12 359 GLY A O 1
ATOM 2740 N N . VAL A 1 360 ? 24.440 5.255 -8.967 1.00 93.75 360 VAL A N 1
ATOM 2741 C CA . VAL A 1 360 ? 23.324 5.791 -8.169 1.00 93.75 360 VAL A CA 1
ATOM 2742 C C . VAL A 1 360 ? 23.539 5.438 -6.704 1.00 93.75 360 VAL A C 1
ATOM 2744 O O . VAL A 1 360 ? 23.869 4.296 -6.388 1.00 93.75 360 VAL A O 1
ATOM 2747 N N . ARG A 1 361 ? 23.365 6.408 -5.802 1.00 95.94 361 ARG A N 1
ATOM 2748 C CA . ARG A 1 361 ? 23.476 6.164 -4.363 1.00 95.94 361 ARG A CA 1
ATOM 2749 C C . ARG A 1 361 ? 22.234 5.437 -3.856 1.00 95.94 361 ARG A C 1
ATOM 2751 O O . ARG A 1 361 ? 21.115 5.863 -4.126 1.00 95.94 361 ARG A O 1
ATOM 2758 N N . VAL A 1 362 ? 22.456 4.371 -3.100 1.00 97.00 362 VAL A N 1
ATOM 2759 C CA . VAL A 1 362 ? 21.440 3.557 -2.438 1.00 97.00 362 VAL A CA 1
ATOM 2760 C C . VAL A 1 362 ? 21.638 3.664 -0.930 1.00 97.00 362 VAL A C 1
ATOM 2762 O O . VAL A 1 362 ? 22.767 3.567 -0.442 1.00 97.00 362 VAL A O 1
ATOM 2765 N N . VAL A 1 363 ? 20.550 3.853 -0.188 1.00 96.50 363 VAL A N 1
ATOM 2766 C CA . VAL A 1 363 ? 20.541 3.883 1.278 1.00 96.50 363 VAL A CA 1
ATOM 2767 C C . VAL A 1 363 ? 19.569 2.832 1.797 1.00 96.50 363 VAL A C 1
ATOM 2769 O O . VAL A 1 363 ? 18.405 2.806 1.394 1.00 96.50 363 VAL A O 1
ATOM 2772 N N . ARG A 1 364 ? 20.032 1.989 2.724 1.00 95.44 364 ARG A N 1
ATOM 2773 C CA . ARG A 1 364 ? 19.192 1.064 3.488 1.00 95.44 364 ARG A CA 1
ATOM 2774 C C . ARG A 1 364 ? 19.237 1.445 4.963 1.00 95.44 364 ARG A C 1
ATOM 2776 O O . ARG A 1 364 ? 20.305 1.537 5.569 1.00 95.44 364 ARG A O 1
ATOM 2783 N N . TRP A 1 365 ? 18.060 1.671 5.533 1.00 91.44 365 TRP A N 1
ATOM 2784 C CA . TRP A 1 365 ? 17.892 1.960 6.954 1.00 91.44 365 TRP A CA 1
ATOM 2785 C C . TRP A 1 365 ? 17.831 0.658 7.759 1.00 91.44 365 TRP A C 1
ATOM 2787 O O . TRP A 1 365 ? 17.383 -0.363 7.251 1.00 91.44 365 TRP A O 1
ATOM 2797 N N . ARG A 1 366 ? 18.224 0.730 9.035 1.00 87.19 366 ARG A N 1
ATOM 2798 C CA . ARG A 1 366 ? 18.272 -0.389 10.000 1.00 87.19 366 ARG A CA 1
ATOM 2799 C C . ARG A 1 366 ? 19.015 -1.633 9.486 1.00 87.19 366 ARG A C 1
ATOM 2801 O O . ARG A 1 366 ? 18.519 -2.745 9.618 1.00 87.19 366 ARG A O 1
ATOM 2808 N N . ASP A 1 367 ? 20.188 -1.427 8.904 1.00 89.12 367 ASP A N 1
ATOM 2809 C CA . ASP A 1 367 ? 20.958 -2.474 8.237 1.00 89.12 367 ASP A CA 1
ATOM 2810 C C . ASP A 1 367 ? 22.459 -2.172 8.343 1.00 89.12 367 ASP A C 1
ATOM 2812 O O . ASP A 1 367 ? 22.874 -1.027 8.138 1.00 89.12 367 ASP A O 1
ATOM 2816 N N . ALA A 1 368 ? 23.251 -3.187 8.696 1.00 85.12 368 ALA A N 1
ATOM 2817 C CA . ALA A 1 368 ? 24.695 -3.072 8.912 1.00 85.12 368 ALA A CA 1
ATOM 2818 C C . ALA A 1 368 ? 25.534 -3.327 7.639 1.00 85.12 368 ALA A C 1
ATOM 2820 O O . ALA A 1 368 ? 26.760 -3.223 7.681 1.00 85.12 368 ALA A O 1
ATOM 2821 N N . GLY A 1 369 ? 24.899 -3.631 6.502 1.00 82.81 369 GLY A N 1
ATOM 2822 C CA . GLY A 1 369 ? 25.562 -3.901 5.225 1.00 82.81 369 GLY A CA 1
ATOM 2823 C C . GLY A 1 369 ? 25.993 -5.354 5.013 1.00 82.81 369 GLY A C 1
ATOM 2824 O O . GLY A 1 369 ? 26.896 -5.613 4.213 1.00 82.81 369 GLY A O 1
ATOM 2825 N N . GLU A 1 370 ? 25.395 -6.303 5.733 1.00 82.75 370 GLU A N 1
ATOM 2826 C CA . GLU A 1 370 ? 25.703 -7.726 5.587 1.00 82.75 370 GLU A CA 1
ATOM 2827 C C . GLU A 1 370 ? 25.286 -8.242 4.199 1.00 82.75 370 GLU A C 1
ATOM 2829 O O . GLU A 1 370 ? 24.177 -8.009 3.734 1.00 82.75 370 GLU A O 1
ATOM 2834 N N . GLY A 1 371 ? 26.177 -8.958 3.505 1.00 82.94 371 GLY A N 1
ATOM 2835 C CA . GLY A 1 371 ? 25.875 -9.534 2.185 1.00 82.94 371 GLY A CA 1
ATOM 2836 C C . GLY A 1 371 ? 26.134 -8.619 0.978 1.00 82.94 371 GLY A C 1
ATOM 2837 O O . GLY A 1 371 ? 25.831 -9.008 -0.147 1.00 82.94 371 GLY A O 1
ATOM 2838 N N . LEU A 1 372 ? 26.760 -7.451 1.169 1.00 89.62 372 LEU A N 1
ATOM 2839 C CA . LEU A 1 372 ? 27.144 -6.517 0.092 1.00 89.62 372 LEU A CA 1
ATOM 2840 C C . LEU A 1 372 ? 28.524 -6.806 -0.551 1.00 89.62 372 LEU A C 1
ATOM 2842 O O . LEU A 1 372 ? 29.104 -5.936 -1.200 1.00 89.62 372 LEU A O 1
ATOM 2846 N N . SER A 1 373 ? 29.088 -8.005 -0.370 1.00 86.50 373 SER A N 1
ATOM 2847 C CA . SER A 1 373 ? 30.427 -8.373 -0.874 1.00 86.50 373 SER A CA 1
ATOM 2848 C C . SER A 1 373 ? 30.448 -8.832 -2.340 1.00 86.50 373 SER A C 1
ATOM 2850 O O . SER A 1 373 ? 31.487 -8.749 -3.007 1.00 86.50 373 SER A O 1
ATOM 2852 N N . GLY A 1 374 ? 29.312 -9.315 -2.844 1.00 91.31 374 GLY A N 1
ATOM 2853 C CA . GLY A 1 374 ? 29.136 -9.834 -4.199 1.00 91.31 374 GLY A CA 1
ATOM 2854 C C . GLY A 1 374 ? 28.217 -8.969 -5.056 1.00 91.31 374 GLY A C 1
ATOM 2855 O O . GLY A 1 374 ? 27.926 -7.823 -4.731 1.00 91.31 374 GLY A O 1
ATOM 2856 N N . GLU A 1 375 ? 27.760 -9.522 -6.176 1.00 94.56 375 GLU A N 1
ATOM 2857 C CA . GLU A 1 375 ? 26.624 -8.944 -6.896 1.00 94.56 375 GLU A CA 1
ATOM 2858 C C . GLU A 1 375 ? 25.363 -9.031 -6.025 1.00 94.56 375 GLU A C 1
ATOM 2860 O O . GLU A 1 375 ? 25.213 -9.981 -5.255 1.00 94.56 375 GLU A O 1
ATOM 2865 N N . VAL A 1 376 ? 24.467 -8.051 -6.145 1.00 95.31 376 VAL A N 1
ATOM 2866 C CA . VAL A 1 376 ? 23.195 -8.016 -5.419 1.00 95.31 376 VAL A CA 1
ATOM 2867 C C . VAL A 1 376 ? 22.034 -7.641 -6.331 1.00 95.31 376 VAL A C 1
ATOM 2869 O O . VAL A 1 376 ? 22.195 -6.899 -7.301 1.00 95.31 376 VAL A O 1
ATOM 2872 N N . GLU A 1 377 ? 20.856 -8.147 -5.982 1.00 94.62 377 GLU A N 1
ATOM 2873 C CA . GLU A 1 377 ? 19.550 -7.673 -6.435 1.00 94.62 377 GLU A CA 1
ATOM 2874 C C . GLU A 1 377 ? 18.987 -6.736 -5.370 1.00 94.62 377 GLU A C 1
ATOM 2876 O O . GLU A 1 377 ? 19.036 -7.062 -4.183 1.00 94.62 377 GLU A O 1
ATOM 2881 N N . VAL A 1 378 ? 18.450 -5.592 -5.780 1.00 95.88 378 VAL A N 1
ATOM 2882 C CA . VAL A 1 378 ? 17.929 -4.552 -4.889 1.00 95.88 378 VAL A CA 1
ATOM 2883 C C . VAL A 1 378 ? 16.497 -4.220 -5.289 1.00 95.88 378 VAL A C 1
ATOM 2885 O O . VAL A 1 378 ? 16.228 -3.965 -6.461 1.00 95.88 378 VAL A O 1
ATOM 2888 N N . ALA A 1 379 ? 15.603 -4.194 -4.303 1.00 96.62 379 ALA A N 1
ATOM 2889 C CA . ALA A 1 379 ? 14.280 -3.592 -4.391 1.00 96.62 379 ALA A CA 1
ATOM 2890 C C . ALA A 1 379 ? 14.352 -2.191 -3.775 1.00 96.62 379 ALA A C 1
ATOM 2892 O O . ALA A 1 379 ? 14.668 -2.071 -2.587 1.00 96.62 379 ALA A O 1
ATOM 2893 N N . ALA A 1 380 ? 14.113 -1.134 -4.552 1.00 97.19 380 ALA A N 1
ATOM 2894 C CA . ALA A 1 380 ? 14.265 0.233 -4.057 1.00 97.19 380 ALA A CA 1
ATOM 2895 C C . ALA A 1 380 ? 13.227 1.218 -4.600 1.00 97.19 380 ALA A C 1
ATOM 2897 O O . ALA A 1 380 ? 12.913 1.206 -5.788 1.00 97.19 380 ALA A O 1
ATOM 2898 N N . GLY A 1 381 ? 12.774 2.119 -3.728 1.00 96.56 381 GLY A N 1
ATOM 2899 C CA . GLY A 1 381 ? 12.022 3.316 -4.102 1.00 96.56 381 GLY A CA 1
ATOM 2900 C C . GLY A 1 381 ? 12.959 4.465 -4.482 1.00 96.56 381 GLY A C 1
ATOM 2901 O O . GLY A 1 381 ? 14.119 4.510 -4.053 1.00 96.56 381 GLY A O 1
ATOM 2902 N N . VAL A 1 382 ? 12.468 5.406 -5.288 1.00 96.00 382 VAL A N 1
ATOM 2903 C CA . VAL A 1 382 ? 13.219 6.606 -5.695 1.00 96.00 382 VAL A CA 1
ATOM 2904 C C . VAL A 1 382 ? 12.927 7.738 -4.723 1.00 96.00 382 VAL A C 1
ATOM 2906 O O . VAL A 1 382 ? 11.772 8.038 -4.445 1.00 96.00 382 VAL A O 1
ATOM 2909 N N . VAL A 1 383 ? 13.970 8.408 -4.238 1.00 93.31 383 VAL A N 1
ATOM 2910 C CA . VAL A 1 383 ? 13.834 9.521 -3.295 1.00 93.31 383 VAL A CA 1
ATOM 2911 C C . VAL A 1 383 ? 14.622 10.742 -3.756 1.00 93.31 383 VAL A C 1
ATOM 2913 O O . VAL A 1 383 ? 15.727 10.635 -4.285 1.00 93.31 383 VAL A O 1
ATOM 2916 N N . LEU A 1 384 ? 14.062 11.929 -3.522 1.00 92.12 384 LEU A N 1
ATOM 2917 C CA . LEU A 1 384 ? 14.777 13.192 -3.680 1.00 92.12 384 LEU A CA 1
ATOM 2918 C C . LEU A 1 384 ? 15.476 13.553 -2.369 1.00 92.12 384 LEU A C 1
ATOM 2920 O O . LEU A 1 384 ? 14.820 13.901 -1.384 1.00 92.12 384 LEU A O 1
ATOM 2924 N N . HIS A 1 385 ? 16.801 13.498 -2.377 1.00 90.31 385 HIS A N 1
ATOM 2925 C CA . HIS A 1 385 ? 17.641 13.994 -1.301 1.00 90.31 385 HIS A CA 1
ATOM 2926 C C . HIS A 1 385 ? 17.982 15.468 -1.554 1.00 90.31 385 HIS A C 1
ATOM 2928 O O . HIS A 1 385 ? 18.363 15.847 -2.662 1.00 90.31 385 HIS A O 1
ATOM 2934 N N . GLU A 1 386 ? 17.822 16.305 -0.530 1.00 88.06 386 GLU A N 1
ATOM 2935 C CA . GLU A 1 386 ? 18.139 17.733 -0.580 1.00 88.06 386 GLU A CA 1
ATOM 2936 C C . GLU A 1 386 ? 19.087 18.076 0.569 1.00 88.06 386 GLU A C 1
ATOM 2938 O O . GLU A 1 386 ? 18.755 17.875 1.738 1.00 88.06 386 GLU A O 1
ATOM 2943 N N . TRP A 1 387 ? 20.278 18.568 0.234 1.00 83.88 387 TRP A N 1
ATOM 2944 C CA . TRP A 1 387 ? 21.324 18.899 1.199 1.00 83.88 387 TRP A CA 1
ATOM 2945 C C . TRP A 1 387 ? 22.088 20.141 0.754 1.00 83.88 387 TRP A C 1
ATOM 2947 O O . TRP A 1 387 ? 22.546 20.209 -0.381 1.00 83.88 387 TRP A O 1
ATOM 2957 N N . ASN A 1 388 ? 22.231 21.133 1.640 1.00 83.31 388 ASN A N 1
ATOM 2958 C CA . ASN A 1 388 ? 22.875 22.423 1.338 1.00 83.31 388 ASN A CA 1
ATOM 2959 C C . ASN A 1 388 ? 22.343 23.114 0.060 1.00 83.31 388 ASN A C 1
ATOM 2961 O O . ASN A 1 388 ? 23.087 23.790 -0.643 1.00 83.31 388 ASN A O 1
ATOM 2965 N N . GLY A 1 389 ? 21.054 22.937 -0.251 1.00 86.19 389 GLY A N 1
ATOM 2966 C CA . GLY A 1 389 ? 20.423 23.472 -1.465 1.00 86.19 389 GLY A CA 1
ATOM 2967 C C . GLY A 1 389 ? 20.692 22.663 -2.741 1.00 86.19 389 GLY A C 1
ATOM 2968 O O . GLY A 1 389 ? 20.088 22.948 -3.775 1.00 86.19 389 GLY A O 1
ATOM 2969 N N . GLU A 1 390 ? 21.536 21.630 -2.685 1.00 88.12 390 GLU A N 1
ATOM 2970 C CA . GLU A 1 390 ? 21.726 20.680 -3.779 1.00 88.12 390 GLU A CA 1
ATOM 2971 C C . GLU A 1 390 ? 20.683 19.564 -3.716 1.00 88.12 390 GLU A C 1
ATOM 2973 O O . GLU A 1 390 ? 20.379 19.028 -2.648 1.00 88.12 390 GLU A O 1
ATOM 2978 N N . LYS A 1 391 ? 20.143 19.199 -4.882 1.00 89.94 391 LYS A N 1
ATOM 2979 C CA . LYS A 1 391 ? 19.132 18.150 -5.040 1.00 89.94 391 LYS A CA 1
ATOM 2980 C C . LYS A 1 391 ? 19.707 16.977 -5.821 1.00 89.94 391 LYS A C 1
ATOM 2982 O O . LYS A 1 391 ? 20.148 17.150 -6.956 1.00 89.94 391 LYS A O 1
ATOM 2987 N N . SER A 1 392 ? 19.643 15.785 -5.243 1.00 91.75 392 SER A N 1
ATOM 2988 C CA . SER A 1 392 ? 20.064 14.532 -5.869 1.00 91.75 392 SER A CA 1
ATOM 2989 C C . SER A 1 392 ? 18.950 13.493 -5.793 1.00 91.75 392 SER A C 1
ATOM 2991 O O . SER A 1 392 ? 18.297 13.335 -4.765 1.00 91.75 392 SER A O 1
ATOM 2993 N N . LEU A 1 393 ? 18.726 12.770 -6.891 1.00 94.62 393 LEU A N 1
ATOM 2994 C CA . LEU A 1 393 ? 17.894 11.570 -6.862 1.00 94.62 393 LEU A CA 1
ATOM 2995 C C . LEU A 1 393 ? 18.739 10.399 -6.362 1.00 94.62 393 LEU A C 1
ATOM 2997 O O . LEU A 1 393 ? 19.800 10.104 -6.916 1.00 94.62 393 LEU A O 1
ATOM 3001 N N . GLU A 1 394 ? 18.261 9.761 -5.305 1.00 95.88 394 GLU A N 1
ATOM 3002 C CA . GLU A 1 394 ? 18.863 8.597 -4.665 1.00 95.88 394 GLU A CA 1
ATOM 3003 C C . GLU A 1 394 ? 17.831 7.463 -4.593 1.00 95.88 394 GLU A C 1
ATOM 3005 O O . GLU A 1 394 ? 16.656 7.637 -4.924 1.00 95.88 394 GLU A O 1
ATOM 3010 N N . LEU A 1 395 ? 18.275 6.287 -4.165 1.00 96.88 395 LEU A N 1
ATOM 3011 C CA . LEU A 1 395 ? 17.427 5.117 -3.982 1.00 96.88 395 LEU A CA 1
ATOM 3012 C C . LEU A 1 395 ? 17.344 4.752 -2.505 1.00 96.88 395 LEU A C 1
ATOM 3014 O O . LEU A 1 395 ? 18.363 4.658 -1.817 1.00 96.88 395 LEU A O 1
ATOM 3018 N N . ARG A 1 396 ? 16.130 4.492 -2.022 1.00 96.56 396 ARG A N 1
ATOM 3019 C CA . ARG A 1 396 ? 15.897 3.916 -0.699 1.00 96.56 396 ARG A CA 1
ATOM 3020 C C . ARG A 1 396 ? 15.610 2.430 -0.867 1.00 96.56 396 ARG A C 1
ATOM 3022 O O . ARG A 1 396 ? 14.548 2.060 -1.355 1.00 96.56 396 ARG A O 1
ATOM 3029 N N . ALA A 1 397 ? 16.559 1.588 -0.471 1.00 96.56 397 ALA A N 1
ATOM 3030 C CA . ALA A 1 397 ? 16.384 0.145 -0.542 1.00 96.56 397 ALA A CA 1
ATOM 3031 C C . ALA A 1 397 ? 15.370 -0.332 0.507 1.00 96.56 397 ALA A C 1
ATOM 3033 O O . ALA A 1 397 ? 15.491 -0.031 1.701 1.00 96.56 397 ALA A O 1
ATOM 3034 N N . GLU A 1 398 ? 14.403 -1.117 0.049 1.00 94.56 398 GLU A N 1
ATOM 3035 C CA . GLU A 1 398 ? 13.501 -1.887 0.899 1.00 94.56 398 GLU A CA 1
ATOM 3036 C C . GLU A 1 398 ? 14.143 -3.224 1.273 1.00 94.56 398 GLU A C 1
ATOM 3038 O O . GLU A 1 398 ? 14.165 -3.611 2.437 1.00 94.56 398 GLU A O 1
ATOM 3043 N N . ALA A 1 399 ? 14.767 -3.883 0.298 1.00 93.44 399 ALA A N 1
ATOM 3044 C CA . ALA A 1 399 ? 15.517 -5.111 0.505 1.00 93.44 399 ALA A CA 1
ATOM 3045 C C . ALA A 1 399 ? 16.638 -5.241 -0.525 1.00 93.44 399 ALA A C 1
ATOM 3047 O O . ALA A 1 399 ? 16.566 -4.693 -1.627 1.00 93.44 399 ALA A O 1
ATOM 3048 N N . TYR A 1 400 ? 17.660 -6.015 -0.179 1.00 94.50 400 TYR A N 1
ATOM 3049 C CA . TYR A 1 400 ? 18.637 -6.506 -1.137 1.00 94.50 400 TYR A CA 1
ATOM 3050 C C . TYR A 1 400 ? 19.046 -7.938 -0.791 1.00 94.50 400 TYR A C 1
ATOM 3052 O O . TYR A 1 400 ? 18.910 -8.378 0.350 1.00 94.50 400 TYR A O 1
ATOM 3060 N N . ARG A 1 401 ? 19.510 -8.688 -1.791 1.00 93.06 401 ARG A N 1
ATOM 3061 C CA . ARG A 1 401 ? 19.929 -10.088 -1.630 1.00 93.06 401 ARG A CA 1
ATOM 3062 C C . ARG A 1 401 ? 20.937 -10.510 -2.704 1.00 93.06 401 ARG A C 1
ATOM 3064 O O . ARG A 1 401 ? 21.002 -9.860 -3.747 1.00 93.06 401 ARG A O 1
ATOM 3071 N N . PRO A 1 402 ? 21.666 -11.626 -2.517 1.00 92.94 402 PRO A N 1
ATOM 3072 C CA . PRO A 1 402 ? 22.394 -12.269 -3.610 1.00 92.94 402 PRO A CA 1
ATOM 3073 C C . PRO A 1 402 ? 21.451 -12.650 -4.768 1.00 92.94 402 PRO A C 1
ATOM 3075 O O . PRO A 1 402 ? 20.293 -12.987 -4.498 1.00 92.94 402 PRO A O 1
ATOM 3078 N N . PRO A 1 403 ? 21.918 -12.651 -6.032 1.00 90.88 403 PRO A N 1
ATOM 3079 C CA . PRO A 1 403 ? 21.083 -12.954 -7.183 1.00 90.88 403 PRO A CA 1
ATOM 3080 C C . PRO A 1 403 ? 20.407 -14.317 -7.075 1.00 90.88 403 PRO A C 1
ATOM 3082 O O . PRO A 1 403 ? 21.070 -15.347 -6.962 1.00 90.88 403 PRO A O 1
ATOM 3085 N N . ARG A 1 404 ? 19.072 -14.308 -7.112 1.00 87.88 404 ARG A N 1
ATOM 3086 C CA . ARG A 1 404 ? 18.239 -15.521 -7.172 1.00 87.88 404 ARG A CA 1
ATOM 3087 C C . ARG A 1 404 ? 17.250 -15.503 -8.337 1.00 87.88 404 ARG A C 1
ATOM 3089 O O . ARG A 1 404 ? 16.550 -16.491 -8.531 1.00 87.88 404 ARG A O 1
ATOM 3096 N N . GLY A 1 405 ? 17.200 -14.410 -9.099 1.00 82.38 405 GLY A N 1
ATOM 3097 C CA . GLY A 1 405 ? 16.223 -14.217 -10.160 1.00 82.38 405 GLY A CA 1
ATOM 3098 C C . GLY A 1 405 ? 14.896 -13.679 -9.630 1.00 82.38 405 GLY A C 1
ATOM 3099 O O . GLY A 1 405 ? 14.523 -13.850 -8.466 1.00 82.38 405 GLY A O 1
ATOM 3100 N N . VAL A 1 406 ? 14.182 -12.993 -10.508 1.00 85.69 406 VAL A N 1
ATOM 3101 C CA . VAL A 1 406 ? 12.841 -12.455 -10.273 1.00 85.69 406 VAL A CA 1
ATOM 3102 C C . VAL A 1 406 ? 11.838 -13.296 -11.042 1.00 85.69 406 VAL A C 1
ATOM 3104 O O . VAL A 1 406 ? 12.167 -13.811 -12.103 1.00 85.69 406 VAL A O 1
ATOM 3107 N N . ARG A 1 407 ? 10.631 -13.443 -10.497 1.00 83.38 407 ARG A N 1
ATOM 3108 C CA . ARG A 1 407 ? 9.548 -14.181 -11.150 1.00 83.38 407 ARG A CA 1
ATOM 3109 C C . ARG A 1 407 ? 8.606 -13.184 -11.807 1.00 83.38 407 ARG A C 1
ATOM 3111 O O . ARG A 1 407 ? 8.151 -12.264 -11.129 1.00 83.38 407 ARG A O 1
ATOM 3118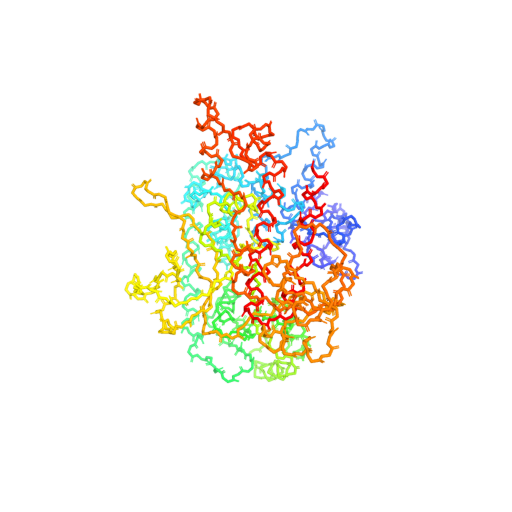 N N . GLY A 1 408 ? 8.336 -13.363 -13.096 1.00 76.56 408 GLY A N 1
ATOM 3119 C CA . GLY A 1 408 ? 7.321 -12.585 -13.803 1.00 76.56 408 GLY A CA 1
ATOM 3120 C C . GLY A 1 408 ? 5.901 -13.043 -13.484 1.00 76.56 408 GLY A C 1
ATOM 3121 O O . GLY A 1 408 ? 5.674 -14.196 -13.120 1.00 76.56 408 GLY A O 1
ATOM 3122 N N . SER A 1 409 ? 4.940 -12.140 -13.665 1.00 69.88 409 SER A N 1
ATOM 3123 C CA . SER A 1 409 ? 3.499 -12.432 -13.643 1.00 69.88 409 SER A CA 1
ATOM 3124 C C . SER A 1 409 ? 2.895 -12.483 -15.056 1.00 69.88 409 SER A C 1
ATOM 3126 O O . SER A 1 409 ? 1.674 -12.453 -15.214 1.00 69.88 409 SER A O 1
ATOM 3128 N N . GLY A 1 410 ? 3.751 -12.554 -16.086 1.00 63.34 410 GLY A N 1
ATOM 3129 C CA . GLY A 1 410 ? 3.376 -12.502 -17.496 1.00 63.34 410 GLY A CA 1
ATOM 3130 C C . GLY A 1 410 ? 2.375 -13.583 -17.935 1.00 63.34 410 GLY A C 1
ATOM 3131 O O . GLY A 1 410 ? 2.245 -14.634 -17.301 1.00 63.34 410 GLY A O 1
ATOM 3132 N N . PRO A 1 411 ? 1.654 -13.351 -19.047 1.00 62.34 411 PRO A N 1
ATOM 3133 C CA . PRO A 1 411 ? 0.610 -14.254 -19.511 1.00 62.34 411 PRO A CA 1
ATOM 3134 C C . PRO A 1 411 ? 1.210 -15.584 -19.979 1.00 62.34 411 PRO A C 1
ATOM 3136 O O . PRO A 1 411 ? 1.843 -15.652 -21.031 1.00 62.34 411 PRO A O 1
ATOM 3139 N N . ALA A 1 412 ? 0.921 -16.665 -19.248 1.00 60.34 412 ALA A N 1
ATOM 3140 C CA . ALA A 1 412 ? 1.371 -18.023 -19.578 1.00 60.34 412 ALA A CA 1
ATOM 3141 C C . ALA A 1 412 ? 0.963 -18.496 -20.992 1.00 60.34 412 ALA A C 1
ATOM 3143 O O . ALA A 1 412 ? 1.534 -19.447 -21.519 1.00 60.34 412 ALA A O 1
ATOM 3144 N N . ALA A 1 413 ? -0.027 -17.840 -21.609 1.00 61.66 413 ALA A N 1
ATOM 3145 C CA . ALA A 1 413 ? -0.549 -18.182 -22.928 1.00 61.66 413 ALA A CA 1
ATOM 3146 C C . ALA A 1 413 ? 0.371 -17.780 -24.099 1.00 61.66 413 ALA A C 1
ATOM 3148 O O . ALA A 1 413 ? 0.265 -18.376 -25.171 1.00 61.66 413 ALA A O 1
ATOM 3149 N N . LEU A 1 414 ? 1.264 -16.793 -23.934 1.00 74.12 414 LEU A N 1
ATOM 3150 C CA . LEU A 1 414 ? 2.197 -16.407 -24.996 1.00 74.12 414 LEU A CA 1
ATOM 3151 C C . LEU A 1 414 ? 3.502 -17.196 -24.840 1.00 74.12 414 LEU A C 1
ATOM 3153 O O . LEU A 1 414 ? 4.333 -16.872 -23.998 1.00 74.12 414 LEU A O 1
ATOM 3157 N N . ALA A 1 415 ? 3.689 -18.229 -25.665 1.00 82.56 415 ALA A N 1
ATOM 3158 C CA . ALA A 1 415 ? 4.883 -19.074 -25.644 1.00 82.56 415 ALA A CA 1
ATOM 3159 C C . ALA A 1 415 ? 6.100 -18.368 -26.278 1.00 82.56 415 ALA A C 1
ATOM 3161 O O . ALA A 1 415 ? 6.561 -18.742 -27.359 1.00 82.56 415 ALA A O 1
ATOM 3162 N N . VAL A 1 416 ? 6.605 -17.327 -25.614 1.00 90.94 416 VAL A N 1
ATOM 3163 C CA . VAL A 1 416 ? 7.895 -16.702 -25.929 1.00 90.94 416 VAL A CA 1
ATOM 3164 C C . VAL A 1 416 ? 8.989 -17.481 -25.219 1.00 90.94 416 VAL A C 1
ATOM 3166 O O . VAL A 1 416 ? 8.905 -17.681 -24.012 1.00 90.94 416 VAL A O 1
ATOM 3169 N N . ARG A 1 417 ? 10.008 -17.922 -25.957 1.00 93.12 417 ARG A N 1
ATOM 3170 C CA . ARG A 1 417 ? 11.133 -18.673 -25.390 1.00 93.12 417 ARG A CA 1
ATOM 3171 C C . ARG A 1 417 ? 12.445 -17.978 -25.663 1.00 93.12 417 ARG A C 1
ATOM 3173 O O . ARG A 1 417 ? 12.726 -17.587 -26.796 1.00 93.12 417 ARG A O 1
ATOM 3180 N N . ARG A 1 418 ? 13.280 -17.879 -24.640 1.00 93.81 418 ARG A N 1
ATOM 3181 C CA . ARG A 1 418 ? 14.651 -17.398 -24.766 1.00 93.81 418 ARG A CA 1
ATOM 3182 C C . ARG A 1 418 ? 15.585 -18.538 -25.181 1.00 93.81 418 ARG A C 1
ATOM 3184 O O . ARG A 1 418 ? 15.577 -19.603 -24.569 1.00 93.81 418 ARG A O 1
ATOM 3191 N N . ARG A 1 419 ? 16.456 -18.312 -26.170 1.00 95.38 419 ARG A N 1
ATOM 3192 C CA . ARG A 1 419 ? 17.559 -19.232 -26.521 1.00 95.38 419 ARG A CA 1
ATOM 3193 C C . ARG A 1 419 ? 18.883 -18.492 -26.639 1.00 95.38 419 ARG A C 1
ATOM 3195 O O . ARG A 1 419 ? 18.920 -17.327 -27.021 1.00 95.38 419 ARG A O 1
ATOM 3202 N N . GLU A 1 420 ? 19.980 -19.178 -26.324 1.00 94.69 420 GLU A N 1
ATOM 3203 C CA . GLU A 1 420 ? 21.317 -18.630 -26.549 1.00 94.69 420 GLU A CA 1
ATOM 3204 C C . GLU A 1 420 ? 21.579 -18.445 -28.044 1.00 94.69 420 GLU A C 1
ATOM 3206 O O . GLU A 1 420 ? 21.304 -19.337 -28.849 1.00 94.69 420 GLU A O 1
ATOM 3211 N N . LEU A 1 421 ? 22.169 -17.304 -28.416 1.00 94.94 421 LEU A N 1
ATOM 3212 C CA . LEU A 1 421 ? 22.353 -16.929 -29.820 1.00 94.94 421 LEU A CA 1
ATOM 3213 C C . LEU A 1 421 ? 23.098 -18.006 -30.620 1.00 94.94 421 LEU A C 1
ATOM 3215 O O . LEU A 1 421 ? 22.687 -18.348 -31.723 1.00 94.94 421 LEU A O 1
ATOM 3219 N N . ARG A 1 422 ? 24.194 -18.550 -30.077 1.00 95.00 422 ARG A N 1
ATOM 3220 C CA . ARG A 1 422 ? 24.997 -19.569 -30.775 1.00 95.00 422 ARG A CA 1
ATOM 3221 C C . ARG A 1 422 ? 24.228 -20.862 -31.016 1.00 95.00 422 ARG A C 1
ATOM 3223 O O . ARG A 1 422 ? 24.356 -21.437 -32.091 1.00 95.00 422 ARG A O 1
ATOM 3230 N N . GLU A 1 423 ? 23.461 -21.308 -30.029 1.00 95.88 423 GLU A N 1
ATOM 3231 C CA . GLU A 1 423 ? 22.681 -22.543 -30.122 1.00 95.88 423 GLU A CA 1
ATOM 3232 C C . GLU A 1 423 ? 21.544 -22.384 -31.125 1.00 95.88 423 GLU A C 1
ATOM 3234 O O . GLU A 1 423 ? 21.385 -23.219 -32.009 1.00 95.88 423 GLU A O 1
ATOM 3239 N N . ALA A 1 424 ? 20.820 -21.266 -31.039 1.00 96.62 424 ALA A N 1
ATOM 3240 C CA . ALA A 1 424 ? 19.766 -20.932 -31.983 1.00 96.62 424 ALA A CA 1
ATOM 3241 C C . ALA A 1 424 ? 20.306 -20.832 -33.417 1.00 96.62 424 ALA A C 1
ATOM 3243 O O . ALA A 1 424 ? 19.723 -21.404 -34.329 1.00 96.62 424 ALA A O 1
ATOM 3244 N N . LEU A 1 425 ? 21.450 -20.166 -33.630 1.00 96.69 425 LEU A N 1
ATOM 3245 C CA . LEU A 1 425 ? 22.070 -20.075 -34.957 1.00 96.69 425 LEU A CA 1
ATOM 3246 C C . LEU A 1 425 ? 22.491 -21.446 -35.506 1.00 96.69 425 LEU A C 1
ATOM 3248 O O . LEU A 1 425 ? 22.353 -21.681 -36.703 1.00 96.69 425 LEU A O 1
ATOM 3252 N N . ALA A 1 426 ? 23.006 -22.344 -34.663 1.00 96.19 426 ALA A N 1
ATOM 3253 C CA . ALA A 1 426 ? 23.373 -23.693 -35.089 1.00 96.19 426 ALA A CA 1
ATOM 3254 C C . ALA A 1 426 ? 22.141 -24.500 -35.535 1.00 96.19 426 ALA A C 1
ATOM 3256 O O . ALA A 1 426 ? 22.176 -25.133 -36.588 1.00 96.19 426 ALA A O 1
ATOM 3257 N N . GLU A 1 427 ? 21.055 -24.419 -34.766 1.00 97.00 427 GLU A N 1
ATOM 3258 C CA . GLU A 1 427 ? 19.777 -25.087 -35.034 1.00 97.00 427 GLU A CA 1
ATOM 3259 C C . GLU A 1 427 ? 19.138 -24.584 -36.339 1.00 97.00 427 GLU A C 1
ATOM 3261 O O . GLU A 1 427 ? 18.900 -25.366 -37.260 1.00 97.00 427 GLU A O 1
ATOM 3266 N N . VAL A 1 428 ? 18.968 -23.264 -36.495 1.00 97.31 428 VAL A N 1
ATOM 3267 C CA . VAL A 1 428 ? 18.328 -22.709 -37.702 1.00 97.31 428 VAL A CA 1
ATOM 3268 C C . VAL A 1 428 ? 19.143 -22.955 -38.972 1.00 97.31 428 VAL A C 1
ATOM 3270 O O . VAL A 1 428 ? 18.565 -23.058 -40.051 1.00 97.31 428 VAL A O 1
ATOM 3273 N N . VAL A 1 429 ? 20.475 -23.055 -38.874 1.00 97.19 429 VAL A N 1
ATOM 3274 C CA . VAL A 1 429 ? 21.343 -23.368 -40.021 1.00 97.19 429 VAL A CA 1
ATOM 3275 C C . VAL A 1 429 ? 21.254 -24.843 -40.401 1.00 97.19 429 VAL A C 1
ATOM 3277 O O . VAL A 1 429 ? 21.219 -25.147 -41.595 1.00 97.19 429 VAL A O 1
ATOM 3280 N N . ALA A 1 430 ? 21.211 -25.746 -39.419 1.00 96.75 430 ALA A N 1
ATOM 3281 C CA . ALA A 1 430 ? 21.096 -27.180 -39.664 1.00 96.75 430 ALA A CA 1
ATOM 3282 C C . ALA A 1 430 ? 19.776 -27.523 -40.370 1.00 96.75 430 ALA A C 1
ATOM 3284 O O . ALA A 1 430 ? 19.788 -28.185 -41.410 1.00 96.75 430 ALA A O 1
ATOM 3285 N N . ASP A 1 431 ? 18.668 -26.983 -39.860 1.00 96.62 431 ASP A N 1
ATOM 3286 C CA . ASP A 1 431 ? 17.317 -27.353 -40.296 1.00 96.62 431 ASP A CA 1
ATOM 3287 C C . ASP A 1 431 ? 16.687 -26.346 -41.274 1.00 96.62 431 ASP A C 1
ATOM 3289 O O . ASP A 1 431 ? 15.586 -26.558 -41.779 1.00 96.62 431 ASP A O 1
ATOM 3293 N N . ARG A 1 432 ? 17.398 -25.254 -41.596 1.00 96.38 432 ARG A N 1
ATOM 3294 C CA . ARG A 1 432 ? 16.935 -24.156 -42.470 1.00 96.38 432 ARG A CA 1
ATOM 3295 C C . ARG A 1 432 ? 15.601 -23.555 -42.017 1.00 96.38 432 ARG A C 1
ATOM 3297 O O . ARG A 1 432 ? 14.732 -23.259 -42.839 1.00 96.38 432 ARG A O 1
ATOM 3304 N N . ILE A 1 433 ? 15.456 -23.354 -40.710 1.00 96.94 433 ILE A N 1
ATOM 3305 C CA . ILE A 1 433 ? 14.227 -22.849 -40.090 1.00 96.94 433 ILE A CA 1
ATOM 3306 C C . ILE A 1 433 ? 13.985 -21.387 -40.517 1.00 96.94 433 ILE A C 1
ATOM 3308 O O . ILE A 1 433 ? 14.887 -20.553 -40.362 1.00 96.94 433 ILE A O 1
ATOM 3312 N N . PRO A 1 434 ? 12.788 -21.033 -41.027 1.00 96.81 434 PRO A N 1
ATOM 3313 C CA . PRO A 1 434 ? 12.441 -19.654 -41.355 1.00 96.81 434 PRO A CA 1
ATOM 3314 C C . PRO A 1 434 ? 12.623 -18.713 -40.161 1.00 96.81 434 PRO A C 1
ATOM 3316 O O . PRO A 1 434 ? 12.048 -18.908 -39.087 1.00 96.81 434 PRO A O 1
ATOM 3319 N N . SER A 1 435 ? 13.440 -17.683 -40.358 1.00 97.62 435 SER A N 1
ATOM 3320 C CA . SER A 1 435 ? 13.922 -16.820 -39.282 1.00 97.62 435 SER A CA 1
ATOM 3321 C C . SER A 1 435 ? 13.764 -15.342 -39.629 1.00 97.62 435 SER A C 1
ATOM 3323 O O . SER A 1 435 ? 13.944 -14.934 -40.774 1.00 97.62 435 SER A O 1
ATOM 3325 N N . PHE A 1 436 ? 13.474 -14.518 -38.627 1.00 96.94 436 PHE A N 1
ATOM 3326 C CA . PHE A 1 436 ? 13.470 -13.066 -38.736 1.00 96.94 436 PHE A CA 1
ATOM 3327 C C . PHE A 1 436 ? 14.806 -12.511 -38.241 1.00 96.94 436 PHE A C 1
ATOM 3329 O O . PHE A 1 436 ? 15.258 -12.806 -37.133 1.00 96.94 436 PHE A O 1
ATOM 3336 N N . ALA A 1 437 ? 15.441 -11.695 -39.073 1.00 95.38 437 ALA A N 1
ATOM 3337 C CA . ALA A 1 437 ? 16.661 -10.975 -38.753 1.00 95.38 437 ALA A CA 1
ATOM 3338 C C . ALA A 1 437 ? 16.729 -9.701 -39.596 1.00 95.38 437 ALA A C 1
ATOM 3340 O O . ALA A 1 437 ? 16.124 -9.619 -40.666 1.00 95.38 437 ALA A O 1
ATOM 3341 N N . GLU A 1 438 ? 17.531 -8.741 -39.150 1.00 91.50 438 GLU A N 1
ATOM 3342 C CA . GLU A 1 438 ? 17.745 -7.472 -39.842 1.00 91.50 438 GLU A CA 1
ATOM 3343 C C . GLU A 1 438 ? 19.242 -7.214 -40.062 1.00 91.50 438 GLU A C 1
ATOM 3345 O O . GLU A 1 438 ? 20.103 -7.852 -39.447 1.00 91.50 438 GLU A O 1
ATOM 3350 N N . GLY A 1 439 ? 19.556 -6.289 -40.974 1.00 89.44 439 GLY A N 1
ATOM 3351 C CA . GLY A 1 439 ? 20.924 -5.847 -41.255 1.00 89.44 439 GLY A CA 1
ATOM 3352 C C . GLY A 1 439 ? 21.894 -6.993 -41.568 1.00 89.44 439 GLY A C 1
ATOM 3353 O O . GLY A 1 439 ? 21.611 -7.867 -42.391 1.00 89.44 439 GLY A O 1
ATOM 3354 N N . GLU A 1 440 ? 23.048 -6.987 -40.897 1.00 88.94 440 GLU A N 1
ATOM 3355 C CA . GLU A 1 440 ? 24.110 -7.989 -41.073 1.00 88.94 440 GLU A CA 1
ATOM 3356 C C . GLU A 1 440 ? 23.652 -9.413 -40.723 1.00 88.94 440 GLU A C 1
ATOM 3358 O O . GLU A 1 440 ? 24.041 -10.364 -41.399 1.00 88.94 440 GLU A O 1
ATOM 3363 N N . GLY A 1 441 ? 22.775 -9.576 -39.724 1.00 91.12 441 GLY A N 1
ATOM 3364 C CA . GLY A 1 441 ? 22.245 -10.889 -39.342 1.00 91.12 441 GLY A CA 1
ATOM 3365 C C . GLY A 1 441 ? 21.408 -11.518 -40.457 1.00 91.12 441 GLY A C 1
ATOM 3366 O O . GLY A 1 441 ? 21.548 -12.703 -40.755 1.00 91.12 441 GLY A O 1
ATOM 3367 N N . ALA A 1 442 ? 20.599 -10.706 -41.143 1.00 94.31 442 ALA A N 1
ATOM 3368 C CA . ALA A 1 442 ? 19.838 -11.154 -42.307 1.00 94.31 442 ALA A CA 1
ATOM 3369 C C . ALA A 1 442 ? 20.752 -11.580 -43.466 1.00 94.31 442 ALA A C 1
ATOM 3371 O O . ALA A 1 442 ? 20.491 -12.591 -44.118 1.00 94.31 442 ALA A O 1
ATOM 3372 N N . ALA A 1 443 ? 21.825 -10.828 -43.734 1.00 95.31 443 ALA A N 1
ATOM 3373 C CA . ALA A 1 443 ? 22.803 -11.191 -44.761 1.00 95.31 443 ALA A CA 1
ATOM 3374 C C . ALA A 1 443 ? 23.497 -12.524 -44.426 1.00 95.31 443 ALA A C 1
ATOM 3376 O O . ALA A 1 443 ? 23.515 -13.435 -45.255 1.00 95.31 443 ALA A O 1
ATOM 3377 N N . TRP A 1 444 ? 23.955 -12.678 -43.181 1.00 95.38 444 TRP A N 1
ATOM 3378 C CA . TRP A 1 444 ? 24.638 -13.879 -42.694 1.00 95.38 444 TRP A CA 1
ATOM 3379 C C . TRP A 1 444 ? 23.784 -15.153 -42.810 1.00 95.38 444 TRP A C 1
ATOM 3381 O O . TRP A 1 444 ? 24.299 -16.213 -43.185 1.00 95.38 444 TRP A O 1
ATOM 3391 N N . LEU A 1 445 ? 22.480 -15.053 -42.513 1.00 96.50 445 LEU A N 1
ATOM 3392 C CA . LEU A 1 445 ? 21.523 -16.159 -42.641 1.00 96.50 445 LEU A CA 1
ATOM 3393 C C . LEU A 1 445 ? 21.281 -16.540 -44.108 1.00 96.50 445 LEU A C 1
ATOM 3395 O O . LEU A 1 445 ? 21.310 -17.727 -44.447 1.00 96.50 445 LEU A O 1
ATOM 3399 N N . ARG A 1 446 ? 21.123 -15.551 -45.001 1.00 96.69 446 ARG A N 1
ATOM 3400 C CA . ARG A 1 446 ? 20.931 -15.794 -46.443 1.00 96.69 446 ARG A CA 1
ATOM 3401 C C . ARG A 1 446 ? 22.136 -16.480 -47.081 1.00 96.69 446 ARG A C 1
ATOM 3403 O O . ARG A 1 446 ? 21.953 -17.421 -47.850 1.00 96.69 446 ARG A O 1
ATOM 3410 N N . GLU A 1 447 ? 23.356 -16.075 -46.724 1.00 97.19 447 GLU A N 1
ATOM 3411 C CA . GLU A 1 447 ? 24.594 -16.731 -47.183 1.00 97.19 447 GLU A CA 1
ATOM 3412 C C . GLU A 1 447 ? 24.631 -18.227 -46.836 1.00 97.19 447 GLU A C 1
ATOM 3414 O O . GLU A 1 447 ? 25.162 -19.040 -47.593 1.00 97.19 447 GLU A O 1
ATOM 3419 N N . ARG A 1 448 ? 24.018 -18.607 -45.709 1.00 97.12 448 ARG A N 1
ATOM 3420 C CA . ARG A 1 448 ? 23.916 -19.992 -45.219 1.00 97.12 448 ARG A CA 1
ATOM 3421 C C . ARG A 1 448 ? 22.638 -20.700 -45.655 1.00 97.12 448 ARG A C 1
ATOM 3423 O O . ARG A 1 448 ? 22.367 -21.806 -45.197 1.00 97.12 448 ARG A O 1
ATOM 3430 N N . ARG A 1 449 ? 21.892 -20.101 -46.589 1.00 96.25 449 ARG A N 1
ATOM 3431 C CA . ARG A 1 449 ? 20.642 -20.637 -47.148 1.00 96.25 449 ARG A CA 1
ATOM 3432 C C . ARG A 1 449 ? 19.546 -20.850 -46.095 1.00 96.25 449 ARG A C 1
ATOM 3434 O O . ARG A 1 449 ? 18.692 -21.715 -46.282 1.00 96.25 449 ARG A O 1
ATOM 3441 N N . VAL A 1 450 ? 19.558 -20.066 -45.017 1.00 97.44 450 VAL A N 1
ATOM 3442 C CA . VAL A 1 450 ? 18.441 -19.992 -44.067 1.00 97.44 450 VAL A CA 1
ATOM 3443 C C . VAL A 1 450 ? 17.418 -18.978 -44.602 1.00 97.44 450 VAL A C 1
ATOM 3445 O O . VAL A 1 450 ? 17.816 -17.859 -44.950 1.00 97.44 450 VAL A O 1
ATOM 3448 N N . PRO A 1 451 ? 16.120 -19.325 -44.706 1.00 97.19 451 PRO A N 1
ATOM 3449 C CA . PRO A 1 451 ? 15.093 -18.393 -45.162 1.00 97.19 451 PRO A CA 1
ATOM 3450 C C . PRO A 1 451 ? 14.944 -17.217 -44.189 1.00 97.19 451 PRO A C 1
ATOM 3452 O O . PRO A 1 451 ? 14.621 -17.415 -43.019 1.00 97.19 451 PRO A O 1
ATOM 3455 N N . VAL A 1 452 ? 15.155 -15.992 -44.681 1.00 97.56 452 VAL A N 1
ATOM 3456 C CA . VAL A 1 452 ? 14.871 -14.765 -43.922 1.00 97.56 452 VAL A CA 1
ATOM 3457 C C . VAL A 1 452 ? 13.487 -14.262 -44.309 1.00 97.56 452 VAL A C 1
ATOM 3459 O O . VAL A 1 452 ? 13.299 -13.830 -45.447 1.00 97.56 452 VAL A O 1
ATOM 3462 N N . VAL A 1 453 ? 12.544 -14.333 -43.372 1.00 96.94 453 VAL A N 1
ATOM 3463 C CA . VAL A 1 453 ? 11.109 -14.079 -43.592 1.00 96.94 453 VAL A CA 1
ATOM 3464 C C . VAL A 1 453 ? 10.583 -12.967 -42.679 1.00 96.94 453 VAL A C 1
ATOM 3466 O O . VAL A 1 453 ? 11.297 -12.479 -41.800 1.00 96.94 453 VAL A O 1
ATOM 3469 N N . ALA A 1 454 ? 9.336 -12.542 -42.893 1.00 94.75 454 ALA A N 1
ATOM 3470 C CA . ALA A 1 454 ? 8.686 -11.553 -42.038 1.00 94.75 454 ALA A CA 1
ATOM 3471 C C . ALA A 1 454 ? 8.480 -12.092 -40.602 1.00 94.75 454 ALA A C 1
ATOM 3473 O O . ALA A 1 454 ? 8.349 -13.306 -40.413 1.00 94.75 454 ALA A O 1
ATOM 3474 N N . PRO A 1 455 ? 8.362 -11.222 -39.577 1.00 94.12 455 PRO A N 1
ATOM 3475 C CA . PRO A 1 455 ? 8.105 -11.652 -38.195 1.00 94.12 455 PRO A CA 1
ATOM 3476 C C . PRO A 1 455 ? 6.880 -12.575 -38.051 1.00 94.12 455 PRO A C 1
ATOM 3478 O O . PRO A 1 455 ? 6.892 -13.515 -37.257 1.00 94.12 455 PRO A O 1
ATOM 3481 N N . ALA A 1 456 ? 5.846 -12.345 -38.869 1.00 92.56 456 ALA A N 1
ATOM 3482 C CA . ALA A 1 456 ? 4.608 -13.128 -38.916 1.00 92.56 456 ALA A CA 1
ATOM 3483 C C . ALA A 1 456 ? 4.761 -14.533 -39.533 1.00 92.56 456 ALA A C 1
ATOM 3485 O O . ALA A 1 456 ? 3.835 -15.335 -39.463 1.00 92.56 456 ALA A O 1
ATOM 3486 N N . GLU A 1 457 ? 5.927 -14.874 -40.079 1.00 94.00 457 GLU A N 1
ATOM 3487 C CA . GLU A 1 457 ? 6.233 -16.187 -40.671 1.00 94.00 457 GLU A CA 1
ATOM 3488 C C . GLU A 1 457 ? 7.403 -16.886 -39.961 1.00 94.00 457 GLU A C 1
ATOM 3490 O O . GLU A 1 457 ? 7.549 -18.100 -40.065 1.00 94.00 457 GLU A O 1
ATOM 3495 N N . ALA A 1 458 ? 8.215 -16.132 -39.217 1.00 95.12 458 ALA A N 1
ATOM 3496 C CA . ALA A 1 458 ? 9.401 -16.635 -38.540 1.00 95.12 458 ALA A CA 1
ATOM 3497 C C . ALA A 1 458 ? 9.086 -17.386 -37.240 1.00 95.12 458 ALA A C 1
ATOM 3499 O O . ALA A 1 458 ? 8.278 -16.937 -36.424 1.00 95.12 458 ALA A O 1
ATOM 3500 N N . GLU A 1 459 ? 9.815 -18.477 -37.015 1.00 94.94 459 GLU A N 1
ATOM 3501 C CA . GLU A 1 459 ? 9.844 -19.193 -35.734 1.00 94.94 459 GLU A CA 1
ATOM 3502 C C . GLU A 1 459 ? 10.928 -18.630 -34.798 1.00 94.94 459 GLU A C 1
ATOM 3504 O O . GLU A 1 459 ? 10.711 -18.497 -33.591 1.00 94.94 459 GLU A O 1
ATOM 3509 N N . TYR A 1 460 ? 12.069 -18.228 -35.372 1.00 97.06 460 TYR A N 1
ATOM 3510 C CA . TYR A 1 460 ? 13.207 -17.646 -34.658 1.00 97.06 460 TYR A CA 1
ATOM 3511 C C . TYR A 1 460 ? 13.371 -16.170 -34.984 1.00 97.06 460 TYR A C 1
ATOM 3513 O O . TYR A 1 460 ? 13.379 -15.775 -36.148 1.00 97.06 460 TYR A O 1
ATOM 3521 N N . TRP A 1 461 ? 13.551 -15.353 -33.954 1.00 96.75 461 TRP A N 1
ATOM 3522 C CA . TRP A 1 461 ? 13.814 -13.925 -34.064 1.00 96.75 461 TRP A CA 1
ATOM 3523 C C . TRP A 1 461 ? 15.215 -13.614 -33.534 1.00 96.75 461 TRP A C 1
ATOM 3525 O O . TRP A 1 461 ? 15.498 -13.735 -32.339 1.00 96.75 461 TRP A O 1
ATOM 3535 N N . PHE A 1 462 ? 16.084 -13.170 -34.441 1.00 96.50 462 PHE A N 1
ATOM 3536 C CA . PHE A 1 462 ? 17.437 -12.681 -34.148 1.00 96.50 462 PHE A CA 1
ATOM 3537 C C . PHE A 1 462 ? 17.504 -11.149 -34.028 1.00 96.50 462 PHE A C 1
ATOM 3539 O O . PHE A 1 462 ? 18.538 -10.584 -33.666 1.00 96.50 462 PHE A O 1
ATOM 3546 N N . ALA A 1 463 ? 16.386 -10.484 -34.312 1.00 94.31 463 ALA A N 1
ATOM 3547 C CA . ALA A 1 463 ? 16.121 -9.072 -34.078 1.00 94.31 463 ALA A CA 1
ATOM 3548 C C . ALA A 1 463 ? 14.687 -8.920 -33.547 1.00 94.31 463 ALA A C 1
ATOM 3550 O O . ALA A 1 463 ? 13.874 -9.834 -33.675 1.00 94.31 463 ALA A O 1
ATOM 3551 N N . VAL A 1 464 ? 14.373 -7.773 -32.950 1.00 94.06 464 VAL A N 1
ATOM 3552 C CA . VAL A 1 464 ? 13.004 -7.448 -32.527 1.00 94.06 464 VAL A CA 1
ATOM 3553 C C . VAL A 1 464 ? 12.446 -6.426 -33.516 1.00 94.06 464 VAL A C 1
ATOM 3555 O O . VAL A 1 464 ? 13.149 -5.451 -33.772 1.00 94.06 464 VAL A O 1
ATOM 3558 N N . PRO A 1 465 ? 11.229 -6.611 -34.060 1.00 93.25 465 PRO A N 1
ATOM 3559 C CA . PRO A 1 465 ? 10.674 -5.692 -35.048 1.00 93.25 465 PRO A CA 1
ATOM 3560 C C . PRO A 1 465 ? 10.615 -4.244 -34.542 1.00 93.25 465 PRO A C 1
ATOM 3562 O O . PRO A 1 465 ? 10.294 -3.990 -33.376 1.00 93.25 465 PRO A O 1
ATOM 3565 N N . GLU A 1 466 ? 10.893 -3.291 -35.430 1.00 90.56 466 GLU A N 1
ATOM 3566 C CA . GLU A 1 466 ? 10.751 -1.853 -35.152 1.00 90.56 466 GLU A CA 1
ATOM 3567 C C . GLU A 1 466 ? 9.387 -1.280 -35.583 1.00 90.56 466 GLU A C 1
ATOM 3569 O O . GLU A 1 466 ? 9.085 -0.132 -35.269 1.00 90.56 466 GLU A O 1
ATOM 3574 N N . ALA A 1 467 ? 8.555 -2.091 -36.243 1.00 91.38 467 ALA A N 1
ATOM 3575 C CA . ALA A 1 467 ? 7.173 -1.784 -36.616 1.00 91.38 467 ALA A CA 1
ATOM 3576 C C . ALA A 1 467 ? 6.179 -2.659 -35.832 1.00 91.38 467 ALA A C 1
ATOM 3578 O O . ALA A 1 467 ? 6.561 -3.704 -35.301 1.00 91.38 467 ALA A O 1
ATOM 3579 N N . CYS A 1 468 ? 4.907 -2.262 -35.756 1.00 93.38 468 CYS A N 1
ATOM 3580 C CA . CYS A 1 468 ? 3.847 -3.037 -35.113 1.00 93.38 468 CYS A CA 1
ATOM 3581 C C . CYS A 1 468 ? 3.740 -4.437 -35.734 1.00 93.38 468 CYS A C 1
ATOM 3583 O O . CYS A 1 468 ? 3.803 -4.621 -36.948 1.00 93.38 468 CYS A O 1
ATOM 3585 N N . PHE A 1 469 ? 3.567 -5.440 -34.875 1.00 93.38 469 PHE A N 1
ATOM 3586 C CA . PHE A 1 469 ? 3.550 -6.848 -35.261 1.00 93.38 469 PHE A CA 1
ATOM 3587 C C . PHE A 1 469 ? 2.466 -7.633 -34.516 1.00 93.38 469 PHE A C 1
ATOM 3589 O O . PHE A 1 469 ? 1.915 -7.182 -33.503 1.00 93.38 469 PHE A O 1
ATOM 3596 N N . GLU A 1 470 ? 2.161 -8.829 -35.014 1.00 90.81 470 GLU A N 1
ATOM 3597 C CA . GLU A 1 470 ? 1.254 -9.774 -34.363 1.00 90.81 470 GLU A CA 1
ATOM 3598 C C . GLU A 1 470 ? 1.991 -10.635 -33.333 1.00 90.81 470 GLU A C 1
ATOM 3600 O O . GLU A 1 470 ? 3.102 -11.110 -33.568 1.00 90.81 470 GLU A O 1
ATOM 3605 N N . LEU A 1 471 ? 1.366 -10.831 -32.170 1.00 88.25 471 LEU A N 1
ATOM 3606 C CA . LEU A 1 471 ? 1.916 -11.678 -31.117 1.00 88.25 471 LEU A CA 1
ATOM 3607 C C . LEU A 1 471 ? 1.682 -13.148 -31.456 1.00 88.25 471 LEU A C 1
ATOM 3609 O O . LEU A 1 471 ? 0.560 -13.553 -31.749 1.00 88.25 471 LEU A O 1
ATOM 3613 N N . ARG A 1 472 ? 2.738 -13.949 -31.353 1.00 88.31 472 ARG A N 1
ATOM 3614 C CA . ARG A 1 472 ? 2.718 -15.388 -31.610 1.00 88.31 472 ARG A CA 1
ATOM 3615 C C . ARG A 1 472 ? 3.765 -16.101 -30.753 1.00 88.31 472 ARG A C 1
ATOM 3617 O O . ARG A 1 472 ? 4.677 -15.435 -30.256 1.00 88.31 472 ARG A O 1
ATOM 3624 N N . PRO A 1 473 ? 3.676 -17.433 -30.602 1.00 91.75 473 PRO A N 1
ATOM 3625 C CA . PRO A 1 473 ? 4.801 -18.230 -30.134 1.00 91.75 473 PRO A CA 1
ATOM 3626 C C . PRO A 1 473 ? 6.050 -17.925 -30.959 1.00 91.75 473 PRO A C 1
ATOM 3628 O O . PRO A 1 473 ? 5.988 -17.931 -32.191 1.00 91.75 473 PRO A O 1
ATOM 3631 N N . VAL A 1 474 ? 7.152 -17.621 -30.279 1.00 93.88 474 VAL A N 1
ATOM 3632 C CA . VAL A 1 474 ? 8.398 -17.199 -30.922 1.00 93.88 474 VAL A CA 1
ATOM 3633 C C . VAL A 1 474 ? 9.600 -17.539 -30.054 1.00 93.88 474 VAL A C 1
ATOM 3635 O O . VAL A 1 474 ? 9.554 -17.425 -28.825 1.00 93.88 474 VAL A O 1
ATOM 3638 N N . VAL A 1 475 ? 10.696 -17.923 -30.702 1.00 96.31 475 VAL A N 1
ATOM 3639 C CA . VAL A 1 475 ? 11.998 -18.079 -30.060 1.00 96.31 475 VAL A CA 1
ATOM 3640 C C . VAL A 1 475 ? 12.820 -16.811 -30.269 1.00 96.31 475 VAL A C 1
ATOM 3642 O O . VAL A 1 475 ? 13.161 -16.459 -31.396 1.00 96.31 475 VAL A O 1
ATOM 3645 N N . LEU A 1 476 ? 13.166 -16.125 -29.182 1.00 96.44 476 LEU A N 1
ATOM 3646 C CA . LEU A 1 476 ? 14.060 -14.970 -29.208 1.00 96.44 476 LEU A CA 1
ATOM 3647 C C . LEU A 1 476 ? 15.499 -15.424 -28.959 1.00 96.44 476 LEU A C 1
ATOM 3649 O O . LEU A 1 476 ? 15.802 -16.035 -27.932 1.00 96.44 476 LEU A O 1
ATOM 3653 N N . ALA A 1 477 ? 16.387 -15.065 -29.883 1.00 96.69 477 ALA A N 1
ATOM 3654 C CA . ALA A 1 477 ? 17.821 -15.315 -29.810 1.00 96.69 477 ALA A CA 1
ATOM 3655 C C . ALA A 1 477 ? 18.575 -14.030 -30.179 1.00 96.69 477 ALA A C 1
ATOM 3657 O O . ALA A 1 477 ? 19.015 -13.824 -31.307 1.00 96.69 477 ALA A O 1
ATOM 3658 N N . LEU A 1 478 ? 18.683 -13.117 -29.217 1.00 95.69 478 LEU A N 1
ATOM 3659 C CA . LEU A 1 478 ? 19.215 -11.774 -29.422 1.00 95.69 478 LEU A CA 1
ATOM 3660 C C . LEU A 1 478 ? 20.715 -11.710 -29.120 1.00 95.69 478 LEU A C 1
ATOM 3662 O O . LEU A 1 478 ? 21.180 -12.146 -28.065 1.00 95.69 478 LEU A O 1
ATOM 3666 N N . GLY A 1 479 ? 21.468 -11.109 -30.041 1.00 93.00 479 GLY A N 1
ATOM 3667 C CA . GLY A 1 479 ? 22.873 -10.767 -29.833 1.00 93.00 479 GLY A CA 1
ATOM 3668 C C . GLY A 1 479 ? 23.076 -9.433 -29.120 1.00 93.00 479 GLY A C 1
ATOM 3669 O O . GLY A 1 479 ? 22.165 -8.613 -28.997 1.00 93.00 479 GLY A O 1
ATOM 3670 N N . ASP A 1 480 ? 24.317 -9.166 -28.716 1.00 91.00 480 ASP A N 1
ATOM 3671 C CA . ASP A 1 480 ? 24.680 -7.942 -27.996 1.00 91.00 480 ASP A CA 1
ATOM 3672 C C . ASP A 1 480 ? 24.334 -6.655 -28.750 1.00 91.00 480 ASP A C 1
ATOM 3674 O O . ASP A 1 480 ? 23.971 -5.652 -28.137 1.00 91.00 480 ASP A O 1
ATOM 3678 N N . GLN A 1 481 ? 24.448 -6.657 -30.080 1.00 88.81 481 GLN A N 1
ATOM 3679 C CA . GLN A 1 481 ? 24.084 -5.502 -30.897 1.00 88.81 481 GLN A CA 1
ATOM 3680 C C . GLN A 1 481 ? 22.579 -5.222 -30.841 1.00 88.81 481 GLN A C 1
ATOM 3682 O O . GLN A 1 481 ? 22.204 -4.069 -30.635 1.00 88.81 481 GLN A O 1
ATOM 3687 N N . ALA A 1 482 ? 21.739 -6.257 -30.945 1.00 90.31 482 ALA A N 1
ATOM 3688 C CA . ALA A 1 482 ? 20.286 -6.133 -30.835 1.00 90.31 482 ALA A CA 1
ATOM 3689 C C . ALA A 1 482 ? 19.876 -5.661 -29.430 1.00 90.31 482 ALA A C 1
ATOM 3691 O O . ALA A 1 482 ? 19.108 -4.712 -29.286 1.00 90.31 482 ALA A O 1
ATOM 3692 N N . LEU A 1 483 ? 20.472 -6.239 -28.381 1.00 92.56 483 LEU A N 1
ATOM 3693 C CA . LEU A 1 483 ? 20.227 -5.819 -26.997 1.00 92.56 483 LEU A CA 1
ATOM 3694 C C . LEU A 1 483 ? 20.663 -4.367 -26.747 1.00 92.56 483 LEU A C 1
ATOM 3696 O O . LEU A 1 483 ? 19.958 -3.615 -26.074 1.00 92.56 483 LEU A O 1
ATOM 3700 N N . ARG A 1 484 ? 21.805 -3.941 -27.305 1.00 89.56 484 ARG A N 1
ATOM 3701 C CA . ARG A 1 484 ? 22.246 -2.539 -27.241 1.00 89.56 484 ARG A CA 1
ATOM 3702 C C . ARG A 1 484 ? 21.311 -1.608 -28.003 1.00 89.56 484 ARG A C 1
ATOM 3704 O O . ARG A 1 484 ? 21.094 -0.500 -27.529 1.00 89.56 484 ARG A O 1
ATOM 3711 N N . ALA A 1 485 ? 20.784 -2.023 -29.154 1.00 88.31 485 ALA A N 1
ATOM 3712 C CA . ALA A 1 485 ? 19.829 -1.230 -29.923 1.00 88.31 485 ALA A CA 1
ATOM 3713 C C . ALA A 1 485 ? 18.531 -1.008 -29.131 1.00 88.31 485 ALA A C 1
ATOM 3715 O O . ALA A 1 485 ? 18.108 0.135 -28.977 1.00 88.31 485 ALA A O 1
ATOM 3716 N N . LEU A 1 486 ? 17.983 -2.066 -28.521 1.00 89.88 486 LEU A N 1
ATOM 3717 C CA . LEU A 1 486 ? 16.808 -1.982 -27.646 1.00 89.88 486 LEU A CA 1
ATOM 3718 C C . LEU A 1 486 ? 17.017 -1.040 -26.451 1.00 89.88 486 LEU A C 1
ATOM 3720 O O . LEU A 1 486 ? 16.109 -0.297 -26.083 1.00 89.88 486 LEU A O 1
ATOM 3724 N N . ALA A 1 487 ? 18.217 -1.038 -25.864 1.00 84.75 487 ALA A N 1
ATOM 3725 C CA . ALA A 1 487 ? 18.525 -0.232 -24.684 1.00 84.75 487 ALA A CA 1
ATOM 3726 C C . ALA A 1 487 ? 18.681 1.280 -24.961 1.00 84.75 487 ALA A C 1
ATOM 3728 O O . ALA A 1 487 ? 18.725 2.077 -24.012 1.00 84.75 487 ALA A O 1
ATOM 3729 N N . ARG A 1 488 ? 18.781 1.696 -26.234 1.00 86.69 488 ARG A N 1
ATOM 3730 C CA . ARG A 1 488 ? 18.957 3.106 -26.611 1.00 86.69 488 ARG A CA 1
ATOM 3731 C C . ARG A 1 488 ? 17.705 3.917 -26.290 1.00 86.69 488 ARG A C 1
ATOM 3733 O O . ARG A 1 488 ? 16.588 3.551 -26.650 1.00 86.69 488 ARG A O 1
ATOM 3740 N N . ALA A 1 489 ? 17.916 5.061 -25.643 1.00 83.25 489 ALA A N 1
ATOM 3741 C CA . ALA A 1 489 ? 16.852 6.024 -25.410 1.00 83.25 489 ALA A CA 1
ATOM 3742 C C . ALA A 1 489 ? 16.410 6.655 -26.733 1.00 83.25 489 ALA A C 1
ATOM 3744 O O . ALA A 1 489 ? 17.247 7.156 -27.485 1.00 83.25 489 ALA A O 1
ATOM 3745 N N . ARG A 1 490 ? 15.099 6.655 -26.996 1.00 88.38 490 ARG A N 1
ATOM 3746 C CA . ARG A 1 490 ? 14.522 7.309 -28.183 1.00 88.38 490 ARG A CA 1
ATOM 3747 C C . ARG A 1 490 ? 14.269 8.798 -27.946 1.00 88.38 490 ARG A C 1
ATOM 3749 O O . ARG A 1 490 ? 14.399 9.600 -28.863 1.00 88.38 490 ARG A O 1
ATOM 3756 N N . VAL A 1 491 ? 13.961 9.169 -26.703 1.00 88.44 491 VAL A N 1
ATOM 3757 C CA . VAL A 1 491 ? 13.786 10.553 -26.242 1.00 88.44 491 VAL A CA 1
ATOM 3758 C C . VAL A 1 491 ? 14.345 10.730 -24.828 1.00 88.44 491 VAL A C 1
ATOM 3760 O O . VAL A 1 491 ? 14.516 9.756 -24.097 1.00 88.44 491 VAL A O 1
ATOM 3763 N N . SER A 1 492 ? 14.655 11.970 -24.443 1.00 88.00 492 SER A N 1
ATOM 3764 C CA . SER A 1 492 ? 15.027 12.350 -23.072 1.00 88.00 492 SER A CA 1
ATOM 3765 C C . SER A 1 492 ? 14.765 13.835 -22.820 1.00 88.00 492 SER A C 1
ATOM 3767 O O . SER A 1 492 ? 14.720 14.634 -23.759 1.00 88.00 492 SER A O 1
ATOM 3769 N N . ARG A 1 493 ? 14.636 14.249 -21.554 1.00 86.38 493 ARG A N 1
ATOM 3770 C CA . ARG A 1 493 ? 14.543 15.675 -21.189 1.00 86.38 493 ARG A CA 1
ATOM 3771 C C . ARG A 1 493 ? 15.760 16.476 -21.623 1.00 86.38 493 ARG A C 1
ATOM 3773 O O . ARG A 1 493 ? 15.620 17.632 -22.014 1.00 86.38 493 ARG A O 1
ATOM 3780 N N . ALA A 1 494 ? 16.953 15.886 -21.556 1.00 86.81 494 ALA A N 1
ATOM 3781 C CA . ALA A 1 494 ? 18.172 16.547 -22.013 1.00 86.81 494 ALA A CA 1
ATOM 3782 C C . ALA A 1 494 ? 18.108 16.833 -23.522 1.00 86.81 494 ALA A C 1
ATOM 3784 O O . ALA A 1 494 ? 18.406 17.951 -23.944 1.00 86.81 494 ALA A O 1
ATOM 3785 N N . GLY A 1 495 ? 17.644 15.856 -24.311 1.00 89.56 495 GLY A N 1
ATOM 3786 C CA . GLY A 1 495 ? 17.429 16.019 -25.747 1.00 89.56 495 GLY A CA 1
ATOM 3787 C C . GLY A 1 495 ? 16.334 17.036 -26.072 1.00 89.56 495 GLY A C 1
ATOM 3788 O O . GLY A 1 495 ? 16.533 17.870 -26.949 1.00 89.56 495 GLY A O 1
ATOM 3789 N N . PHE A 1 496 ? 15.237 17.059 -25.308 1.00 90.69 496 PHE A N 1
ATOM 3790 C CA . PHE A 1 496 ? 14.185 18.066 -25.470 1.00 90.69 496 PHE A CA 1
ATOM 3791 C C . PHE A 1 496 ? 14.703 19.492 -25.228 1.00 90.69 496 PHE A C 1
ATOM 3793 O O . PHE A 1 496 ? 14.492 20.371 -26.060 1.00 90.69 496 PHE A O 1
ATOM 3800 N N . ARG A 1 497 ? 15.453 19.722 -24.139 1.00 91.00 497 ARG A N 1
ATOM 3801 C CA . ARG A 1 497 ? 16.054 21.040 -23.850 1.00 91.00 497 ARG A CA 1
ATOM 3802 C C . ARG A 1 497 ? 17.050 21.472 -24.922 1.00 91.00 497 ARG A C 1
ATOM 3804 O O . ARG A 1 497 ? 17.133 22.652 -25.250 1.00 91.00 497 ARG A O 1
ATOM 3811 N N . GLU A 1 498 ? 17.829 20.532 -25.451 1.00 92.19 498 GLU A N 1
ATOM 3812 C CA . GLU A 1 498 ? 18.734 20.812 -26.565 1.00 92.19 498 GLU A CA 1
ATOM 3813 C C . GLU A 1 498 ? 17.963 21.193 -27.830 1.00 92.19 498 GLU A C 1
ATOM 3815 O O . GLU A 1 498 ? 18.299 22.178 -28.485 1.00 92.19 498 GLU A O 1
ATOM 3820 N N . ALA A 1 499 ? 16.877 20.486 -28.135 1.00 91.88 499 ALA A N 1
ATOM 3821 C CA . ALA A 1 499 ? 16.013 20.829 -29.252 1.00 91.88 499 ALA A CA 1
ATOM 3822 C C . ALA A 1 499 ? 15.367 22.218 -29.077 1.00 91.88 499 ALA A C 1
ATOM 3824 O O . ALA A 1 499 ? 15.329 22.988 -30.035 1.00 91.88 499 ALA A O 1
ATOM 3825 N N . GLN A 1 500 ? 14.937 22.592 -27.863 1.00 92.31 500 GLN A N 1
ATOM 3826 C CA . GLN A 1 500 ? 14.446 23.949 -27.573 1.00 92.31 500 GLN A CA 1
ATOM 3827 C C . GLN A 1 500 ? 15.514 25.010 -27.877 1.00 92.31 500 GLN A C 1
ATOM 3829 O O . GLN A 1 500 ? 15.229 25.980 -28.576 1.00 92.31 500 GLN A O 1
ATOM 3834 N N . ARG A 1 501 ? 16.761 24.806 -27.424 1.00 93.00 501 ARG A N 1
ATOM 3835 C CA . ARG A 1 501 ? 17.877 25.725 -27.720 1.00 93.00 501 ARG A CA 1
ATOM 3836 C C . ARG A 1 501 ? 18.134 25.855 -29.218 1.00 93.00 501 ARG A C 1
ATOM 3838 O O . ARG A 1 501 ? 18.289 26.969 -29.713 1.00 93.00 501 ARG A O 1
ATOM 3845 N N . ARG A 1 502 ? 18.143 24.734 -29.946 1.00 94.31 502 ARG A N 1
ATOM 3846 C CA . ARG A 1 502 ? 18.328 24.716 -31.405 1.00 94.31 502 ARG A CA 1
ATOM 3847 C C . ARG A 1 502 ? 17.205 25.456 -32.128 1.00 94.31 502 ARG A C 1
ATOM 3849 O O . ARG A 1 502 ? 17.505 26.243 -33.020 1.00 94.31 502 ARG A O 1
ATOM 3856 N N . ARG A 1 503 ? 15.948 25.285 -31.697 1.00 91.31 503 ARG A N 1
ATOM 3857 C CA . ARG A 1 503 ? 14.788 26.015 -32.239 1.00 91.31 503 ARG A CA 1
ATOM 3858 C C . ARG A 1 503 ? 14.959 27.524 -32.078 1.00 91.31 503 ARG A C 1
ATOM 3860 O O . ARG A 1 503 ? 14.794 28.254 -33.049 1.00 91.31 503 ARG A O 1
ATOM 3867 N N . THR A 1 504 ? 15.338 27.981 -30.885 1.00 91.81 504 THR A N 1
ATOM 3868 C CA . THR A 1 504 ? 15.585 29.407 -30.611 1.00 91.81 504 THR A CA 1
ATOM 3869 C C . THR A 1 504 ? 16.751 29.961 -31.432 1.00 91.81 504 THR A C 1
ATOM 3871 O O . THR A 1 504 ? 16.711 31.109 -31.859 1.00 91.81 504 THR A O 1
ATOM 3874 N N . ALA A 1 505 ? 17.770 29.142 -31.700 1.00 93.88 505 ALA A N 1
ATOM 3875 C CA . ALA A 1 505 ? 18.926 29.511 -32.515 1.00 93.88 505 ALA A CA 1
ATOM 3876 C C . ALA A 1 505 ? 18.695 29.396 -34.039 1.00 93.88 505 ALA A C 1
ATOM 3878 O O . ALA A 1 505 ? 19.629 29.624 -34.804 1.00 93.88 505 ALA A O 1
ATOM 3879 N N . GLY A 1 506 ? 17.497 29.009 -34.498 1.00 92.81 506 GLY A N 1
ATOM 3880 C CA . GLY A 1 506 ? 17.213 28.784 -35.923 1.00 92.81 506 GLY A CA 1
ATOM 3881 C C . GLY A 1 506 ? 17.975 27.600 -36.535 1.00 92.81 506 GLY A C 1
ATOM 3882 O O . GLY A 1 506 ? 18.153 27.538 -37.749 1.00 92.81 506 GLY A O 1
ATOM 3883 N N . LEU A 1 507 ? 18.454 26.668 -35.706 1.00 94.25 507 LEU A N 1
ATOM 3884 C CA . LEU A 1 507 ? 19.203 25.490 -36.136 1.00 94.25 507 LEU A CA 1
ATOM 3885 C C . LEU A 1 507 ? 18.261 24.315 -36.456 1.00 94.25 507 LEU A C 1
ATOM 3887 O O . LEU A 1 507 ? 17.208 24.186 -35.826 1.00 94.25 507 LEU A O 1
ATOM 3891 N N . PRO A 1 508 ? 18.656 23.394 -37.359 1.00 91.50 508 PRO A N 1
ATOM 3892 C CA . PRO A 1 508 ? 17.869 22.199 -37.660 1.00 91.50 508 PRO A CA 1
ATOM 3893 C C . PRO A 1 508 ? 17.594 21.364 -36.409 1.00 91.50 508 PRO A C 1
ATOM 3895 O O . PRO A 1 508 ? 18.503 21.141 -35.597 1.00 91.50 508 PRO A O 1
ATOM 3898 N N . LEU A 1 509 ? 16.361 20.874 -36.278 1.00 90.12 509 LEU A N 1
ATOM 3899 C CA . LEU A 1 509 ? 15.933 20.020 -35.173 1.00 90.12 509 LEU A CA 1
ATOM 3900 C C . LEU A 1 509 ? 16.136 18.542 -35.534 1.00 90.12 509 LEU A C 1
ATOM 3902 O O . LEU A 1 509 ? 15.707 18.122 -36.607 1.00 90.12 509 LEU A O 1
ATOM 3906 N N . PRO A 1 510 ? 16.791 17.744 -34.673 1.00 86.31 510 PRO A N 1
ATOM 3907 C CA . PRO A 1 510 ? 16.905 16.311 -34.906 1.00 86.31 510 PRO A CA 1
ATOM 3908 C C . PRO A 1 510 ? 15.541 15.627 -34.699 1.00 86.31 510 PRO A C 1
ATOM 3910 O O . PRO A 1 510 ? 14.889 15.904 -33.686 1.00 86.31 510 PRO A O 1
ATOM 3913 N N . PRO A 1 511 ? 15.123 14.697 -35.577 1.00 86.50 511 PRO A N 1
ATOM 3914 C CA . PRO A 1 511 ? 13.981 13.834 -35.299 1.00 86.50 511 PRO A CA 1
ATOM 3915 C C . PRO A 1 511 ? 14.195 13.040 -33.997 1.00 86.50 511 PRO A C 1
ATOM 3917 O O . PRO A 1 511 ? 15.333 12.659 -33.702 1.00 86.50 511 PRO A O 1
ATOM 3920 N N . PRO A 1 512 ? 13.148 12.778 -33.195 1.00 91.00 512 PRO A N 1
ATOM 3921 C CA . PRO A 1 512 ? 11.743 13.157 -33.395 1.00 91.00 512 PRO A CA 1
ATOM 3922 C C . PRO A 1 512 ? 11.373 14.509 -32.742 1.00 91.00 512 PRO A C 1
ATOM 3924 O O . PRO A 1 512 ? 10.200 14.781 -32.479 1.00 91.00 512 PRO A O 1
ATOM 3927 N N . TYR A 1 513 ? 12.360 15.341 -32.380 1.00 92.31 513 TYR A N 1
ATOM 3928 C CA . TYR A 1 513 ? 12.121 16.532 -31.559 1.00 92.31 513 TYR A CA 1
ATOM 3929 C C . TYR A 1 513 ? 11.468 17.697 -32.303 1.00 92.31 513 TYR A C 1
ATOM 3931 O O . TYR A 1 513 ? 10.906 18.578 -31.658 1.00 92.31 513 TYR A O 1
ATOM 3939 N N . ASP A 1 514 ? 11.507 17.698 -33.630 1.00 90.62 514 ASP A N 1
ATOM 3940 C CA . ASP A 1 514 ? 10.710 18.579 -34.481 1.00 90.62 514 ASP A CA 1
ATOM 3941 C C . ASP A 1 514 ? 9.210 18.424 -34.189 1.00 90.62 514 ASP A C 1
ATOM 3943 O O . ASP A 1 514 ? 8.536 19.404 -33.862 1.00 90.62 514 ASP A O 1
ATOM 3947 N N . ARG A 1 515 ? 8.716 17.180 -34.189 1.00 91.25 515 ARG A N 1
ATOM 3948 C CA . ARG A 1 515 ? 7.324 16.851 -33.868 1.00 91.25 515 ARG A CA 1
ATOM 3949 C C . ARG A 1 515 ? 7.013 17.070 -32.390 1.00 91.25 515 ARG A C 1
ATOM 3951 O O . ARG A 1 515 ? 6.023 17.716 -32.057 1.00 91.25 515 ARG A O 1
ATOM 3958 N N . VAL A 1 516 ? 7.882 16.593 -31.496 1.00 93.00 516 VAL A N 1
ATOM 3959 C CA . VAL A 1 516 ? 7.681 16.752 -30.045 1.00 93.00 516 VAL A CA 1
ATOM 3960 C C . VAL A 1 516 ? 7.549 18.229 -29.660 1.00 93.00 516 VAL A C 1
ATOM 3962 O O . VAL A 1 516 ? 6.655 18.577 -28.897 1.00 93.00 516 VAL A O 1
ATOM 3965 N N . LEU A 1 517 ? 8.389 19.119 -30.198 1.00 92.19 517 LEU A N 1
ATOM 3966 C CA . LEU A 1 517 ? 8.318 20.554 -29.896 1.00 92.19 517 LEU A CA 1
ATOM 3967 C C . LEU A 1 517 ? 7.097 21.254 -30.497 1.00 92.19 517 LEU A C 1
ATOM 3969 O O . LEU A 1 517 ? 6.700 22.307 -29.992 1.00 92.19 517 LEU A O 1
ATOM 3973 N N . ALA A 1 518 ? 6.525 20.714 -31.572 1.00 89.81 518 ALA A N 1
ATOM 3974 C CA . ALA A 1 518 ? 5.265 21.209 -32.114 1.00 89.81 518 ALA A CA 1
ATOM 3975 C C . ALA A 1 518 ? 4.083 20.878 -31.184 1.00 89.81 518 ALA A C 1
ATOM 3977 O O . ALA A 1 518 ? 3.166 21.683 -31.058 1.00 89.81 518 ALA A O 1
ATOM 3978 N N . GLU A 1 519 ? 4.131 19.735 -30.494 1.00 92.81 519 GLU A N 1
ATOM 3979 C CA . GLU A 1 519 ? 3.059 19.248 -29.612 1.00 92.81 519 GLU A CA 1
ATOM 3980 C C . GLU A 1 519 ? 3.187 19.713 -28.145 1.00 92.81 519 GLU A C 1
ATOM 3982 O O . GLU A 1 519 ? 2.184 19.918 -27.467 1.00 92.81 519 GLU A O 1
ATOM 3987 N N . ALA A 1 520 ? 4.413 19.831 -27.625 1.00 86.81 520 ALA A N 1
ATOM 3988 C CA . ALA A 1 520 ? 4.695 19.938 -26.187 1.00 86.81 520 ALA A CA 1
ATOM 3989 C C . ALA A 1 520 ? 4.580 21.355 -25.588 1.00 86.81 520 ALA A C 1
ATOM 3991 O O . ALA A 1 520 ? 4.343 21.510 -24.387 1.00 86.81 520 ALA A O 1
ATOM 3992 N N . GLY A 1 521 ? 4.809 22.404 -26.384 1.00 82.19 521 GLY A N 1
ATOM 3993 C CA . GLY A 1 521 ? 5.129 23.724 -25.828 1.00 82.19 521 GLY A CA 1
ATOM 3994 C C . GLY A 1 521 ? 6.424 23.669 -25.002 1.00 82.19 521 GLY A C 1
ATOM 3995 O O . GLY A 1 521 ? 7.452 23.218 -25.509 1.00 82.19 521 GLY A O 1
ATOM 3996 N N . ASP A 1 522 ? 6.373 24.095 -23.736 1.00 83.25 522 ASP A N 1
ATOM 3997 C CA . ASP A 1 522 ? 7.533 24.104 -22.822 1.00 83.25 522 ASP A CA 1
ATOM 3998 C C . ASP A 1 522 ? 7.708 22.817 -22.001 1.00 83.25 522 ASP A C 1
ATOM 4000 O O . ASP A 1 522 ? 8.756 22.613 -21.384 1.00 83.25 522 ASP A O 1
ATOM 4004 N N . ASP A 1 523 ? 6.699 21.944 -21.990 1.00 86.56 523 ASP A N 1
ATOM 4005 C CA . ASP A 1 523 ? 6.679 20.727 -21.182 1.00 86.56 523 ASP A CA 1
ATOM 4006 C C . ASP A 1 523 ? 6.611 19.487 -22.087 1.00 86.56 523 ASP A C 1
ATOM 4008 O O . ASP A 1 523 ? 5.558 19.223 -22.678 1.00 86.56 523 ASP A O 1
ATOM 4012 N N . PRO A 1 524 ? 7.698 18.694 -22.194 1.00 87.94 524 PRO A N 1
ATOM 4013 C CA . PRO A 1 524 ? 7.747 17.562 -23.114 1.00 87.94 524 PRO A CA 1
ATOM 4014 C C . PRO A 1 524 ? 6.655 16.529 -22.829 1.00 87.94 524 PRO A C 1
ATOM 4016 O O . PRO A 1 524 ? 6.183 15.870 -23.753 1.00 87.94 524 PRO A O 1
ATOM 4019 N N . TYR A 1 525 ? 6.192 16.417 -21.583 1.00 88.44 525 TYR A N 1
ATOM 4020 C CA . TYR A 1 525 ? 5.167 15.447 -21.214 1.00 88.44 525 TYR A CA 1
ATOM 4021 C C . TYR A 1 525 ? 3.785 15.791 -21.761 1.00 88.44 525 TYR A C 1
ATOM 4023 O O . TYR A 1 525 ? 2.913 14.927 -21.747 1.00 88.44 525 TYR A O 1
ATOM 4031 N N . ARG A 1 526 ? 3.566 17.002 -22.289 1.00 89.50 526 ARG A N 1
ATOM 4032 C CA . ARG A 1 526 ? 2.325 17.352 -22.995 1.00 89.50 526 ARG A CA 1
ATOM 4033 C C . ARG A 1 526 ? 2.248 16.733 -24.389 1.00 89.50 526 ARG A C 1
ATOM 4035 O O . ARG A 1 526 ? 1.139 16.499 -24.859 1.00 89.50 526 ARG A O 1
ATOM 4042 N N . SER A 1 527 ? 3.389 16.408 -25.005 1.00 93.00 527 SER A N 1
ATOM 4043 C CA . SER A 1 527 ? 3.445 15.754 -26.317 1.00 93.00 527 SER A CA 1
ATOM 4044 C C . SER A 1 527 ? 3.027 14.280 -26.211 1.00 93.00 527 SER A C 1
ATOM 4046 O O . SER A 1 527 ? 3.693 13.496 -25.522 1.00 93.00 527 SER A O 1
ATOM 4048 N N . PRO A 1 528 ? 1.956 13.856 -26.914 1.00 92.31 528 PRO A N 1
ATOM 4049 C CA . PRO A 1 528 ? 1.610 12.443 -27.037 1.00 92.31 528 PRO A CA 1
ATOM 4050 C C . PRO A 1 528 ? 2.758 11.617 -27.626 1.00 92.31 528 PRO A C 1
ATOM 4052 O O . PRO A 1 528 ? 3.029 10.524 -27.130 1.00 92.31 528 PRO A O 1
ATOM 4055 N N . THR A 1 529 ? 3.473 12.167 -28.616 1.00 92.94 529 THR A N 1
ATOM 4056 C CA . THR A 1 529 ? 4.627 11.519 -29.254 1.00 92.94 529 THR A CA 1
ATOM 4057 C C . THR A 1 529 ? 5.752 11.267 -28.252 1.00 92.94 529 THR A C 1
ATOM 4059 O O . THR A 1 529 ? 6.281 10.158 -28.174 1.00 92.94 529 THR A O 1
ATOM 4062 N N . TYR A 1 530 ? 6.094 12.260 -27.427 1.00 92.19 530 TYR A N 1
ATOM 4063 C CA . TYR A 1 530 ? 7.128 12.117 -26.403 1.00 92.19 530 TYR A CA 1
ATOM 4064 C C . TYR A 1 530 ? 6.774 11.039 -25.376 1.00 92.19 530 TYR A C 1
ATOM 4066 O O . TYR A 1 530 ? 7.601 10.174 -25.084 1.00 92.19 530 TYR A O 1
ATOM 4074 N N . ARG A 1 531 ? 5.530 11.036 -24.872 1.00 90.75 531 ARG A N 1
ATOM 4075 C CA . ARG A 1 531 ? 5.060 10.003 -23.934 1.00 90.75 531 ARG A CA 1
ATOM 4076 C C . ARG A 1 531 ? 5.096 8.607 -24.559 1.00 90.75 531 ARG A C 1
ATOM 4078 O O . ARG A 1 531 ? 5.593 7.681 -23.924 1.00 90.75 531 ARG A O 1
ATOM 4085 N N . ALA A 1 532 ? 4.637 8.451 -25.801 1.00 92.19 532 ALA A N 1
ATOM 4086 C CA . ALA A 1 532 ? 4.677 7.168 -26.504 1.00 92.19 532 ALA A CA 1
ATOM 4087 C C . ALA A 1 532 ? 6.118 6.657 -26.693 1.00 92.19 532 ALA A C 1
ATOM 4089 O O . ALA A 1 532 ? 6.402 5.488 -26.434 1.00 92.19 532 ALA A O 1
ATOM 4090 N N . LEU A 1 533 ? 7.056 7.537 -27.059 1.00 93.12 533 LEU A N 1
ATOM 4091 C CA . LEU A 1 533 ? 8.474 7.193 -27.208 1.00 93.12 533 LEU A CA 1
ATOM 4092 C C . LEU A 1 533 ? 9.157 6.857 -25.873 1.00 93.12 533 LEU A C 1
ATOM 4094 O O . LEU A 1 533 ? 10.037 5.990 -25.848 1.00 93.12 533 LEU A O 1
ATOM 4098 N N . LEU A 1 534 ? 8.763 7.505 -24.770 1.00 90.44 534 LEU A N 1
ATOM 4099 C CA . LEU A 1 534 ? 9.211 7.143 -23.421 1.00 90.44 534 LEU A CA 1
ATOM 4100 C C . LEU A 1 534 ? 8.733 5.740 -23.038 1.00 90.44 534 LEU A C 1
ATOM 4102 O O . LEU A 1 534 ? 9.549 4.913 -22.634 1.00 90.44 534 LEU A O 1
ATOM 4106 N N . VAL A 1 535 ? 7.443 5.449 -23.226 1.00 90.81 535 VAL A N 1
ATOM 4107 C CA . VAL A 1 535 ? 6.864 4.125 -22.944 1.00 90.81 535 VAL A CA 1
ATOM 4108 C C . VAL A 1 535 ? 7.532 3.045 -23.800 1.00 90.81 535 VAL A C 1
ATOM 4110 O O . VAL A 1 535 ? 7.937 2.007 -23.277 1.00 90.81 535 VAL A O 1
ATOM 4113 N N . LEU A 1 536 ? 7.742 3.306 -25.094 1.00 93.44 536 LEU A N 1
ATOM 4114 C CA . LEU A 1 536 ? 8.462 2.398 -25.989 1.00 93.44 536 LEU A CA 1
ATOM 4115 C C . LEU A 1 536 ? 9.906 2.161 -25.530 1.00 93.44 536 LEU A C 1
ATOM 4117 O O . LEU A 1 536 ? 10.380 1.027 -25.537 1.00 93.44 536 LEU A O 1
ATOM 4121 N N . THR A 1 537 ? 10.607 3.215 -25.107 1.00 91.88 537 THR A N 1
ATOM 4122 C CA . THR A 1 537 ? 11.971 3.107 -24.567 1.00 91.88 537 THR A CA 1
ATOM 4123 C C . THR A 1 537 ? 11.998 2.245 -23.304 1.00 91.88 537 THR A C 1
ATOM 4125 O O . THR A 1 537 ? 12.847 1.360 -23.196 1.00 91.88 537 THR A O 1
ATOM 4128 N N . ALA A 1 538 ? 11.056 2.461 -22.384 1.00 90.31 538 ALA A N 1
ATOM 4129 C CA . ALA A 1 538 ? 10.949 1.690 -21.151 1.00 90.31 538 ALA A CA 1
ATOM 4130 C C . ALA A 1 538 ? 10.711 0.200 -21.443 1.00 90.31 538 ALA A C 1
ATOM 4132 O O . ALA A 1 538 ? 11.448 -0.649 -20.942 1.00 90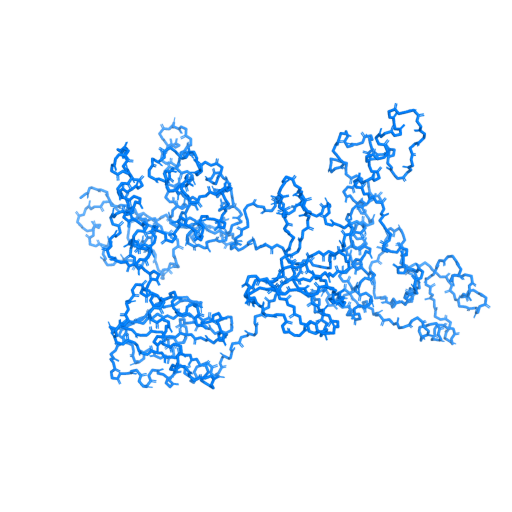.31 538 ALA A O 1
ATOM 4133 N N . TYR A 1 539 ? 9.754 -0.139 -22.314 1.00 92.44 539 TYR A N 1
ATOM 4134 C CA . TYR A 1 539 ? 9.501 -1.537 -22.673 1.00 92.44 539 TYR A CA 1
ATOM 4135 C C . TYR A 1 539 ? 10.635 -2.176 -23.481 1.00 92.44 539 TYR A C 1
ATOM 4137 O O . TYR A 1 539 ? 10.941 -3.344 -23.260 1.00 92.44 539 TYR A O 1
ATOM 4145 N N . ALA A 1 540 ? 11.317 -1.434 -24.357 1.00 93.81 540 ALA A N 1
ATOM 4146 C CA . ALA A 1 540 ? 12.484 -1.948 -25.078 1.00 93.81 540 ALA A CA 1
ATOM 4147 C C . ALA A 1 540 ? 13.629 -2.316 -24.117 1.00 93.81 540 ALA A C 1
ATOM 4149 O O . ALA A 1 540 ? 14.249 -3.374 -24.243 1.00 93.81 540 ALA A O 1
ATOM 4150 N N . ARG A 1 541 ? 13.875 -1.477 -23.105 1.00 92.44 541 ARG A N 1
ATOM 4151 C CA . ARG A 1 541 ? 14.850 -1.755 -22.044 1.00 92.44 541 ARG A CA 1
ATOM 4152 C C . ARG A 1 541 ? 14.427 -2.920 -21.158 1.00 92.44 541 ARG A C 1
ATOM 4154 O O . ARG A 1 541 ? 15.261 -3.775 -20.864 1.00 92.44 541 ARG A O 1
ATOM 4161 N N . ARG A 1 542 ? 13.144 -2.996 -20.786 1.00 92.12 542 ARG A N 1
ATOM 4162 C CA . ARG A 1 542 ? 12.570 -4.150 -20.074 1.00 92.12 542 ARG A CA 1
ATOM 4163 C C . ARG A 1 542 ? 12.743 -5.438 -20.869 1.00 92.12 542 ARG A C 1
ATOM 4165 O O . ARG A 1 542 ? 13.142 -6.434 -20.284 1.00 92.12 542 ARG A O 1
ATOM 4172 N N . LEU A 1 543 ? 12.535 -5.413 -22.184 1.00 93.38 543 LEU A N 1
ATOM 4173 C CA . LEU A 1 543 ? 12.717 -6.574 -23.057 1.00 93.38 543 LEU A CA 1
ATOM 4174 C C . LEU A 1 543 ? 14.176 -7.038 -23.077 1.00 93.38 543 LEU A C 1
ATOM 4176 O O . LEU A 1 543 ? 14.459 -8.218 -22.877 1.00 93.38 543 LEU A O 1
ATOM 4180 N N . ALA A 1 544 ? 15.115 -6.102 -23.244 1.00 93.31 544 ALA A N 1
ATOM 4181 C CA . ALA A 1 544 ? 16.542 -6.408 -23.189 1.00 93.31 544 ALA A CA 1
ATOM 4182 C C . ALA A 1 544 ? 16.970 -6.954 -21.814 1.00 93.31 544 ALA A C 1
ATOM 4184 O O . ALA A 1 544 ? 17.816 -7.846 -21.734 1.00 93.31 544 ALA A O 1
ATOM 4185 N N . TRP A 1 545 ? 16.391 -6.431 -20.733 1.00 91.31 545 TRP A N 1
ATOM 4186 C CA . TRP A 1 545 ? 16.626 -6.910 -19.374 1.00 91.31 545 TRP A CA 1
ATOM 4187 C C . TRP A 1 545 ? 16.035 -8.301 -19.134 1.00 91.31 545 TRP A C 1
ATOM 4189 O O . TRP A 1 545 ? 16.761 -9.177 -18.673 1.00 91.31 545 TRP A O 1
ATOM 4199 N N . ALA A 1 546 ? 14.777 -8.536 -19.505 1.00 91.56 546 ALA A N 1
ATOM 4200 C CA . ALA A 1 546 ? 14.099 -9.819 -19.340 1.00 91.56 546 ALA A CA 1
ATOM 4201 C C . ALA A 1 546 ? 14.822 -10.934 -20.107 1.00 91.56 546 ALA A C 1
ATOM 4203 O O . ALA A 1 546 ? 15.055 -12.016 -19.571 1.00 91.56 546 ALA A O 1
ATOM 4204 N N . TYR A 1 547 ? 15.305 -10.631 -21.318 1.00 92.69 547 TYR A N 1
ATOM 4205 C CA . TYR A 1 547 ? 16.128 -11.554 -22.100 1.00 92.69 547 TYR A CA 1
ATOM 4206 C C . TYR A 1 547 ? 17.410 -11.975 -21.362 1.00 92.69 547 TYR A C 1
ATOM 4208 O O . TYR A 1 547 ? 17.817 -13.134 -21.429 1.00 92.69 547 TYR A O 1
ATOM 4216 N N . ARG A 1 548 ? 18.050 -11.041 -20.643 1.00 89.94 548 ARG A N 1
ATOM 4217 C CA . ARG A 1 548 ? 19.242 -11.317 -19.822 1.00 89.94 548 ARG A CA 1
ATOM 4218 C C . ARG A 1 548 ? 18.908 -12.001 -18.499 1.00 89.94 548 ARG A C 1
ATOM 4220 O O . ARG A 1 548 ? 19.748 -12.730 -17.982 1.00 89.94 548 ARG A O 1
ATOM 4227 N N . ALA A 1 549 ? 17.722 -11.750 -17.948 1.00 87.12 549 ALA A N 1
ATOM 4228 C CA . ALA A 1 549 ? 17.242 -12.405 -16.737 1.00 87.12 549 ALA A CA 1
ATOM 4229 C C . ALA A 1 549 ? 16.973 -13.902 -16.966 1.00 87.12 549 ALA A C 1
ATOM 4231 O O . ALA A 1 549 ? 17.086 -14.680 -16.024 1.00 87.12 549 ALA A O 1
ATOM 4232 N N . GLY A 1 550 ? 16.679 -14.301 -18.211 1.00 87.19 550 GLY A N 1
ATOM 4233 C CA . GLY A 1 550 ? 16.453 -15.700 -18.578 1.00 87.19 550 GLY A CA 1
ATOM 4234 C C . GLY A 1 550 ? 15.103 -16.243 -18.108 1.00 87.19 550 GLY A C 1
ATOM 4235 O O . GLY A 1 550 ? 14.964 -17.451 -17.949 1.00 87.19 550 GLY A O 1
ATOM 4236 N N . ASP A 1 551 ? 14.132 -15.360 -17.870 1.00 87.44 551 ASP A N 1
ATOM 4237 C CA . ASP A 1 551 ? 12.768 -15.711 -17.475 1.00 87.44 551 ASP A CA 1
ATOM 4238 C C . ASP A 1 551 ? 11.822 -15.478 -18.662 1.00 87.44 551 ASP A C 1
ATOM 4240 O O . ASP A 1 551 ? 11.636 -14.347 -19.123 1.00 87.44 551 ASP A O 1
ATOM 4244 N N . ASP A 1 552 ? 11.245 -16.567 -19.172 1.00 90.00 552 ASP A N 1
ATOM 4245 C CA . ASP A 1 552 ? 10.367 -16.551 -20.346 1.00 90.00 552 ASP A CA 1
ATOM 4246 C C . ASP A 1 552 ? 9.061 -15.774 -20.093 1.00 90.00 552 ASP A C 1
ATOM 4248 O O . ASP A 1 552 ? 8.537 -15.142 -21.012 1.00 90.00 552 ASP A O 1
ATOM 4252 N N . ALA A 1 553 ? 8.551 -15.748 -18.856 1.00 88.56 553 ALA A N 1
ATOM 4253 C CA . ALA A 1 553 ? 7.328 -15.018 -18.521 1.00 88.56 553 ALA A CA 1
ATOM 4254 C C . ALA A 1 553 ? 7.568 -13.502 -18.516 1.00 88.56 553 ALA A C 1
ATOM 4256 O O . ALA A 1 553 ? 6.777 -12.751 -19.091 1.00 88.56 553 ALA A O 1
ATOM 4257 N N . LEU A 1 554 ? 8.687 -13.050 -17.939 1.00 89.25 554 LEU A N 1
ATOM 4258 C CA . LEU A 1 554 ? 9.128 -11.654 -18.020 1.00 89.25 554 LEU A CA 1
ATOM 4259 C C . LEU A 1 554 ? 9.409 -11.241 -19.465 1.00 89.25 554 LEU A C 1
ATOM 4261 O O . LEU A 1 554 ? 9.105 -10.115 -19.864 1.00 89.25 554 LEU A O 1
ATOM 4265 N N . LEU A 1 555 ? 9.985 -12.145 -20.258 1.00 91.56 555 LEU A N 1
ATOM 4266 C CA . LEU A 1 555 ? 10.278 -11.883 -21.660 1.00 91.56 555 LEU A CA 1
ATOM 4267 C C . LEU A 1 555 ? 8.992 -11.726 -22.479 1.00 91.56 555 LEU A C 1
ATOM 4269 O O . LEU A 1 555 ? 8.885 -10.788 -23.272 1.00 91.56 555 LEU A O 1
ATOM 4273 N N . ALA A 1 556 ? 8.005 -12.594 -22.249 1.00 92.12 556 ALA A N 1
ATOM 4274 C CA . ALA A 1 556 ? 6.685 -12.502 -22.859 1.00 92.12 556 ALA A CA 1
ATOM 4275 C C . ALA A 1 556 ? 5.975 -11.195 -22.480 1.00 92.12 556 ALA A C 1
ATOM 4277 O O . ALA A 1 556 ? 5.507 -10.476 -23.362 1.00 92.12 556 ALA A O 1
ATOM 4278 N N . GLU A 1 557 ? 5.945 -10.848 -21.192 1.00 91.12 557 GLU A N 1
ATOM 4279 C CA . GLU A 1 557 ? 5.351 -9.600 -20.700 1.00 91.12 557 GLU A CA 1
ATOM 4280 C C . GLU A 1 557 ? 5.994 -8.368 -21.355 1.00 91.12 557 GLU A C 1
ATOM 4282 O O . GLU A 1 557 ? 5.301 -7.499 -21.897 1.00 91.12 557 GLU A O 1
ATOM 4287 N N . ALA A 1 558 ? 7.328 -8.317 -21.378 1.00 92.19 558 ALA A N 1
ATOM 4288 C CA . ALA A 1 558 ? 8.059 -7.209 -21.973 1.00 92.19 558 ALA A CA 1
ATOM 4289 C C . ALA A 1 558 ? 7.831 -7.103 -23.490 1.00 92.19 558 ALA A C 1
ATOM 4291 O O . ALA A 1 558 ? 7.718 -5.989 -24.006 1.00 92.19 558 ALA A O 1
ATOM 4292 N N . LEU A 1 559 ? 7.720 -8.231 -24.205 1.00 93.56 559 LEU A N 1
ATOM 4293 C CA . LEU A 1 559 ? 7.442 -8.245 -25.644 1.00 93.56 559 LEU A CA 1
ATOM 4294 C C . LEU A 1 559 ? 6.029 -7.736 -25.954 1.00 93.56 559 LEU A C 1
ATOM 4296 O O . LEU A 1 559 ? 5.855 -6.947 -26.883 1.00 93.56 559 LEU A O 1
ATOM 4300 N N . VAL A 1 560 ? 5.032 -8.134 -25.156 1.00 92.94 560 VAL A N 1
ATOM 4301 C CA . VAL A 1 560 ? 3.647 -7.645 -25.272 1.00 92.94 560 VAL A CA 1
ATOM 4302 C C . VAL A 1 560 ? 3.590 -6.134 -25.064 1.00 92.94 560 VAL A C 1
ATOM 4304 O O . VAL A 1 560 ? 2.998 -5.423 -25.881 1.00 92.94 560 VAL A O 1
ATOM 4307 N N . GLY A 1 561 ? 4.230 -5.632 -24.006 1.00 92.62 561 GLY A N 1
ATOM 4308 C CA . GLY A 1 561 ? 4.275 -4.201 -23.713 1.00 92.62 561 GLY A CA 1
ATOM 4309 C C . GLY A 1 561 ? 5.024 -3.400 -24.781 1.00 92.62 561 GLY A C 1
ATOM 4310 O O . GLY A 1 561 ? 4.535 -2.363 -25.232 1.00 92.62 561 GLY A O 1
ATOM 4311 N N . TYR A 1 562 ? 6.158 -3.919 -25.264 1.00 94.81 562 TYR A N 1
ATOM 4312 C CA . TYR A 1 562 ? 6.921 -3.324 -26.364 1.00 94.81 562 TYR A CA 1
ATOM 4313 C C . TYR A 1 562 ? 6.078 -3.216 -27.639 1.00 94.81 562 TYR A C 1
ATOM 4315 O O . TYR A 1 562 ? 5.984 -2.144 -28.237 1.00 94.81 5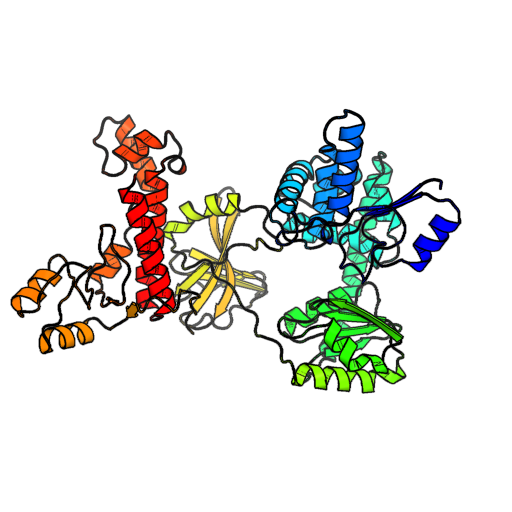62 TYR A O 1
ATOM 4323 N N . ARG A 1 563 ? 5.387 -4.300 -28.005 1.00 94.56 563 ARG A N 1
ATOM 4324 C CA . ARG A 1 563 ? 4.463 -4.331 -29.142 1.00 94.56 563 ARG A CA 1
ATOM 4325 C C . ARG A 1 563 ? 3.329 -3.322 -28.978 1.00 94.56 563 ARG A C 1
ATOM 4327 O O . ARG A 1 563 ? 3.033 -2.586 -29.912 1.00 94.56 563 ARG A O 1
ATOM 4334 N N . HIS A 1 564 ? 2.703 -3.253 -27.802 1.00 93.88 564 HIS A N 1
ATOM 4335 C CA . HIS A 1 564 ? 1.639 -2.280 -27.540 1.00 93.88 564 HIS A CA 1
ATOM 4336 C C . HIS A 1 564 ? 2.131 -0.838 -27.714 1.00 93.88 564 HIS A C 1
ATOM 4338 O O . HIS A 1 564 ? 1.464 -0.039 -28.373 1.00 93.88 564 HIS A O 1
ATOM 4344 N N . ALA A 1 565 ? 3.317 -0.530 -27.183 1.00 93.94 565 ALA A N 1
ATOM 4345 C CA . ALA A 1 565 ? 3.938 0.782 -27.306 1.00 93.94 565 ALA A CA 1
ATOM 4346 C C . ALA A 1 565 ? 4.256 1.142 -28.769 1.00 93.94 565 ALA A C 1
ATOM 4348 O O . ALA A 1 565 ? 3.968 2.262 -29.189 1.00 93.94 565 ALA A O 1
ATOM 4349 N N . LEU A 1 566 ? 4.773 0.195 -29.564 1.00 94.31 566 LEU A N 1
ATOM 4350 C CA . LEU A 1 566 ? 4.997 0.382 -31.005 1.00 94.31 566 LEU A CA 1
ATOM 4351 C C . LEU A 1 566 ? 3.697 0.682 -31.755 1.00 94.31 566 LEU A C 1
ATOM 4353 O O . LEU A 1 566 ? 3.595 1.699 -32.431 1.00 94.31 566 LEU A O 1
ATOM 4357 N N . CYS A 1 567 ? 2.675 -0.160 -31.590 1.00 94.25 567 CYS A N 1
ATOM 4358 C CA . CYS A 1 567 ? 1.398 0.017 -32.282 1.00 94.25 567 CYS A CA 1
ATOM 4359 C C . CYS A 1 567 ? 0.654 1.287 -31.832 1.00 94.25 567 CYS A C 1
ATOM 4361 O O . CYS A 1 567 ? -0.213 1.796 -32.541 1.00 94.25 567 CYS A O 1
ATOM 4363 N N . GLN A 1 568 ? 0.911 1.790 -30.621 1.00 92.00 568 GLN A N 1
ATOM 4364 C CA . GLN A 1 568 ? 0.415 3.097 -30.195 1.00 92.00 568 GLN A CA 1
ATOM 4365 C C . GLN A 1 568 ? 1.172 4.232 -30.887 1.00 92.00 568 GLN A C 1
ATOM 4367 O O . GLN A 1 568 ? 0.532 5.175 -31.339 1.00 92.00 568 GLN A O 1
ATOM 4372 N N . LEU A 1 569 ? 2.499 4.135 -30.983 1.00 91.62 569 LEU A N 1
ATOM 4373 C CA . LEU A 1 569 ? 3.325 5.133 -31.654 1.00 91.62 569 LEU A CA 1
ATOM 4374 C C . LEU A 1 569 ? 3.000 5.242 -33.148 1.00 91.62 569 LEU A C 1
ATOM 4376 O O . LEU A 1 569 ? 2.902 6.351 -33.645 1.00 91.62 569 LEU A O 1
ATOM 4380 N N . GLU A 1 570 ? 2.779 4.128 -33.848 1.00 91.56 570 GLU A N 1
ATOM 4381 C CA . GLU A 1 570 ? 2.397 4.144 -35.272 1.00 91.56 570 GLU A CA 1
ATOM 4382 C C . GLU A 1 570 ? 1.016 4.755 -35.535 1.00 91.56 570 GLU A C 1
ATOM 4384 O O . GLU A 1 570 ? 0.763 5.271 -36.621 1.00 91.56 570 GLU A O 1
ATOM 4389 N N . ARG A 1 571 ? 0.107 4.686 -34.554 1.00 89.25 571 ARG A N 1
ATOM 4390 C CA . ARG A 1 571 ? -1.223 5.304 -34.653 1.00 89.25 571 ARG A CA 1
ATOM 4391 C C . ARG A 1 571 ? -1.193 6.821 -34.471 1.00 89.25 571 ARG A C 1
ATOM 4393 O O . ARG A 1 571 ? -2.169 7.469 -34.842 1.00 89.25 571 ARG A O 1
ATOM 4400 N N . LEU A 1 572 ? -0.139 7.358 -33.852 1.00 86.19 572 LEU A N 1
ATOM 4401 C CA . LEU A 1 572 ? 0.060 8.788 -33.624 1.00 86.19 572 LEU A CA 1
ATOM 4402 C C . LEU A 1 572 ? 0.739 9.419 -34.832 1.00 86.19 572 LEU A C 1
ATOM 4404 O O . LEU A 1 572 ? 0.197 10.429 -35.325 1.00 86.19 572 LEU A O 1
#